Protein AF-0000000076663273 (afdb_homodimer)

Nearest PDB structures (foldseek):
  6p8h-assembly1_A  TM=8.524E-01  e=2.917E-08  Homo sapiens
  3g33-assembly1_D  TM=8.616E-01  e=2.749E-07  Homo sapiens
  3g33-assembly1_B  TM=8.588E-01  e=3.002E-07  Homo sapiens
  7sj3-assembly1_B  TM=8.135E-01  e=3.426E-07  Homo sapiens
  1g3n-assembly1_C  TM=7.151E-01  e=1.157E-05  Human gammaherpesvirus 8

Radius of gyration: 28.54 Å; Cα contacts (8 Å, |Δi|>4): 624; chains: 2; bounding box: 114×58×65 Å

Structure (mmCIF, N/CA/C/O backbone):
data_AF-0000000076663273-model_v1
#
loop_
_entity.id
_entity.type
_entity.pdbx_description
1 polymer Cyclin-D2-1
#
loop_
_atom_site.group_PDB
_atom_site.id
_atom_site.type_symbol
_atom_site.label_atom_id
_atom_site.label_alt_id
_atom_site.label_comp_id
_atom_site.label_asym_id
_atom_site.label_entity_id
_atom_site.label_seq_id
_atom_site.pdbx_PDB_ins_code
_atom_site.Cartn_x
_atom_site.Cartn_y
_atom_site.Cartn_z
_atom_site.occupancy
_atom_site.B_iso_or_equiv
_atom_site.auth_seq_id
_atom_site.auth_comp_id
_atom_site.auth_asym_id
_atom_site.auth_atom_id
_atom_site.pdbx_PDB_model_num
ATOM 1 N N . MET A 1 1 ? 75.562 -5.918 -4.035 1 21.69 1 MET A N 1
ATOM 2 C CA . MET A 1 1 ? 75.375 -5.93 -2.59 1 21.69 1 MET A CA 1
ATOM 3 C C . MET A 1 1 ? 74 -5.371 -2.215 1 21.69 1 MET A C 1
ATOM 5 O O . MET A 1 1 ? 73.75 -4.172 -2.344 1 21.69 1 MET A O 1
ATOM 9 N N . ALA A 1 2 ? 73 -6.031 -2.639 1 23.7 2 ALA A N 1
ATOM 10 C CA . ALA A 1 2 ? 71.562 -5.832 -3.008 1 23.7 2 ALA A CA 1
ATOM 11 C C . ALA A 1 2 ? 70.75 -5.398 -1.804 1 23.7 2 ALA A C 1
ATOM 13 O O . ALA A 1 2 ? 70.812 -6.023 -0.742 1 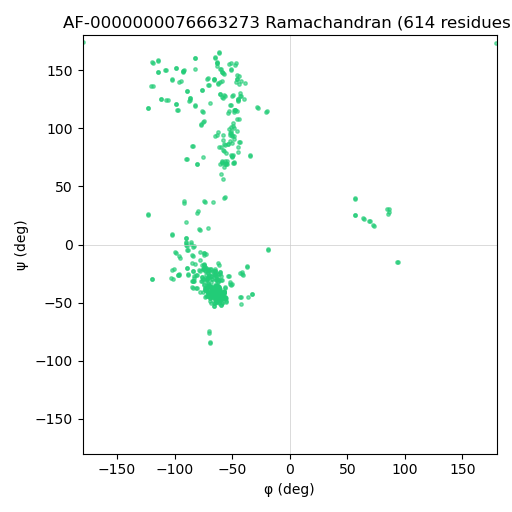23.7 2 ALA A O 1
ATOM 14 N N . LEU A 1 3 ? 70.625 -4.09 -1.716 1 23.55 3 LEU A N 1
ATOM 15 C CA . LEU A 1 3 ? 70.062 -3.295 -0.638 1 23.55 3 LEU A CA 1
ATOM 16 C C . LEU A 1 3 ? 68.688 -3.865 -0.209 1 23.55 3 LEU A C 1
ATOM 18 O O . LEU A 1 3 ? 67.75 -4.004 -1.031 1 23.55 3 LEU A O 1
ATOM 22 N N . SER A 1 4 ? 68.562 -4.711 0.744 1 22.36 4 SER A N 1
ATOM 23 C CA . SER A 1 4 ? 67.562 -5.641 1.323 1 22.36 4 SER A CA 1
ATOM 24 C C . SER A 1 4 ? 66.438 -4.895 2.018 1 22.36 4 SER A C 1
ATOM 26 O O . SER A 1 4 ? 65.625 -5.508 2.668 1 22.36 4 SER A O 1
ATOM 28 N N . PRO A 1 5 ? 66.312 -3.562 1.776 1 24.61 5 PRO A N 1
ATOM 29 C CA . PRO A 1 5 ? 65.75 -2.938 2.979 1 24.61 5 PRO A CA 1
ATOM 30 C C . PRO A 1 5 ? 64.375 -3.426 3.295 1 24.61 5 PRO A C 1
ATOM 32 O O . PRO A 1 5 ? 63.688 -3.943 2.414 1 24.61 5 PRO A O 1
ATOM 35 N N . SER A 1 6 ? 63.812 -3.367 4.621 1 23.16 6 SER A N 1
ATOM 36 C CA . SER A 1 6 ? 62.938 -3.893 5.656 1 23.16 6 SER A CA 1
ATOM 37 C C . SER A 1 6 ? 61.5 -3.432 5.441 1 23.16 6 SER A C 1
ATOM 39 O O . SER A 1 6 ? 61.25 -2.391 4.828 1 23.16 6 SER A O 1
ATOM 41 N N . ASP A 1 7 ? 60.375 -4.203 5.859 1 22.05 7 ASP A N 1
ATOM 42 C CA . ASP A 1 7 ? 59 -4.691 5.684 1 22.05 7 ASP A CA 1
ATOM 43 C C . ASP A 1 7 ? 58 -3.764 6.355 1 22.05 7 ASP A C 1
ATOM 45 O O . ASP A 1 7 ? 56.812 -4.062 6.398 1 22.05 7 ASP A O 1
ATOM 49 N N . PRO A 1 8 ? 58.125 -2.494 6.738 1 24.28 8 PRO A N 1
ATOM 50 C CA . PRO A 1 8 ? 57.312 -2.141 7.906 1 24.28 8 PRO A CA 1
ATOM 51 C C . PRO A 1 8 ? 55.812 -2.129 7.602 1 24.28 8 PRO A C 1
ATOM 53 O O . PRO A 1 8 ? 55.438 -1.801 6.48 1 24.28 8 PRO A O 1
ATOM 56 N N . SER A 1 9 ? 54.875 -2.957 8.328 1 22.59 9 SER A N 1
ATOM 57 C CA . SER A 1 9 ? 53.531 -3.457 8.461 1 22.59 9 SER A CA 1
ATOM 58 C C . SER A 1 9 ? 52.562 -2.334 8.828 1 22.59 9 SER A C 1
ATOM 60 O O . SER A 1 9 ? 51.781 -2.465 9.766 1 22.59 9 SER A O 1
ATOM 62 N N . SER A 1 10 ? 52.594 -1.166 8.43 1 22.22 10 SER A N 1
ATOM 63 C CA . SER A 1 10 ? 51.812 -0.153 9.117 1 22.22 10 SER A CA 1
ATOM 64 C C . SER A 1 10 ? 50.312 -0.429 8.969 1 22.22 10 SER A C 1
ATOM 66 O O . SER A 1 10 ? 49.781 -0.445 7.852 1 22.22 10 SER A O 1
ATOM 68 N N . ALA A 1 11 ? 49.594 -1.174 9.945 1 22.95 11 ALA A N 1
ATOM 69 C CA . ALA A 1 11 ? 48.25 -1.617 10.258 1 22.95 11 ALA A CA 1
ATOM 70 C C . ALA A 1 11 ? 47.281 -0.431 10.367 1 22.95 11 ALA A C 1
ATOM 72 O O . ALA A 1 11 ? 47.406 0.392 11.273 1 22.95 11 ALA A O 1
ATOM 73 N N . SER A 1 12 ? 47 0.233 9.406 1 22.44 12 SER A N 1
ATOM 74 C CA . SER A 1 12 ? 46.094 1.365 9.484 1 22.44 12 SER A CA 1
ATOM 75 C C . SER A 1 12 ? 44.781 0.965 10.141 1 22.44 12 SER A C 1
ATOM 77 O O . SER A 1 12 ? 44.156 -0.023 9.742 1 22.44 12 SER A O 1
ATOM 79 N N . SER A 1 13 ? 44.469 1.214 11.492 1 22.33 13 SER A N 1
ATOM 80 C CA . SER A 1 13 ? 43.375 1.085 12.477 1 22.33 13 SER A CA 1
ATOM 81 C C . SER A 1 13 ? 42.062 1.637 11.938 1 22.33 13 SER A C 1
ATOM 83 O O . SER A 1 13 ? 41.938 2.842 11.711 1 22.33 13 SER A O 1
ATOM 85 N N . ASN A 1 14 ? 41.438 0.99 11 1 20.67 14 ASN A N 1
ATOM 86 C CA . ASN A 1 14 ? 40.125 1.255 10.445 1 20.67 14 ASN A CA 1
ATOM 87 C C . ASN A 1 14 ? 39.094 1.449 11.539 1 20.67 14 ASN A C 1
ATOM 89 O O . ASN A 1 14 ? 38.938 0.603 12.43 1 20.67 14 ASN A O 1
ATOM 93 N N . LEU A 1 15 ? 38.781 2.594 12.078 1 20.16 15 LEU A N 1
ATOM 94 C CA . LEU A 1 15 ? 37.875 3.121 13.086 1 20.16 15 LEU A CA 1
ATOM 95 C C . LEU A 1 15 ? 36.469 2.525 12.922 1 20.16 15 LEU A C 1
ATOM 97 O O . LEU A 1 15 ? 35.781 2.799 11.93 1 20.16 15 LEU A O 1
ATOM 101 N N . LEU A 1 16 ? 36.188 1.234 13.414 1 19.98 16 LEU A N 1
ATOM 102 C CA . LEU A 1 16 ? 35.031 0.359 13.57 1 19.98 16 LEU A CA 1
ATOM 103 C C . LEU A 1 16 ? 33.938 1.051 14.375 1 19.98 16 LEU A C 1
ATOM 105 O O . LEU A 1 16 ? 34.094 1.303 15.57 1 19.98 16 LEU A O 1
ATOM 109 N N . LEU A 1 17 ? 33.219 2.059 13.945 1 18.27 17 LEU A N 1
ATOM 110 C CA . LEU A 1 17 ? 32.188 2.74 14.734 1 18.27 17 LEU A CA 1
ATOM 111 C C . LEU A 1 17 ? 31.156 1.751 15.25 1 18.27 17 LEU A C 1
ATOM 113 O O . LEU A 1 17 ? 30.312 1.268 14.484 1 18.27 17 LEU A O 1
ATOM 117 N N . LEU A 1 18 ? 31.375 0.749 16.25 1 20.77 18 LEU A N 1
ATOM 118 C CA . LEU A 1 18 ? 30.672 -0.301 16.984 1 20.77 18 LEU A CA 1
ATOM 119 C C . LEU A 1 18 ? 29.531 0.278 17.797 1 20.77 18 LEU A C 1
ATOM 121 O O . LEU A 1 18 ? 29.75 1.04 18.75 1 20.77 18 LEU A O 1
ATOM 125 N N . CYS A 1 19 ? 28.438 0.788 17.312 1 20.27 19 CYS A N 1
ATOM 126 C CA . CYS A 1 19 ? 27.438 1.211 18.297 1 20.27 19 CYS A CA 1
ATOM 127 C C . CYS A 1 19 ? 27.016 0.041 19.172 1 20.27 19 CYS A C 1
ATOM 129 O O . CYS A 1 19 ? 26.281 -0.842 18.734 1 20.27 19 CYS A O 1
ATOM 131 N N . ALA A 1 20 ? 27.672 -0.723 20.203 1 22.41 20 ALA A N 1
ATOM 132 C CA . ALA A 1 20 ? 27.688 -1.893 21.078 1 22.41 20 ALA A CA 1
ATOM 133 C C . ALA A 1 20 ? 26.594 -1.812 22.125 1 22.41 20 ALA A C 1
ATOM 135 O O . ALA A 1 20 ? 26.25 -2.818 22.75 1 22.41 20 ALA A O 1
ATOM 136 N N . GLU A 1 21 ? 26.141 -0.703 22.656 1 22.48 21 GLU A N 1
ATOM 137 C CA . GLU A 1 21 ? 25.812 -0.746 24.078 1 22.48 21 GLU A CA 1
ATOM 138 C C . GLU A 1 21 ? 24.594 -1.61 24.328 1 22.48 21 GLU A C 1
ATOM 140 O O . GLU A 1 21 ? 24.594 -2.465 25.219 1 22.48 21 GLU A O 1
ATOM 145 N N . ASP A 1 22 ? 23.234 -1.232 24.219 1 21.05 22 ASP A N 1
ATOM 146 C CA . ASP A 1 22 ? 22.219 -1.374 25.25 1 21.05 22 ASP A CA 1
ATOM 147 C C . ASP A 1 22 ? 21.484 -2.713 25.109 1 21.05 22 ASP A C 1
ATOM 149 O O . ASP A 1 22 ? 20.359 -2.768 24.641 1 21.05 22 ASP A O 1
ATOM 153 N N . ALA A 1 23 ? 22.047 -3.826 24.766 1 22.56 23 ALA A N 1
ATOM 154 C CA . ALA A 1 23 ? 21.453 -5.133 24.484 1 22.56 23 ALA A CA 1
ATOM 155 C C . ALA A 1 23 ? 20.969 -5.797 25.766 1 22.56 23 ALA A C 1
ATOM 157 O O . ALA A 1 23 ? 20.453 -6.926 25.734 1 22.56 23 ALA A O 1
ATOM 158 N N . ASP A 1 24 ? 21.25 -5.277 26.953 1 20.95 24 ASP A N 1
ATOM 159 C CA . ASP A 1 24 ? 21.297 -6.258 28.031 1 20.95 24 ASP A CA 1
ATOM 160 C C . ASP A 1 24 ? 19.906 -6.793 28.359 1 20.95 24 ASP A C 1
ATOM 162 O O . ASP A 1 24 ? 19.703 -8 28.5 1 20.95 24 ASP A O 1
ATOM 166 N N . ASP A 1 25 ? 19 -5.996 29.062 1 22.2 25 ASP A N 1
ATOM 167 C CA . ASP A 1 25 ? 18.172 -6.484 30.172 1 22.2 25 ASP A CA 1
ATOM 168 C C . ASP A 1 25 ? 16.891 -7.141 29.641 1 22.2 25 ASP A C 1
ATOM 170 O O . ASP A 1 25 ? 16.016 -7.52 30.422 1 22.2 25 ASP A O 1
ATOM 174 N N . VAL A 1 26 ? 16.516 -6.957 28.453 1 22.12 26 VAL A N 1
ATOM 175 C CA . VAL A 1 26 ? 15.07 -7.133 28.297 1 22.12 26 VAL A CA 1
ATOM 176 C C . VAL A 1 26 ? 14.742 -8.625 28.234 1 22.12 26 VAL A C 1
ATOM 178 O O . VAL A 1 26 ? 13.617 -9 27.891 1 22.12 26 VAL A O 1
ATOM 181 N N . ALA A 1 27 ? 15.641 -9.492 28.578 1 23.2 27 ALA A N 1
ATOM 182 C CA . ALA A 1 27 ? 15.453 -10.898 28.219 1 23.2 27 ALA A CA 1
ATOM 183 C C . ALA A 1 27 ? 14.383 -11.539 29.109 1 23.2 27 ALA A C 1
ATOM 185 O O . ALA A 1 27 ? 14.023 -12.703 28.906 1 23.2 27 ALA A O 1
ATOM 186 N N . SER A 1 28 ? 14.078 -10.953 30.281 1 22.95 28 SER A N 1
ATOM 187 C CA . SER A 1 28 ? 13.617 -11.992 31.188 1 22.95 28 SER A CA 1
ATOM 188 C C . SER A 1 28 ? 12.164 -12.359 30.922 1 22.95 28 SER A C 1
ATOM 190 O O . SER A 1 28 ? 11.258 -11.883 31.625 1 22.95 28 SER A O 1
ATOM 192 N N . TRP A 1 29 ? 11.648 -12.258 29.797 1 21.03 29 TRP A N 1
ATOM 193 C CA . TRP A 1 29 ? 10.211 -12.477 29.688 1 21.03 29 TRP A CA 1
ATOM 194 C C . TRP A 1 29 ? 9.844 -13.891 30.125 1 21.03 29 TRP A C 1
ATOM 196 O O . TRP A 1 29 ? 10.344 -14.867 29.5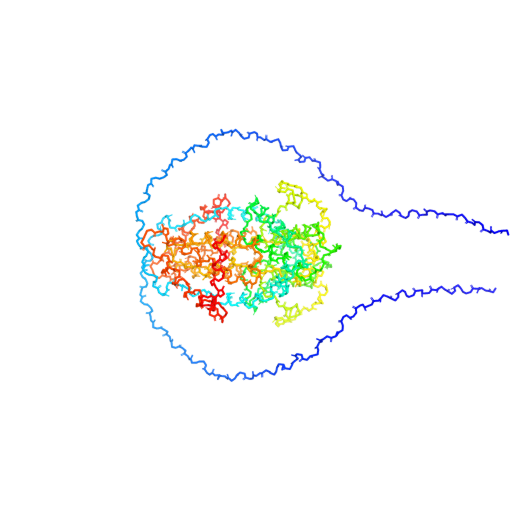62 1 21.03 29 TRP A O 1
ATOM 206 N N . GLU A 1 30 ? 9.672 -14.109 31.453 1 24.56 30 GLU A N 1
ATOM 207 C CA . GLU A 1 30 ? 9.242 -15.406 31.984 1 24.56 30 GLU A CA 1
ATOM 208 C C . GLU A 1 30 ? 7.957 -15.875 31.312 1 24.56 30 GLU A C 1
ATOM 210 O O . GLU A 1 30 ? 7.016 -15.094 31.156 1 24.56 30 GLU A O 1
ATOM 215 N N . PRO A 1 31 ? 7.953 -16.875 30.578 1 24.69 31 PRO A N 1
ATOM 216 C CA . PRO A 1 31 ? 6.82 -17.469 29.859 1 24.69 31 PRO A CA 1
ATOM 217 C C . PRO A 1 31 ? 5.648 -17.797 30.781 1 24.69 31 PRO A C 1
ATOM 219 O O . PRO A 1 31 ? 5.816 -18.516 31.781 1 24.69 31 PRO A O 1
ATOM 222 N N . HIS A 1 32 ? 4.953 -16.766 31.25 1 25.48 32 HIS A N 1
ATOM 223 C CA . HIS A 1 32 ? 3.848 -17.156 32.125 1 25.48 32 HIS A CA 1
ATOM 224 C C . HIS A 1 32 ? 3.025 -18.281 31.5 1 25.48 32 HIS A C 1
ATOM 226 O O . HIS A 1 32 ? 2.795 -18.281 30.281 1 25.48 32 HIS A O 1
ATOM 232 N N . ASP A 1 33 ? 3.016 -19.406 32.094 1 23.7 33 ASP A N 1
ATOM 233 C CA . ASP A 1 33 ? 2.314 -20.656 31.828 1 23.7 33 ASP A CA 1
ATOM 234 C C . ASP A 1 33 ? 0.82 -20.422 31.625 1 23.7 33 ASP A C 1
ATOM 236 O O . ASP A 1 33 ? 0.139 -19.922 32.531 1 23.7 33 ASP A O 1
ATOM 240 N N . PRO A 1 34 ? 0.433 -19.938 30.547 1 24.98 34 PRO A N 1
ATOM 241 C CA . PRO A 1 34 ? -0.998 -19.641 30.453 1 24.98 34 PRO A CA 1
ATOM 242 C C . PRO A 1 34 ? -1.873 -20.812 30.891 1 24.98 34 PRO A C 1
ATOM 244 O O . PRO A 1 34 ? -1.528 -21.969 30.641 1 24.98 34 PRO A O 1
ATOM 247 N N . ASP A 1 35 ? -2.381 -20.75 32.031 1 26.09 35 ASP A N 1
ATOM 248 C CA . ASP A 1 35 ? -3.311 -21.75 32.594 1 26.09 35 ASP A CA 1
ATOM 249 C C . ASP A 1 35 ? -4.324 -22.172 31.516 1 26.09 35 ASP A C 1
ATOM 251 O O . ASP A 1 35 ? -4.773 -21.359 30.719 1 26.09 35 ASP A O 1
ATOM 255 N N . PRO A 1 36 ? -4.484 -23.469 31.266 1 25.77 36 PRO A N 1
ATOM 256 C CA . PRO A 1 36 ? -5.332 -24.141 30.281 1 25.77 36 PRO A CA 1
ATOM 257 C C . PRO A 1 36 ? -6.809 -23.781 30.422 1 25.77 36 PRO A C 1
ATOM 259 O O . PRO A 1 36 ? -7.465 -24.188 31.375 1 25.77 36 PRO A O 1
ATOM 262 N N . HIS A 1 37 ? -7.141 -22.531 30.688 1 25.72 37 HIS A N 1
ATOM 263 C CA . HIS A 1 37 ? -8.57 -22.484 30.984 1 25.72 37 HIS A CA 1
ATOM 264 C C . HIS A 1 37 ? -9.375 -23.172 29.875 1 25.72 37 HIS A C 1
ATOM 266 O O . HIS A 1 37 ? -9.047 -23.062 28.703 1 25.72 37 HIS A O 1
ATOM 272 N N . PRO A 1 38 ? -10.094 -24.172 30.188 1 24.48 38 PRO A N 1
ATOM 273 C CA . PRO A 1 38 ? -10.922 -25 29.297 1 24.48 38 PRO A CA 1
ATOM 274 C C . PRO A 1 38 ? -11.867 -24.172 28.438 1 24.48 38 PRO A C 1
ATOM 276 O O . PRO A 1 38 ? -12.492 -23.234 28.922 1 24.48 38 PRO A O 1
ATOM 279 N N . HIS A 1 39 ? -11.469 -23.906 27.312 1 24.48 39 HIS A N 1
ATOM 280 C CA . HIS A 1 39 ? -12.289 -23.109 26.406 1 24.48 39 HIS A CA 1
ATOM 281 C C . HIS A 1 39 ? -13.703 -23.672 26.312 1 24.48 39 HIS A C 1
ATOM 283 O O . HIS A 1 39 ? -13.883 -24.875 26.109 1 24.48 39 HIS A O 1
ATOM 289 N N . PRO A 1 40 ? -14.578 -23.141 27.062 1 24.78 40 PRO A N 1
ATOM 290 C CA . PRO A 1 40 ? -15.914 -23.719 27 1 24.78 40 PRO A CA 1
ATOM 291 C C . PRO A 1 40 ? -16.391 -23.984 25.578 1 24.78 40 PRO A C 1
ATOM 293 O O . PRO A 1 40 ? -15.984 -23.266 24.641 1 24.78 40 PRO A O 1
ATOM 296 N N . ILE A 1 41 ? -16.734 -25.141 25.312 1 23.45 41 ILE A N 1
ATOM 297 C CA . ILE A 1 41 ? -17.328 -25.672 24.078 1 23.45 41 ILE A CA 1
ATOM 298 C C . ILE A 1 41 ? -18.531 -24.812 23.688 1 23.45 41 ILE A C 1
ATOM 300 O O . ILE A 1 41 ? -19.516 -24.734 24.406 1 23.45 41 ILE A O 1
ATOM 304 N N . VAL A 1 42 ? -18.328 -23.703 23.156 1 24.05 42 VAL A N 1
ATOM 305 C CA . VAL A 1 42 ? -19.438 -22.859 22.703 1 24.05 42 VAL A CA 1
ATOM 306 C C . VAL A 1 42 ? -20.438 -23.719 21.938 1 24.05 42 VAL A C 1
ATOM 308 O O . VAL A 1 42 ? -20.062 -24.5 21.047 1 24.05 42 VAL A O 1
ATOM 311 N N . SER A 1 43 ? -21.453 -23.938 22.469 1 24.09 43 SER A N 1
ATOM 312 C CA . SER A 1 43 ? -22.609 -24.688 21.969 1 24.09 43 SER A CA 1
ATOM 313 C C . SER A 1 43 ? -22.969 -24.266 20.547 1 24.09 43 SER A C 1
ATOM 315 O O . SER A 1 43 ? -22.672 -23.156 20.125 1 24.09 43 SER A O 1
ATOM 317 N N . THR A 1 44 ? -23.328 -25.219 19.703 1 23.3 44 THR A N 1
ATOM 318 C CA . THR A 1 44 ? -23.719 -25.312 18.312 1 23.3 44 THR A CA 1
ATOM 319 C C . THR A 1 44 ? -24.875 -24.359 18 1 23.3 44 THR A C 1
ATOM 321 O O . THR A 1 44 ? -25.938 -24.469 18.625 1 23.3 44 THR A O 1
ATOM 324 N N . PRO A 1 45 ? -24.609 -23.109 17.672 1 27.23 45 PRO A N 1
ATOM 325 C CA . PRO A 1 45 ? -25.781 -22.25 17.469 1 27.23 45 PRO A CA 1
ATOM 326 C C . PRO A 1 45 ? -26.875 -22.953 16.656 1 27.23 45 PRO A C 1
ATOM 328 O O . PRO A 1 45 ? -26.594 -23.859 15.883 1 27.23 45 PRO A O 1
ATOM 331 N N . THR A 1 46 ? -28 -22.969 17.125 1 28.28 46 THR A N 1
ATOM 332 C CA . THR A 1 46 ? -29.266 -23.469 16.578 1 28.28 46 THR A CA 1
ATOM 333 C C . THR A 1 46 ? -29.453 -23 15.148 1 28.28 46 THR A C 1
ATOM 335 O O . THR A 1 46 ? -28.922 -21.953 14.75 1 28.28 46 THR A O 1
ATOM 338 N N . SER A 1 47 ? -30.281 -23.703 14.281 1 27.59 47 SER A N 1
ATOM 339 C CA . SER A 1 47 ? -30.578 -23.766 12.859 1 27.59 47 SER A CA 1
ATOM 340 C C . SER A 1 47 ? -31.031 -22.406 12.336 1 27.59 47 SER A C 1
ATOM 342 O O . SER A 1 47 ? -32.031 -21.844 12.812 1 27.59 47 SER A O 1
ATOM 344 N N . PRO A 1 48 ? -30.172 -21.516 11.938 1 29.62 48 PRO A N 1
ATOM 345 C CA . PRO A 1 48 ? -30.688 -20.188 11.57 1 29.62 48 PRO A CA 1
ATOM 346 C C . PRO A 1 48 ? -31.859 -20.25 10.594 1 29.62 48 PRO A C 1
ATOM 348 O O . PRO A 1 48 ? -32 -21.234 9.852 1 29.62 48 PRO A O 1
ATOM 351 N N . SER A 1 49 ? -32.938 -19.625 10.859 1 32.53 49 SER A N 1
ATOM 352 C CA . SER A 1 49 ? -34.156 -19.516 10.078 1 32.53 49 SER A CA 1
ATOM 353 C C . SER A 1 49 ? -33.844 -19.203 8.617 1 32.53 49 SER A C 1
ATOM 355 O O . SER A 1 49 ? -32.812 -18.625 8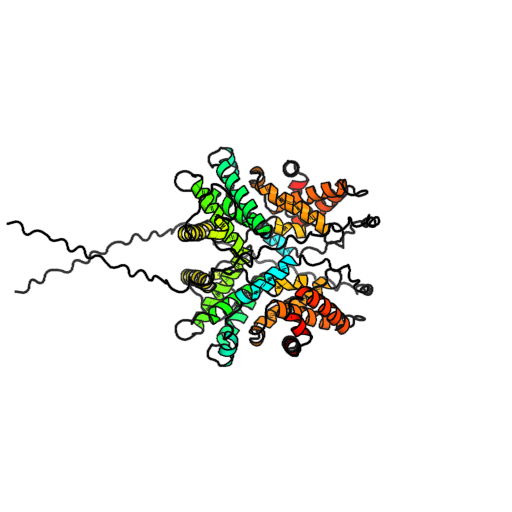.305 1 32.53 49 SER A O 1
ATOM 357 N N . PRO A 1 50 ? -34.594 -19.781 7.645 1 30.47 50 PRO A N 1
ATOM 358 C CA . PRO A 1 50 ? -34.406 -19.734 6.195 1 30.47 50 PRO A CA 1
ATOM 359 C C . PRO A 1 50 ? -34.219 -18.312 5.68 1 30.47 50 PRO A C 1
ATOM 361 O O . PRO A 1 50 ? -35.031 -17.422 5.988 1 30.47 50 PRO A O 1
ATOM 364 N N . SER A 1 51 ? -33.094 -17.844 5.543 1 33.16 51 SER A N 1
ATOM 365 C CA . SER A 1 51 ? -32.781 -16.516 5.043 1 33.16 51 SER A CA 1
ATOM 366 C C . SER A 1 51 ? -33.531 -16.203 3.764 1 33.16 51 SER A C 1
ATOM 368 O O . SER A 1 51 ? -33.688 -17.062 2.891 1 33.16 51 SER A O 1
ATOM 370 N N . PRO A 1 52 ? -34.469 -15.227 3.744 1 32.06 52 PRO A N 1
ATOM 371 C CA . PRO A 1 52 ? -35.312 -14.961 2.578 1 32.06 52 PRO A CA 1
ATOM 372 C C . PRO A 1 52 ? -34.531 -14.969 1.267 1 32.06 52 PRO A C 1
ATOM 374 O O . PRO A 1 52 ? -33.312 -14.766 1.271 1 32.06 52 PRO A O 1
ATOM 377 N N . SER A 1 53 ? -35.188 -15.453 0.174 1 31.59 53 SER A N 1
ATOM 378 C CA . SER A 1 53 ? -34.719 -15.594 -1.203 1 31.59 53 SER A CA 1
ATOM 379 C C . SER A 1 53 ? -34.031 -14.328 -1.696 1 31.59 53 SER A C 1
ATOM 381 O O . SER A 1 53 ? -34.531 -13.219 -1.458 1 31.59 53 SER A O 1
ATOM 383 N N . PRO A 1 54 ? -32.844 -14.367 -1.981 1 33.81 54 PRO A N 1
ATOM 384 C CA . PRO A 1 54 ? -32.188 -13.148 -2.465 1 33.81 54 PRO A CA 1
ATOM 385 C C . PRO A 1 54 ? -32.938 -12.477 -3.605 1 33.81 54 PRO A C 1
ATOM 387 O O . PRO A 1 54 ? -33.375 -13.148 -4.551 1 33.81 54 PRO A O 1
ATOM 390 N N . ALA A 1 55 ? -33.75 -11.367 -3.439 1 36.19 55 ALA A N 1
ATOM 391 C CA . ALA A 1 55 ? -34.438 -10.609 -4.473 1 36.19 55 ALA A CA 1
ATOM 392 C C . ALA A 1 55 ? -33.594 -10.461 -5.727 1 36.19 55 ALA A C 1
ATOM 394 O O . ALA A 1 55 ? -32.344 -10.508 -5.652 1 36.19 55 ALA A O 1
ATOM 395 N N . PRO A 1 56 ? -34.219 -10.586 -6.93 1 33.12 56 PRO A N 1
ATOM 396 C CA . PRO A 1 56 ? -33.562 -10.414 -8.219 1 33.12 56 PRO A CA 1
ATOM 397 C C . PRO A 1 56 ? -32.656 -9.18 -8.266 1 33.12 56 PRO A C 1
ATOM 399 O O . PRO A 1 56 ? -32.906 -8.203 -7.566 1 33.12 56 PRO A O 1
ATOM 402 N N . PHE A 1 57 ? -31.391 -9.305 -8.617 1 35.81 57 PHE A N 1
ATOM 403 C CA . PHE A 1 57 ? -30.359 -8.289 -8.773 1 35.81 57 PHE A CA 1
ATOM 404 C C . PHE A 1 57 ? -30.859 -7.129 -9.625 1 35.81 57 PHE A C 1
ATOM 406 O O . PHE A 1 57 ? -31.062 -7.285 -10.828 1 35.81 57 PHE A O 1
ATOM 413 N N . ASP A 1 58 ? -31.734 -6.285 -9.258 1 36.03 58 ASP A N 1
ATOM 414 C CA . ASP A 1 58 ? -32.062 -5.137 -10.086 1 36.03 58 ASP A CA 1
ATOM 415 C C . ASP A 1 58 ? -30.828 -4.293 -10.398 1 36.03 58 ASP A C 1
ATOM 417 O O . ASP A 1 58 ? -29.891 -4.254 -9.602 1 36.03 58 ASP A O 1
ATOM 421 N N . GLY A 1 59 ? -30.531 -3.975 -11.695 1 36.69 59 GLY A N 1
ATOM 422 C CA . GLY A 1 59 ? -29.484 -3.242 -12.398 1 36.69 59 GLY A CA 1
ATOM 423 C C . GLY A 1 59 ? -28.938 -2.08 -11.602 1 36.69 59 GLY A C 1
ATOM 424 O O . GLY A 1 59 ? -27.875 -1.544 -11.93 1 36.69 59 GLY A O 1
ATOM 425 N N . ASP A 1 60 ? -29.719 -1.303 -10.938 1 38.03 60 ASP A N 1
ATOM 426 C CA . ASP A 1 60 ? -29.375 -0.009 -10.352 1 38.03 60 ASP A CA 1
ATOM 427 C C . ASP A 1 60 ? -28.484 -0.18 -9.125 1 38.03 60 ASP A C 1
ATOM 429 O O . ASP A 1 60 ? -28.047 0.805 -8.523 1 38.03 60 ASP A O 1
ATOM 433 N N . GLU A 1 61 ? -28.547 -1.256 -8.648 1 41.03 61 GLU A N 1
ATOM 434 C CA . GLU A 1 61 ? -28 -1.461 -7.309 1 41.03 61 GLU A CA 1
ATOM 435 C C . GLU A 1 61 ? -26.484 -1.409 -7.312 1 41.03 61 GLU A C 1
ATOM 437 O O . GLU A 1 61 ? -25.844 -1.602 -6.273 1 41.03 61 GLU A O 1
ATOM 442 N N . TRP A 1 62 ? -25.891 -1.695 -8.422 1 39.81 62 TRP A N 1
ATOM 443 C CA . TRP A 1 62 ? -24.438 -1.82 -8.508 1 39.81 62 TRP A CA 1
ATOM 444 C C . TRP A 1 62 ? -23.781 -0.449 -8.617 1 39.81 62 TRP A C 1
ATOM 446 O O . TRP A 1 62 ? -24.125 0.349 -9.492 1 39.81 62 TRP A O 1
ATOM 456 N N . ARG A 1 63 ? -23.828 0.284 -7.594 1 42.97 63 ARG A N 1
ATOM 457 C CA . ARG A 1 63 ? -23.094 1.532 -7.727 1 42.97 63 ARG A CA 1
ATOM 458 C C . ARG A 1 63 ? -21.922 1.375 -8.703 1 42.97 63 ARG A C 1
ATOM 460 O O . ARG A 1 63 ? -21.203 0.384 -8.656 1 42.97 63 ARG A O 1
ATOM 467 N N . ALA A 1 64 ? -21.969 2.104 -9.727 1 41.53 64 ALA A N 1
ATOM 468 C CA . ALA A 1 64 ? -20.922 2.223 -10.742 1 41.53 64 ALA A CA 1
ATOM 469 C C . ALA A 1 64 ? -19.547 2.334 -10.086 1 41.53 64 ALA A C 1
ATOM 471 O O . ALA A 1 64 ? -19.344 3.154 -9.188 1 41.53 64 ALA A O 1
ATOM 472 N N . PRO A 1 65 ? -18.781 1.253 -9.766 1 45.81 65 PRO A N 1
ATOM 473 C CA . PRO A 1 65 ? -17.375 1.317 -9.352 1 45.81 65 PRO A CA 1
ATOM 474 C C . PRO A 1 65 ? -16.688 2.621 -9.773 1 45.81 65 PRO A C 1
ATOM 476 O O . PRO A 1 65 ? -17.062 3.213 -10.789 1 45.81 65 PRO A O 1
ATOM 479 N N . ASP A 1 66 ? -16.312 3.436 -8.852 1 52.81 66 ASP A N 1
ATOM 480 C CA . ASP A 1 66 ? -15.445 4.5 -9.352 1 52.81 66 ASP A CA 1
ATOM 481 C C . ASP A 1 66 ? -14.547 4 -10.477 1 52.81 66 ASP A C 1
ATOM 483 O O . ASP A 1 66 ? -13.531 3.346 -10.234 1 52.81 66 ASP A O 1
ATOM 487 N N . ASP A 1 67 ? -15.055 3.842 -11.648 1 60.31 67 ASP A N 1
ATOM 488 C CA . ASP A 1 67 ? -14.594 3.404 -12.969 1 60.31 67 ASP A CA 1
ATOM 489 C C . ASP A 1 67 ? -13.18 3.893 -13.25 1 60.31 67 ASP A C 1
ATOM 491 O O . ASP A 1 67 ? -12.383 3.178 -13.859 1 60.31 67 ASP A O 1
ATOM 495 N N . ARG A 1 68 ? -12.828 4.871 -12.477 1 69.56 68 ARG A N 1
ATOM 496 C CA . ARG A 1 68 ? -11.531 5.426 -12.859 1 69.56 68 ARG A CA 1
ATOM 497 C C . ARG A 1 68 ? -10.391 4.633 -12.242 1 69.56 68 ARG A C 1
ATOM 499 O O . ARG A 1 68 ? -9.383 4.367 -12.898 1 69.56 68 ARG A O 1
ATOM 506 N N . HIS A 1 69 ? -10.688 4.098 -11.062 1 75.81 69 HIS A N 1
ATOM 507 C CA . HIS A 1 69 ? -9.625 3.381 -10.375 1 75.81 69 HIS A CA 1
ATOM 508 C C . HIS A 1 69 ? -9.352 2.031 -11.031 1 75.81 69 HIS A C 1
ATOM 510 O O . HIS A 1 69 ? -8.195 1.65 -11.219 1 75.81 69 HIS A O 1
ATOM 516 N N . VAL A 1 70 ? -10.414 1.391 -11.445 1 81.31 70 VAL A N 1
ATOM 517 C CA . VAL A 1 70 ? -10.258 0.085 -12.078 1 81.31 70 VAL A CA 1
ATOM 518 C C . VAL A 1 70 ? -9.578 0.245 -13.438 1 81.31 70 VAL A C 1
ATOM 520 O O . VAL A 1 70 ? -8.703 -0.548 -13.797 1 81.31 70 VAL A O 1
ATOM 523 N N . SER A 1 71 ? -9.945 1.321 -14.062 1 81.69 71 SER A N 1
ATOM 524 C CA . SER A 1 71 ? -9.352 1.577 -15.367 1 81.69 71 SER A CA 1
ATOM 525 C C . SER A 1 71 ? -7.855 1.854 -15.258 1 81.69 71 SER A C 1
ATOM 527 O O . SER A 1 71 ? -7.074 1.396 -16.094 1 81.69 71 SER A O 1
ATOM 529 N N . VAL A 1 72 ? -7.477 2.523 -14.289 1 83.5 72 VAL A N 1
ATOM 530 C CA . VAL A 1 72 ? -6.074 2.854 -14.07 1 83.5 72 VAL A CA 1
ATOM 531 C C . VAL A 1 72 ? -5.293 1.585 -13.734 1 83.5 72 VAL A C 1
ATOM 533 O O . VAL A 1 72 ? -4.176 1.389 -14.227 1 83.5 72 VAL A O 1
ATOM 536 N N . MET A 1 73 ? -5.93 0.77 -13 1 87.88 73 MET A N 1
ATOM 537 C CA . MET A 1 73 ? -5.277 -0.482 -12.625 1 87.88 73 MET A CA 1
ATOM 538 C C . MET A 1 73 ? -5.102 -1.389 -13.844 1 87.88 73 MET A C 1
ATOM 540 O O . MET A 1 73 ? -4.043 -1.997 -14.016 1 87.88 73 MET A O 1
ATOM 544 N N . LEU A 1 74 ? -6.164 -1.39 -14.625 1 86.62 74 LEU A N 1
ATOM 545 C CA . LEU A 1 74 ? -6.109 -2.219 -15.828 1 86.62 74 LEU A CA 1
ATOM 546 C C . LEU A 1 74 ? -5.008 -1.744 -16.766 1 86.62 74 LEU A C 1
ATOM 548 O O . LEU A 1 74 ? -4.273 -2.559 -17.328 1 86.62 74 LEU A O 1
ATOM 552 N N . ALA A 1 75 ? -4.863 -0.511 -16.828 1 85.81 75 ALA A N 1
ATOM 553 C CA . ALA A 1 75 ? -3.852 0.076 -17.703 1 85.81 75 ALA A CA 1
ATOM 554 C C . ALA A 1 75 ? -2.447 -0.177 -17.172 1 85.81 75 ALA A C 1
ATOM 556 O O . ALA A 1 75 ? -1.478 -0.205 -17.922 1 85.81 75 ALA A O 1
ATOM 557 N N . ALA A 1 76 ? -2.373 -0.44 -15.922 1 89.81 76 ALA A N 1
ATOM 558 C CA . ALA A 1 76 ? -1.076 -0.604 -15.273 1 89.81 76 ALA A CA 1
ATOM 559 C C . ALA A 1 76 ? -0.608 -2.055 -15.336 1 89.81 76 ALA A C 1
ATOM 561 O O . ALA A 1 76 ? 0.584 -2.336 -15.195 1 89.81 76 ALA A O 1
ATOM 562 N N . GLU A 1 77 ? -1.463 -3.02 -15.547 1 89.62 77 GLU A N 1
ATOM 563 C CA . GLU A 1 77 ? -1.183 -4.445 -15.398 1 89.62 77 GLU A CA 1
ATOM 564 C C . GLU A 1 77 ? -0.01 -4.871 -16.281 1 89.62 77 GLU A C 1
ATOM 566 O O . GLU A 1 77 ? 0.894 -5.57 -15.82 1 89.62 77 GLU A O 1
ATOM 571 N N . PRO A 1 78 ? 0.018 -4.352 -17.531 1 87.56 78 PRO A N 1
ATOM 572 C CA . PRO A 1 78 ? 1.109 -4.809 -18.406 1 87.56 78 PRO A CA 1
ATOM 573 C C . PRO A 1 78 ? 2.482 -4.375 -17.891 1 87.56 78 PRO A C 1
ATOM 575 O O . PRO A 1 78 ? 3.488 -5.02 -18.203 1 87.56 78 PRO A O 1
ATOM 578 N N . HIS A 1 79 ? 2.504 -3.346 -17.094 1 90 79 HIS A N 1
ATOM 579 C CA . HIS A 1 79 ? 3.77 -2.818 -16.594 1 90 79 HIS A CA 1
ATOM 580 C C . HIS A 1 79 ? 4.188 -3.514 -15.297 1 90 79 HIS A C 1
ATOM 582 O O . HIS A 1 79 ? 5.281 -3.273 -14.789 1 90 79 HIS A O 1
ATOM 588 N N . HIS A 1 80 ? 3.348 -4.34 -14.828 1 92.81 80 HIS A N 1
ATOM 589 C CA . HIS A 1 80 ? 3.617 -5.055 -13.586 1 92.81 80 HIS A CA 1
ATOM 590 C C . HIS A 1 80 ? 3.551 -6.562 -13.789 1 92.81 80 HIS A C 1
ATOM 592 O O . HIS A 1 80 ? 3.207 -7.309 -12.867 1 92.81 80 HIS A O 1
ATOM 598 N N . SER A 1 81 ? 3.803 -6.945 -15.008 1 91.88 81 SER A N 1
ATOM 599 C CA . SER A 1 81 ? 3.799 -8.367 -15.352 1 91.88 81 SER A CA 1
ATOM 600 C C . SER A 1 81 ? 5.211 -8.883 -15.586 1 91.88 81 SER A C 1
ATOM 602 O O . SER A 1 81 ? 6.109 -8.109 -15.945 1 91.88 81 SER A O 1
ATOM 604 N N . PRO A 1 82 ? 5.41 -10.242 -15.281 1 94.19 82 PRO A N 1
ATOM 605 C CA . PRO A 1 82 ? 6.688 -10.828 -15.688 1 94.19 82 PRO A CA 1
ATOM 606 C C . PRO A 1 82 ? 6.902 -10.781 -17.203 1 94.19 82 PRO A C 1
ATOM 608 O O . PRO A 1 82 ? 5.961 -10.523 -17.953 1 94.19 82 PRO A O 1
ATOM 611 N N . ARG A 1 83 ? 8.133 -10.992 -17.547 1 93.38 83 ARG A N 1
ATOM 612 C CA . ARG A 1 83 ? 8.438 -11.031 -18.969 1 93.38 83 ARG A CA 1
ATOM 613 C C . ARG A 1 83 ? 7.598 -12.094 -19.688 1 93.38 83 ARG A C 1
ATOM 615 O O . ARG A 1 83 ? 7.32 -13.148 -19.109 1 93.38 83 ARG A O 1
ATOM 622 N N . PRO A 1 84 ? 7.238 -11.852 -20.922 1 90.94 84 PRO A N 1
ATOM 623 C CA . PRO A 1 84 ? 6.348 -12.758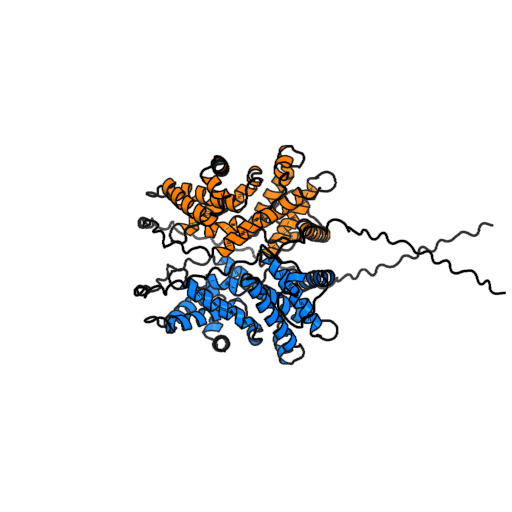 -21.641 1 90.94 84 PRO A CA 1
ATOM 624 C C . PRO A 1 84 ? 6.945 -14.156 -21.828 1 90.94 84 PRO A C 1
ATOM 626 O O . PRO A 1 84 ? 6.207 -15.125 -22 1 90.94 84 PRO A O 1
ATOM 629 N N . ASP A 1 85 ? 8.219 -14.273 -21.828 1 92.38 85 ASP A N 1
ATOM 630 C CA . ASP A 1 85 ? 8.859 -15.562 -22.062 1 92.38 85 ASP A CA 1
ATOM 631 C C . ASP A 1 85 ? 9.078 -16.312 -20.75 1 92.38 85 ASP A C 1
ATOM 633 O O . ASP A 1 85 ? 9.609 -17.422 -20.734 1 92.38 85 ASP A O 1
ATOM 637 N N . TYR A 1 86 ? 8.648 -15.727 -19.719 1 94.06 86 TYR A N 1
ATOM 638 C CA . TYR A 1 86 ? 8.875 -16.312 -18.391 1 94.06 86 TYR A CA 1
ATOM 639 C C . TYR A 1 86 ? 8.211 -17.672 -18.281 1 94.06 86 TYR A C 1
ATOM 641 O O . TYR A 1 86 ? 8.852 -18.656 -17.891 1 94.06 86 TYR A O 1
ATOM 649 N N . LEU A 1 87 ? 6.953 -17.734 -18.641 1 92.06 87 LEU A N 1
ATOM 650 C CA . LEU A 1 87 ? 6.207 -18.984 -18.547 1 92.06 87 LEU A CA 1
ATOM 651 C C . LEU A 1 87 ? 6.828 -20.047 -19.453 1 92.06 87 LEU A C 1
ATOM 653 O O . LEU A 1 87 ? 6.996 -21.203 -19.016 1 92.06 87 LEU A O 1
ATOM 657 N N . SER A 1 88 ? 7.133 -19.656 -20.641 1 92.75 88 SER A N 1
ATOM 658 C CA . SER A 1 88 ? 7.746 -20.594 -21.562 1 92.75 88 SER A CA 1
ATOM 659 C C . SER A 1 88 ? 9.094 -21.094 -21.031 1 92.75 88 SER A C 1
ATOM 661 O O . SER A 1 88 ? 9.43 -22.266 -21.172 1 92.75 88 SER A O 1
ATOM 663 N N . ARG A 1 89 ? 9.828 -20.281 -20.406 1 92.06 89 ARG A N 1
ATOM 664 C CA . ARG A 1 89 ? 11.133 -20.641 -19.859 1 92.06 89 ARG A CA 1
ATOM 665 C C . ARG A 1 89 ? 10.977 -21.578 -18.656 1 92.06 89 ARG A C 1
ATOM 667 O O . ARG A 1 89 ? 11.828 -22.438 -18.438 1 92.06 89 ARG A O 1
ATOM 674 N N . LEU A 1 90 ? 9.969 -21.375 -17.938 1 90.75 90 LEU A N 1
ATOM 675 C CA . LEU A 1 90 ? 9.695 -22.281 -16.828 1 90.75 90 LEU A CA 1
ATOM 676 C C . LEU A 1 90 ? 9.258 -23.656 -17.344 1 90.75 90 LEU A C 1
ATOM 678 O O . LEU A 1 90 ? 9.672 -24.688 -16.812 1 90.75 90 LEU A O 1
ATOM 682 N N . ARG A 1 91 ? 8.555 -23.609 -18.391 1 89.31 91 ARG A N 1
ATOM 683 C CA . ARG A 1 91 ? 8.039 -24.844 -18.969 1 89.31 91 ARG A CA 1
ATOM 684 C C . ARG A 1 91 ? 9.148 -25.641 -19.656 1 89.31 91 ARG A C 1
ATOM 686 O O . ARG A 1 91 ? 9.164 -26.875 -19.609 1 89.31 91 ARG A O 1
ATOM 693 N N . ASP A 1 92 ? 10.016 -24.953 -20.266 1 90.38 92 ASP A N 1
ATOM 694 C CA . ASP A 1 92 ? 11.086 -25.625 -21 1 90.38 92 ASP A CA 1
ATOM 695 C C . ASP A 1 92 ? 12.258 -25.953 -20.078 1 90.38 92 ASP A C 1
ATOM 697 O O . ASP A 1 92 ? 13.305 -26.406 -20.531 1 90.38 92 ASP A O 1
ATOM 701 N N . ARG A 1 93 ? 12.203 -25.641 -18.812 1 86.06 93 ARG A N 1
ATOM 702 C CA . ARG A 1 93 ? 13.164 -25.984 -17.766 1 86.06 93 ARG A CA 1
ATOM 703 C C . ARG A 1 93 ? 14.438 -25.156 -17.906 1 86.06 93 ARG A C 1
ATOM 705 O O . ARG A 1 93 ? 15.492 -25.547 -17.406 1 86.06 93 ARG A O 1
ATOM 712 N N . SER A 1 94 ? 14.289 -24.094 -18.703 1 86.25 94 SER A N 1
ATOM 713 C CA . SER A 1 94 ? 15.383 -23.125 -18.719 1 86.25 94 SER A CA 1
ATOM 714 C C . SER A 1 94 ? 15.508 -22.406 -17.375 1 86.25 94 SER A C 1
ATOM 716 O O . SER A 1 94 ? 16.594 -21.953 -17 1 86.25 94 SER A O 1
ATOM 718 N N . LEU A 1 95 ? 14.422 -22.281 -16.719 1 87.62 95 LEU A N 1
ATOM 719 C CA . LEU A 1 95 ? 14.344 -21.781 -15.352 1 87.62 95 LEU A CA 1
ATOM 720 C C . LEU A 1 95 ? 13.852 -22.875 -14.406 1 87.62 95 LEU A C 1
ATOM 722 O O . LEU A 1 95 ? 13.141 -23.797 -14.828 1 87.62 95 LEU A O 1
ATOM 726 N N . ASP A 1 96 ? 14.273 -22.844 -13.266 1 87.88 96 ASP A N 1
ATOM 727 C CA . ASP A 1 96 ? 13.945 -23.875 -12.289 1 87.88 96 ASP A CA 1
ATOM 728 C C . ASP A 1 96 ? 12.531 -23.688 -11.742 1 87.88 96 ASP A C 1
ATOM 730 O O . ASP A 1 96 ? 12.32 -22.906 -10.812 1 87.88 96 ASP A O 1
ATOM 734 N N . ALA A 1 97 ? 11.633 -24.469 -12.211 1 89.12 97 ALA A N 1
ATOM 735 C CA . ALA A 1 97 ? 10.242 -24.375 -11.797 1 89.12 97 ALA A CA 1
ATOM 736 C C . ALA A 1 97 ? 10.062 -24.891 -10.367 1 89.12 97 ALA A C 1
ATOM 738 O O . ALA A 1 97 ? 9.172 -24.438 -9.641 1 89.12 97 ALA A O 1
ATOM 739 N N . THR A 1 98 ? 10.906 -25.828 -9.977 1 90.81 98 THR A N 1
ATOM 740 C CA . THR A 1 98 ? 10.82 -26.406 -8.633 1 90.81 98 THR A CA 1
ATOM 741 C C . THR A 1 98 ? 11.203 -25.375 -7.578 1 90.81 98 THR A C 1
ATOM 743 O O . THR A 1 98 ? 10.523 -25.234 -6.559 1 90.81 98 THR A O 1
ATOM 746 N N . SER A 1 99 ? 12.273 -24.688 -7.879 1 90.81 99 SER A N 1
ATOM 747 C CA . SER A 1 99 ? 12.703 -23.641 -6.949 1 90.81 99 SER A CA 1
ATOM 748 C C . SER A 1 99 ? 11.625 -22.578 -6.781 1 90.81 99 SER A C 1
ATOM 750 O O . SER A 1 99 ? 11.398 -22.078 -5.676 1 90.81 99 SER A O 1
ATOM 752 N N . ARG A 1 100 ? 10.969 -22.172 -7.863 1 92.81 100 ARG A N 1
ATOM 753 C CA . ARG A 1 100 ? 9.867 -21.219 -7.762 1 92.81 100 ARG A CA 1
ATOM 754 C C . ARG A 1 100 ? 8.734 -21.766 -6.906 1 92.81 100 ARG A C 1
ATOM 756 O O . ARG A 1 100 ? 8.18 -21.062 -6.066 1 92.81 100 ARG A O 1
ATOM 763 N N . HIS A 1 101 ? 8.414 -23 -7.223 1 92.94 101 HIS A N 1
ATOM 764 C CA . HIS A 1 101 ? 7.332 -23.641 -6.488 1 92.94 101 HIS A CA 1
ATOM 765 C C . HIS A 1 101 ? 7.598 -23.625 -4.988 1 92.94 101 HIS A C 1
ATOM 767 O O . HIS A 1 101 ? 6.723 -23.266 -4.199 1 92.94 101 HIS A O 1
ATOM 773 N N . ASP A 1 102 ? 8.789 -23.984 -4.68 1 93.12 102 ASP A N 1
ATOM 774 C CA . ASP A 1 102 ? 9.164 -24 -3.27 1 93.12 102 ASP A CA 1
ATOM 775 C C . ASP A 1 102 ? 9.117 -22.594 -2.672 1 93.12 102 ASP A C 1
ATOM 777 O O . ASP A 1 102 ? 8.672 -22.406 -1.537 1 93.12 102 ASP A O 1
ATOM 781 N N . ALA A 1 103 ? 9.594 -21.672 -3.428 1 94.75 103 ALA A N 1
ATOM 782 C CA . ALA A 1 103 ? 9.602 -20.281 -2.98 1 94.75 103 ALA A CA 1
ATOM 783 C C . ALA A 1 103 ? 8.18 -19.781 -2.748 1 94.75 103 ALA A C 1
ATOM 785 O O . ALA A 1 103 ? 7.887 -19.172 -1.71 1 94.75 103 ALA A O 1
ATOM 786 N N . VAL A 1 104 ? 7.297 -20.047 -3.691 1 96.19 104 VAL A N 1
ATOM 787 C CA . VAL A 1 104 ? 5.91 -19.594 -3.602 1 96.19 104 VAL A CA 1
ATOM 788 C C . VAL A 1 104 ? 5.23 -20.25 -2.398 1 96.19 104 VAL A C 1
ATOM 790 O O . VAL A 1 104 ? 4.527 -19.578 -1.639 1 96.19 104 VAL A O 1
ATOM 793 N N . ASN A 1 105 ? 5.426 -21.5 -2.207 1 94.5 105 ASN A N 1
ATOM 794 C CA . ASN A 1 105 ? 4.855 -22.188 -1.056 1 94.5 105 ASN A CA 1
ATOM 795 C C . ASN A 1 105 ? 5.328 -21.578 0.259 1 94.5 105 ASN A C 1
ATOM 797 O O . ASN A 1 105 ? 4.539 -21.406 1.188 1 94.5 105 ASN A O 1
ATOM 801 N N . TRP A 1 106 ? 6.566 -21.312 0.26 1 96.19 106 TRP A N 1
ATOM 802 C CA . TRP A 1 106 ? 7.117 -20.703 1.461 1 96.19 106 TRP A CA 1
ATOM 803 C C . TRP A 1 106 ? 6.477 -19.344 1.713 1 96.19 106 TRP A C 1
ATOM 805 O O . TRP A 1 106 ? 6.105 -19.016 2.846 1 96.19 106 TRP A O 1
ATOM 815 N N . ILE A 1 107 ? 6.391 -18.516 0.7 1 97.25 107 ILE A N 1
ATOM 816 C CA . ILE A 1 107 ? 5.801 -17.172 0.804 1 97.25 107 ILE A CA 1
ATOM 817 C C . ILE A 1 107 ? 4.387 -17.281 1.369 1 97.25 107 ILE A C 1
ATOM 819 O O . ILE A 1 107 ? 4.031 -16.562 2.307 1 97.25 107 ILE A O 1
ATOM 823 N N . LEU A 1 108 ? 3.625 -18.172 0.784 1 95.94 108 LEU A N 1
ATOM 824 C CA . LEU A 1 108 ? 2.236 -18.328 1.204 1 95.94 108 LEU A CA 1
ATOM 825 C C . LEU A 1 108 ? 2.158 -18.797 2.656 1 95.94 108 LEU A C 1
ATOM 827 O O . LEU A 1 108 ? 1.339 -18.297 3.428 1 95.94 108 LEU A O 1
ATOM 831 N N . LYS A 1 109 ? 3.012 -19.656 3.039 1 94.94 109 LYS A N 1
ATOM 832 C CA . LYS A 1 109 ? 3.002 -20.203 4.395 1 94.94 109 LYS A CA 1
ATOM 833 C C . LYS A 1 109 ? 3.396 -19.141 5.418 1 94.94 109 LYS A C 1
ATOM 835 O O . LYS A 1 109 ? 2.729 -18.969 6.438 1 94.94 109 LYS A O 1
ATOM 840 N N . VAL A 1 110 ? 4.465 -18.438 5.191 1 96.06 110 VAL A N 1
ATOM 841 C CA . VAL A 1 110 ? 4.957 -17.422 6.113 1 96.06 110 VAL A CA 1
ATOM 842 C C . VAL A 1 110 ? 3.91 -16.328 6.277 1 96.06 110 VAL A C 1
ATOM 844 O O . VAL A 1 110 ? 3.654 -15.867 7.391 1 96.06 110 VAL A O 1
ATOM 847 N N . CYS A 1 111 ? 3.32 -15.891 5.156 1 95.69 111 CYS A N 1
ATOM 848 C CA . CYS A 1 111 ? 2.309 -14.844 5.223 1 95.69 111 CYS A CA 1
ATOM 849 C C . CYS A 1 111 ? 1.088 -15.312 6.004 1 95.69 111 CYS A C 1
ATOM 851 O O . CYS A 1 111 ? 0.453 -14.516 6.703 1 95.69 111 CYS A O 1
ATOM 853 N N . GLU A 1 112 ? 0.781 -16.547 5.863 1 93.56 112 GLU A N 1
ATOM 854 C CA . GLU A 1 112 ? -0.323 -17.109 6.633 1 93.56 112 GLU A CA 1
ATOM 855 C C . GLU A 1 112 ? 0.009 -17.156 8.125 1 93.56 112 GLU A C 1
ATOM 857 O O . GLU A 1 112 ? -0.83 -16.812 8.961 1 93.56 112 GLU A O 1
ATOM 862 N N . LEU A 1 113 ? 1.179 -17.516 8.484 1 93.69 113 LEU A N 1
ATOM 863 C CA . LEU A 1 113 ? 1.609 -17.625 9.875 1 93.69 113 LEU A CA 1
ATOM 864 C C . LEU A 1 113 ? 1.54 -16.266 10.57 1 93.69 113 LEU A C 1
ATOM 866 O O . LEU A 1 113 ? 1.143 -16.188 11.734 1 93.69 113 LEU A O 1
ATOM 870 N N . TYR A 1 114 ? 1.87 -15.25 9.867 1 93.38 114 TYR A N 1
ATOM 871 C CA . TYR A 1 114 ? 1.858 -13.906 10.445 1 93.38 114 TYR A CA 1
ATOM 872 C C . TYR A 1 114 ? 0.5 -13.242 10.25 1 93.38 114 TYR A C 1
ATOM 874 O O . TYR A 1 114 ? 0.309 -12.086 10.625 1 93.38 114 TYR A O 1
ATOM 882 N N . ARG A 1 115 ? -0.405 -13.969 9.594 1 90.62 115 ARG A N 1
ATOM 883 C CA . ARG A 1 115 ? -1.751 -13.469 9.336 1 90.62 115 ARG A CA 1
ATOM 884 C C . ARG A 1 115 ? -1.708 -12.141 8.586 1 90.62 115 ARG A C 1
ATOM 886 O O . ARG A 1 115 ? -2.428 -11.203 8.938 1 90.62 115 ARG A O 1
ATOM 893 N N . PHE A 1 116 ? -0.754 -12.094 7.645 1 92.88 116 PHE A N 1
ATOM 894 C CA . PHE A 1 116 ? -0.723 -10.93 6.773 1 92.88 116 PHE A CA 1
ATOM 895 C C . PHE A 1 116 ? -1.997 -10.836 5.938 1 92.88 116 PHE A C 1
ATOM 897 O O . PHE A 1 116 ? -2.684 -11.844 5.738 1 92.88 116 PHE A O 1
ATOM 904 N N . ARG A 1 117 ? -2.289 -9.617 5.5 1 90.12 117 ARG A N 1
ATOM 905 C CA . ARG A 1 117 ? -3.385 -9.469 4.547 1 90.12 117 ARG A CA 1
ATOM 906 C C . ARG A 1 117 ? -3.133 -10.281 3.283 1 90.12 117 ARG A C 1
ATOM 908 O O . ARG A 1 117 ? -1.985 -10.438 2.857 1 90.12 117 ARG A O 1
ATOM 915 N N . PRO A 1 118 ? -4.211 -10.758 2.689 1 91.19 118 PRO A N 1
ATOM 916 C CA . PRO A 1 118 ? -4.062 -11.625 1.518 1 91.19 118 PRO A CA 1
ATOM 917 C C . PRO A 1 118 ? -3.348 -10.93 0.359 1 91.19 118 PRO A C 1
ATOM 919 O O . PRO A 1 118 ? -2.74 -11.594 -0.484 1 91.19 118 PRO A O 1
ATOM 922 N N . VAL A 1 119 ? -3.391 -9.672 0.334 1 93.31 119 VAL A N 1
ATOM 923 C CA . VAL A 1 119 ? -2.738 -8.922 -0.737 1 93.31 119 VAL A CA 1
ATOM 924 C C . VAL A 1 119 ? -1.223 -9.055 -0.609 1 93.31 119 VAL A C 1
ATOM 926 O O . VAL A 1 119 ? -0.505 -9.039 -1.612 1 93.31 119 VAL A O 1
ATOM 929 N N . THR A 1 120 ? -0.714 -9.266 0.573 1 95.88 120 THR A N 1
ATOM 930 C CA . THR A 1 120 ? 0.721 -9.266 0.836 1 95.88 120 THR A CA 1
ATOM 931 C C . THR A 1 120 ? 1.398 -10.438 0.126 1 95.88 120 THR A C 1
ATOM 933 O O . THR A 1 120 ? 2.346 -10.242 -0.638 1 95.88 120 THR A O 1
ATOM 936 N N . PRO A 1 121 ? 0.911 -11.672 0.319 1 97.38 121 PRO A N 1
ATOM 937 C CA . PRO A 1 121 ? 1.552 -12.766 -0.419 1 97.38 121 PRO A CA 1
ATOM 938 C C . PRO A 1 121 ? 1.418 -12.609 -1.933 1 97.38 121 PRO A C 1
ATOM 940 O O . PRO A 1 121 ? 2.32 -13 -2.678 1 97.38 121 PRO A O 1
ATOM 943 N N . CYS A 1 122 ? 0.343 -12.031 -2.373 1 96.5 122 CYS A N 1
ATOM 944 C CA . CYS A 1 122 ? 0.171 -11.828 -3.807 1 96.5 122 CYS A CA 1
ATOM 945 C C . CYS A 1 122 ? 1.214 -10.852 -4.344 1 96.5 122 CYS A C 1
ATOM 947 O O . CYS A 1 122 ? 1.789 -11.078 -5.41 1 96.5 122 CYS A O 1
ATOM 949 N N . LEU A 1 123 ? 1.378 -9.852 -3.584 1 96.81 123 LEU A N 1
ATOM 950 C CA . LEU A 1 123 ? 2.385 -8.867 -3.957 1 96.81 123 LEU A CA 1
ATOM 951 C C . LEU A 1 123 ? 3.781 -9.477 -3.941 1 96.81 123 LEU A C 1
ATOM 953 O O . LEU A 1 123 ? 4.574 -9.25 -4.855 1 96.81 123 LEU A O 1
ATOM 957 N N . ALA A 1 124 ? 4.098 -10.227 -2.945 1 98.12 124 ALA A N 1
ATOM 958 C CA . ALA A 1 124 ? 5.402 -10.867 -2.812 1 98.12 124 ALA A CA 1
ATOM 959 C C . ALA A 1 124 ? 5.676 -11.797 -3.988 1 98.12 124 ALA A C 1
ATOM 961 O O . ALA A 1 124 ? 6.781 -11.805 -4.539 1 98.12 124 ALA A O 1
ATOM 962 N N . VAL A 1 125 ? 4.707 -12.57 -4.352 1 97.44 125 VAL A N 1
ATOM 963 C CA . VAL A 1 125 ? 4.863 -13.492 -5.473 1 97.44 125 VAL A CA 1
ATOM 964 C C . VAL A 1 125 ? 5.066 -12.703 -6.766 1 97.44 125 VAL A C 1
ATOM 966 O O . VAL A 1 125 ? 5.867 -13.094 -7.617 1 97.44 125 VAL A O 1
ATOM 969 N N . SER A 1 126 ? 4.305 -11.656 -6.879 1 96.44 126 SER A N 1
ATOM 970 C CA . SER A 1 126 ? 4.484 -10.797 -8.047 1 96.44 126 SER A CA 1
ATOM 971 C C . SER A 1 126 ? 5.918 -10.289 -8.141 1 96.44 126 SER A C 1
ATOM 973 O O . SER A 1 126 ? 6.512 -10.289 -9.219 1 96.44 126 SER A O 1
ATOM 975 N N . TYR A 1 127 ? 6.473 -9.836 -7.023 1 97.38 127 TYR A N 1
ATOM 976 C CA . TYR A 1 127 ? 7.859 -9.383 -6.988 1 97.38 127 TYR A CA 1
ATOM 977 C C . TYR A 1 127 ? 8.812 -10.5 -7.398 1 97.38 127 TYR A C 1
ATOM 979 O O . TYR A 1 127 ? 9.711 -10.289 -8.219 1 97.38 127 TYR A O 1
ATOM 987 N N . LEU A 1 128 ? 8.625 -11.664 -6.879 1 97 128 LEU A N 1
ATOM 988 C CA . LEU A 1 128 ? 9.469 -12.82 -7.152 1 97 128 LEU A CA 1
ATOM 989 C C . LEU A 1 128 ? 9.484 -13.148 -8.641 1 97 128 LEU A C 1
ATOM 991 O O . LEU A 1 128 ? 10.555 -13.242 -9.25 1 97 128 LEU A O 1
ATOM 995 N N . ASP A 1 129 ? 8.273 -13.242 -9.219 1 95.88 129 ASP A N 1
ATOM 996 C CA . ASP A 1 129 ? 8.148 -13.648 -10.609 1 95.88 129 ASP A CA 1
ATOM 997 C C . ASP A 1 129 ? 8.727 -12.594 -11.547 1 95.88 129 ASP A C 1
ATOM 999 O O . ASP A 1 129 ? 9.391 -12.922 -12.531 1 95.88 129 ASP A O 1
ATOM 1003 N N . ARG A 1 130 ? 8.469 -11.391 -11.281 1 96 130 ARG A N 1
ATOM 1004 C CA . ARG A 1 130 ? 9.008 -10.32 -12.117 1 96 130 ARG A CA 1
ATOM 1005 C C . ARG A 1 130 ? 10.531 -10.273 -12.039 1 96 130 ARG A C 1
ATOM 1007 O O . ARG A 1 130 ? 11.203 -10.047 -13.039 1 96 130 ARG A O 1
ATOM 1014 N N . PHE A 1 131 ? 11.047 -10.461 -10.828 1 96.38 131 PHE A N 1
ATOM 1015 C CA . PHE A 1 131 ? 12.492 -10.477 -10.648 1 96.38 131 PHE A CA 1
ATOM 1016 C C . PHE A 1 131 ? 13.117 -11.648 -11.398 1 96.38 131 PHE A C 1
ATOM 1018 O O . PHE A 1 131 ? 14.062 -11.461 -12.18 1 96.38 131 PHE A O 1
ATOM 1025 N N . LEU A 1 132 ? 12.594 -12.867 -11.227 1 93.56 132 LEU A N 1
ATOM 1026 C CA . LEU A 1 132 ? 13.133 -14.062 -11.859 1 93.56 132 LEU A CA 1
ATOM 1027 C C . LEU A 1 132 ? 13.023 -13.977 -13.375 1 93.56 132 LEU A C 1
ATOM 1029 O O . LEU A 1 132 ? 13.852 -14.539 -14.094 1 93.56 132 LEU A O 1
ATOM 1033 N N . SER A 1 133 ? 12.031 -13.273 -13.766 1 93.81 133 SER A N 1
ATOM 1034 C CA . SER A 1 133 ? 11.82 -13.164 -15.211 1 93.81 133 SER A CA 1
ATOM 1035 C C . SER A 1 133 ? 12.836 -12.227 -15.844 1 93.81 133 SER A C 1
ATOM 1037 O O . SER A 1 133 ? 13.156 -12.359 -17.031 1 93.81 133 SER A O 1
ATOM 1039 N N . SER A 1 134 ? 13.32 -11.258 -15.141 1 91.62 134 SER A N 1
ATOM 1040 C CA . SER A 1 134 ? 14.141 -10.195 -15.711 1 91.62 134 SER A CA 1
ATOM 1041 C C . SER A 1 134 ? 15.617 -10.406 -15.398 1 91.62 134 SER A C 1
ATOM 1043 O O . SER A 1 134 ? 16.484 -9.883 -16.094 1 91.62 134 SER A O 1
ATOM 1045 N N . ARG A 1 135 ? 15.859 -11.039 -14.312 1 85.81 135 ARG A N 1
ATOM 1046 C CA . ARG A 1 135 ? 17.25 -11.164 -13.891 1 85.81 135 ARG A CA 1
ATOM 1047 C C . ARG A 1 135 ? 17.656 -12.633 -13.789 1 85.81 135 ARG A C 1
ATOM 1049 O O . ARG A 1 135 ? 16.875 -13.477 -13.359 1 85.81 135 ARG A O 1
ATOM 1056 N N . ALA A 1 136 ? 18.875 -12.82 -14.336 1 77.5 136 ALA A N 1
ATOM 1057 C CA . ALA A 1 136 ? 19.453 -14.148 -14.172 1 77.5 136 ALA A CA 1
ATOM 1058 C C . ALA A 1 136 ? 20.125 -14.289 -12.812 1 77.5 136 ALA A C 1
ATOM 1060 O O . ALA A 1 136 ? 20.828 -13.375 -12.367 1 77.5 136 ALA A O 1
ATOM 1061 N N . LEU A 1 137 ? 19.703 -15.172 -12.023 1 75.75 137 LEU A N 1
ATOM 1062 C CA . LEU A 1 137 ? 20.297 -15.398 -10.719 1 75.75 137 LEU A CA 1
ATOM 1063 C C . LEU A 1 137 ? 21.688 -16.016 -10.852 1 75.75 137 LEU A C 1
ATOM 1065 O O . LEU A 1 137 ? 21.969 -16.719 -11.828 1 75.75 137 LEU A O 1
ATOM 1069 N N . PRO A 1 138 ? 22.625 -15.438 -9.961 1 61.81 138 PRO A N 1
ATOM 1070 C CA . PRO A 1 138 ? 23.969 -16.016 -10.016 1 61.81 138 PRO A CA 1
ATOM 1071 C C . PRO A 1 138 ? 23.969 -17.531 -9.898 1 61.81 138 PRO A C 1
ATOM 1073 O O . PRO A 1 138 ? 23.156 -18.094 -9.156 1 61.81 138 PRO A O 1
ATOM 1076 N N . GLY A 1 139 ? 25.078 -18.203 -10.594 1 56.56 139 GLY A N 1
ATOM 1077 C CA . GLY A 1 139 ? 25.422 -19.625 -10.547 1 56.56 139 GLY A CA 1
ATOM 1078 C C . GLY A 1 139 ? 24.344 -20.516 -11.156 1 56.56 139 GLY A C 1
ATOM 1079 O O . GLY A 1 139 ? 24.344 -21.719 -10.945 1 56.56 139 GLY A O 1
ATOM 1080 N N . GLY A 1 140 ? 23.5 -20.016 -12 1 53.09 140 GLY A N 1
ATOM 1081 C CA . GLY A 1 140 ? 22.594 -20.812 -12.805 1 53.09 140 GLY A CA 1
ATOM 1082 C C . GLY A 1 140 ? 21.297 -21.141 -12.086 1 53.09 140 GLY A C 1
ATOM 1083 O O . GLY A 1 140 ? 20.688 -22.188 -12.336 1 53.09 140 GLY A O 1
ATOM 1084 N N . GLY A 1 141 ? 20.891 -20.203 -11.109 1 57.19 141 GLY A N 1
ATOM 1085 C CA . GLY A 1 141 ? 19.547 -20.406 -10.562 1 57.19 141 GLY A CA 1
ATOM 1086 C C . GLY A 1 141 ? 19.516 -21.406 -9.414 1 57.19 141 GLY A C 1
ATOM 1087 O O . GLY A 1 141 ? 18.625 -22.234 -9.336 1 57.19 141 GLY A O 1
ATOM 1088 N N . GLU A 1 142 ? 20.703 -21.422 -8.656 1 64.44 142 GLU A N 1
ATOM 1089 C CA . GLU A 1 142 ? 20.75 -22.328 -7.523 1 64.44 142 GLU A CA 1
ATOM 1090 C C . GLU A 1 142 ? 19.672 -22 -6.504 1 64.44 142 GLU A C 1
ATOM 1092 O O . GLU A 1 142 ? 19.219 -20.859 -6.41 1 64.44 142 GLU A O 1
ATOM 1097 N N . GLY A 1 143 ? 19.016 -22.984 -5.914 1 83.12 143 GLY A N 1
ATOM 1098 C CA . GLY A 1 143 ? 17.922 -23 -4.949 1 83.12 143 GLY A CA 1
ATOM 1099 C C . GLY A 1 143 ? 18.078 -21.922 -3.879 1 83.12 143 GLY A C 1
ATOM 1100 O O . GLY A 1 143 ? 17.094 -21.266 -3.516 1 83.12 143 GLY A O 1
ATOM 1101 N N . TRP A 1 144 ? 19.344 -21.516 -3.611 1 87 144 TRP A N 1
ATOM 1102 C CA . TRP A 1 144 ? 19.531 -20.578 -2.512 1 87 144 TRP A CA 1
ATOM 1103 C C . TRP A 1 144 ? 19.219 -19.156 -2.953 1 87 144 TRP A C 1
ATOM 1105 O O . TRP A 1 144 ? 18.719 -18.359 -2.17 1 87 144 TRP A O 1
ATOM 1115 N N . ALA A 1 145 ? 19.594 -18.844 -4.188 1 90.25 145 ALA A N 1
ATOM 1116 C CA . ALA A 1 145 ? 19.344 -17.5 -4.691 1 90.25 145 ALA A CA 1
ATOM 1117 C C . ALA A 1 145 ? 17.844 -17.219 -4.762 1 90.25 145 ALA A C 1
ATOM 1119 O O . ALA A 1 145 ? 17.391 -16.125 -4.402 1 90.25 145 ALA A O 1
ATOM 1120 N N . THR A 1 146 ? 17.125 -18.203 -5.211 1 93 146 THR A N 1
ATOM 1121 C CA . THR A 1 146 ? 15.664 -18.062 -5.258 1 93 146 THR A CA 1
ATOM 1122 C C . THR A 1 146 ? 15.094 -17.906 -3.854 1 93 146 THR A C 1
ATOM 1124 O O . THR A 1 146 ? 14.156 -17.141 -3.643 1 93 146 THR A O 1
ATOM 1127 N N . GLU A 1 147 ? 15.688 -18.578 -2.943 1 94.12 147 GLU A N 1
ATOM 1128 C CA . GLU A 1 147 ? 15.266 -18.453 -1.551 1 94.12 147 GLU A CA 1
ATOM 1129 C C . GLU A 1 147 ? 15.516 -17.047 -1.02 1 94.12 147 GLU A C 1
ATOM 1131 O O . GLU A 1 147 ? 14.664 -16.469 -0.337 1 94.12 147 GLU A O 1
ATOM 1136 N N . LEU A 1 148 ? 16.672 -16.516 -1.341 1 94.94 148 LEU A N 1
ATOM 1137 C CA . LEU A 1 148 ? 17.016 -15.156 -0.914 1 94.94 148 LEU A CA 1
ATOM 1138 C C . LEU A 1 148 ? 16.047 -14.141 -1.516 1 94.94 148 LEU A C 1
ATOM 1140 O O . LEU A 1 148 ? 15.57 -13.242 -0.817 1 94.94 148 LEU A O 1
ATOM 1144 N N . VAL A 1 149 ? 15.75 -14.312 -2.779 1 96.12 149 VAL A N 1
ATOM 1145 C CA . VAL A 1 149 ? 14.82 -13.406 -3.447 1 96.12 149 VAL A CA 1
ATOM 1146 C C . VAL A 1 149 ? 13.438 -13.531 -2.812 1 96.12 149 VAL A C 1
ATOM 1148 O O . VAL A 1 149 ? 12.727 -12.531 -2.664 1 96.12 149 VAL A O 1
ATOM 1151 N N . SER A 1 150 ? 13.047 -14.734 -2.465 1 96.94 150 SER A N 1
ATOM 1152 C CA . SER A 1 150 ? 11.742 -14.93 -1.844 1 96.94 150 SER A CA 1
ATOM 1153 C C . SER A 1 150 ? 11.648 -14.219 -0.499 1 96.94 150 SER A C 1
ATOM 1155 O O . SER A 1 150 ? 10.633 -13.602 -0.182 1 96.94 150 SER A O 1
ATOM 1157 N N . VAL A 1 151 ? 12.711 -14.234 0.294 1 97 151 VAL A N 1
ATOM 1158 C CA . VAL A 1 151 ? 12.75 -13.539 1.577 1 97 151 VAL A CA 1
ATOM 1159 C C . VAL A 1 151 ? 12.633 -12.031 1.355 1 97 151 VAL A C 1
ATOM 1161 O O . VAL A 1 151 ? 11.82 -11.367 2.006 1 97 151 VAL A O 1
ATOM 1164 N N . ALA A 1 152 ? 13.398 -11.539 0.429 1 97.12 152 ALA A N 1
ATOM 1165 C CA . ALA A 1 152 ? 13.359 -10.109 0.119 1 97.12 152 ALA A CA 1
ATOM 1166 C C . ALA A 1 152 ? 11.977 -9.695 -0.383 1 97.12 152 ALA A C 1
ATOM 1168 O O . ALA A 1 152 ? 11.492 -8.609 -0.053 1 97.12 152 ALA A O 1
ATOM 1169 N N . SER A 1 153 ? 11.383 -10.57 -1.141 1 98 153 SER A N 1
ATOM 1170 C CA . SER A 1 153 ? 10.062 -10.273 -1.702 1 98 153 SER A CA 1
ATOM 1171 C C . SER A 1 153 ? 9.016 -10.141 -0.607 1 98 153 SER A C 1
ATOM 1173 O O . SER A 1 153 ? 8.211 -9.203 -0.621 1 98 153 SER A O 1
ATOM 1175 N N . VAL A 1 154 ? 9.039 -11.07 0.334 1 97.88 154 VAL A N 1
ATOM 1176 C CA . VAL A 1 154 ? 8.086 -11 1.434 1 97.88 154 VAL A CA 1
ATOM 1177 C C . VAL A 1 154 ? 8.375 -9.781 2.297 1 97.88 154 VAL A C 1
ATOM 1179 O O . VAL A 1 154 ? 7.453 -9.07 2.717 1 97.88 154 VAL A O 1
ATOM 1182 N N . TRP A 1 155 ? 9.586 -9.578 2.48 1 96.25 155 TRP A N 1
ATOM 1183 C CA . TRP A 1 155 ? 10 -8.461 3.328 1 96.25 155 TRP A CA 1
ATOM 1184 C C . TRP A 1 155 ? 9.539 -7.133 2.736 1 96.25 155 TRP A C 1
ATOM 1186 O O . TRP A 1 155 ? 8.938 -6.312 3.432 1 96.25 155 TRP A O 1
ATOM 1196 N N . VAL A 1 156 ? 9.766 -6.922 1.497 1 95.75 156 VAL A N 1
ATOM 1197 C CA . VAL A 1 156 ? 9.383 -5.688 0.821 1 95.75 156 VAL A CA 1
ATOM 1198 C C . VAL A 1 156 ? 7.859 -5.594 0.75 1 95.75 156 VAL A C 1
ATOM 1200 O O . VAL A 1 156 ? 7.281 -4.535 1.017 1 95.75 156 VAL A O 1
ATOM 1203 N N . ALA A 1 157 ? 7.234 -6.672 0.442 1 97.31 157 ALA A N 1
ATOM 1204 C CA . ALA A 1 157 ? 5.777 -6.684 0.358 1 97.31 157 ALA A CA 1
ATOM 1205 C C . ALA A 1 157 ? 5.148 -6.34 1.706 1 97.31 157 ALA A C 1
ATOM 1207 O O . ALA A 1 157 ? 4.156 -5.613 1.767 1 97.31 157 ALA A O 1
ATOM 1208 N N . ALA A 1 158 ? 5.688 -6.887 2.727 1 95.62 158 ALA A N 1
ATOM 1209 C CA . ALA A 1 158 ? 5.188 -6.594 4.066 1 95.62 158 ALA A CA 1
ATOM 1210 C C . ALA A 1 158 ? 5.355 -5.113 4.402 1 95.62 158 ALA A C 1
ATOM 1212 O O . ALA A 1 158 ? 4.453 -4.492 4.973 1 95.62 158 ALA A O 1
ATOM 1213 N N . LYS A 1 159 ? 6.465 -4.543 4.055 1 91.81 159 LYS A N 1
ATOM 1214 C CA . LYS A 1 159 ? 6.703 -3.123 4.297 1 91.81 159 LYS A CA 1
ATOM 1215 C C . LYS A 1 159 ? 5.723 -2.258 3.512 1 91.81 159 LYS A C 1
ATOM 1217 O O . LYS A 1 159 ? 5.324 -1.186 3.975 1 91.81 159 LYS A O 1
ATOM 1222 N N . MET A 1 160 ? 5.324 -2.783 2.393 1 92.69 160 MET A N 1
ATOM 1223 C CA . MET A 1 160 ? 4.406 -2.059 1.521 1 92.69 160 MET A CA 1
ATOM 1224 C C . MET A 1 160 ? 2.98 -2.125 2.061 1 92.69 160 MET A C 1
ATOM 1226 O O . MET A 1 160 ? 2.205 -1.182 1.893 1 92.69 160 MET A O 1
ATOM 1230 N N . GLU A 1 161 ? 2.633 -3.221 2.734 1 92.31 161 GLU A N 1
ATOM 1231 C CA . GLU A 1 161 ? 1.211 -3.484 2.934 1 92.31 161 GLU A CA 1
ATOM 1232 C C . GLU A 1 161 ? 0.862 -3.537 4.418 1 92.31 161 GLU A C 1
ATOM 1234 O O . GLU A 1 161 ? -0.274 -3.256 4.805 1 92.31 161 GLU A O 1
ATOM 1239 N N . GLU A 1 162 ? 1.833 -3.939 5.184 1 90.25 162 GLU A N 1
ATOM 1240 C CA . GLU A 1 162 ? 1.514 -4.227 6.578 1 90.25 162 GLU A CA 1
ATOM 1241 C C . GLU A 1 162 ? 1.962 -3.092 7.496 1 90.25 162 GLU A C 1
ATOM 1243 O O . GLU A 1 162 ? 3.029 -2.508 7.293 1 90.25 162 GLU A O 1
ATOM 1248 N N . THR A 1 163 ? 1.169 -2.791 8.5 1 87.06 163 THR A N 1
ATOM 1249 C CA . THR A 1 163 ? 1.511 -1.748 9.461 1 87.06 163 THR A CA 1
ATOM 1250 C C . THR A 1 163 ? 2.566 -2.244 10.445 1 87.06 163 THR A C 1
ATOM 1252 O O . THR A 1 163 ? 3.316 -1.447 11.016 1 87.06 163 THR A O 1
ATOM 1255 N N . GLN A 1 164 ? 2.521 -3.527 10.625 1 87 164 GLN A N 1
ATOM 1256 C CA . GLN A 1 164 ? 3.504 -4.16 11.5 1 87 164 GLN A CA 1
ATOM 1257 C C . GLN A 1 164 ? 4.273 -5.254 10.766 1 87 164 GLN A C 1
ATOM 1259 O O . GLN A 1 164 ? 3.684 -6.238 10.32 1 87 164 GLN A O 1
ATOM 1264 N N . VAL A 1 165 ? 5.488 -5.039 10.664 1 90.44 165 VAL A N 1
ATOM 1265 C CA . VAL A 1 165 ? 6.367 -5.988 9.984 1 90.44 165 VAL A CA 1
ATOM 1266 C C . VAL A 1 165 ? 7.301 -6.641 11 1 90.44 165 VAL A C 1
ATOM 1268 O O . VAL A 1 165 ? 7.977 -5.953 11.773 1 90.44 165 VAL A O 1
ATOM 1271 N N . PRO A 1 166 ? 7.281 -7.906 11.016 1 90.81 166 PRO A N 1
ATOM 1272 C CA . PRO A 1 166 ? 8.18 -8.594 11.953 1 90.81 166 PRO A CA 1
ATOM 1273 C C . PRO A 1 166 ? 9.656 -8.367 11.625 1 90.81 166 PRO A C 1
ATOM 1275 O O . PRO A 1 166 ? 9.984 -7.918 10.531 1 90.81 166 PRO A O 1
ATOM 1278 N N . GLY A 1 167 ? 10.453 -8.656 12.695 1 92.44 167 GLY A N 1
ATOM 1279 C CA . GLY A 1 167 ? 11.883 -8.609 12.438 1 92.44 167 GLY A CA 1
ATOM 1280 C C . GLY A 1 167 ? 12.32 -9.602 11.375 1 92.44 167 GLY A C 1
ATOM 1281 O O . GLY A 1 167 ? 11.703 -10.648 11.195 1 92.44 167 GLY A O 1
ATOM 1282 N N . LEU A 1 168 ? 13.352 -9.234 10.719 1 93.56 168 LEU A N 1
ATOM 1283 C CA . LEU A 1 168 ? 13.828 -10.023 9.586 1 93.56 168 LEU A CA 1
ATOM 1284 C C . LEU A 1 168 ? 14.172 -11.445 10.016 1 93.56 168 LEU A C 1
ATOM 1286 O O . LEU A 1 168 ? 13.828 -12.406 9.328 1 93.56 168 LEU A O 1
ATOM 1290 N N . LEU A 1 169 ? 14.891 -11.578 11.117 1 92.62 169 LEU A N 1
ATOM 1291 C CA . LEU A 1 169 ? 15.258 -12.906 11.602 1 92.62 169 LEU A CA 1
ATOM 1292 C C . LEU A 1 169 ? 14.016 -13.727 11.93 1 92.62 169 LEU A C 1
ATOM 1294 O O . LEU A 1 169 ? 13.93 -14.898 11.562 1 92.62 169 LEU A O 1
ATOM 1298 N N . GLU A 1 170 ? 13.07 -13.086 12.57 1 93.62 170 GLU A N 1
ATOM 1299 C CA . GLU A 1 170 ? 11.82 -13.766 12.906 1 93.62 170 GLU A CA 1
ATOM 1300 C C . GLU A 1 170 ? 11.07 -14.188 11.648 1 93.62 170 GLU A C 1
ATOM 1302 O O . GLU A 1 170 ? 10.508 -15.289 11.594 1 93.62 170 GLU A O 1
ATOM 1307 N N . LEU A 1 171 ? 11.102 -13.391 10.688 1 94.56 171 LEU A N 1
ATOM 1308 C CA . LEU A 1 171 ? 10.414 -13.68 9.438 1 94.56 171 LEU A CA 1
ATOM 1309 C C . LEU A 1 171 ? 11.031 -14.898 8.742 1 94.56 171 LEU A C 1
ATOM 1311 O O . LEU A 1 171 ? 10.305 -15.773 8.266 1 94.56 171 LEU A O 1
ATOM 1315 N N . GLN A 1 172 ? 12.32 -14.992 8.703 1 94.44 172 GLN A N 1
ATOM 1316 C CA . GLN A 1 172 ? 13.016 -16.078 8.016 1 94.44 172 GLN A CA 1
ATOM 1317 C C . GLN A 1 172 ? 12.852 -17.391 8.758 1 94.44 172 GLN A C 1
ATOM 1319 O O . GLN A 1 172 ? 12.867 -18.469 8.141 1 94.44 172 GLN A O 1
ATOM 1324 N N . THR A 1 173 ? 12.688 -17.328 10.062 1 92.5 173 THR A N 1
ATOM 1325 C CA . THR A 1 173 ? 12.648 -18.547 10.867 1 92.5 173 THR A CA 1
ATOM 1326 C C . THR A 1 173 ? 11.219 -18.906 11.242 1 92.5 173 THR A C 1
ATOM 1328 O O . THR A 1 173 ? 10.992 -19.734 12.125 1 92.5 173 THR A O 1
ATOM 1331 N N . ALA A 1 174 ? 10.297 -18.203 10.672 1 89.81 174 ALA A N 1
ATOM 1332 C CA . ALA A 1 174 ? 8.891 -18.422 11.008 1 89.81 174 ALA A CA 1
ATOM 1333 C C . ALA A 1 174 ? 8.445 -19.844 10.68 1 89.81 174 ALA A C 1
ATOM 1335 O O . ALA A 1 174 ? 7.695 -20.453 11.438 1 89.81 174 ALA A O 1
ATOM 1336 N N . GLU A 1 175 ? 8.758 -20.25 9.555 1 86.25 175 GLU A N 1
ATOM 1337 C CA . GLU A 1 175 ? 8.422 -21.609 9.148 1 86.25 175 GLU A CA 1
ATOM 1338 C C . GLU A 1 175 ? 9.539 -22.578 9.523 1 86.25 175 GLU A C 1
ATOM 1340 O O . GLU A 1 175 ? 10.719 -22.297 9.297 1 86.25 175 GLU A O 1
ATOM 1345 N N . GLU A 1 176 ? 9.023 -23.625 10.117 1 78.56 176 GLU A N 1
ATOM 1346 C CA . GLU A 1 176 ? 9.977 -24.656 10.492 1 78.56 176 GLU A CA 1
ATOM 1347 C C . GLU A 1 176 ? 10.422 -25.469 9.281 1 78.56 176 GLU A C 1
ATOM 1349 O O . GLU A 1 176 ? 9.602 -25.828 8.438 1 78.56 176 GLU A O 1
ATOM 1354 N N . GLY A 1 177 ? 11.633 -25.406 8.922 1 73.69 177 GLY A N 1
ATOM 1355 C CA . GLY A 1 177 ? 12.125 -26.188 7.805 1 73.69 177 GLY A CA 1
ATOM 1356 C C . GLY A 1 177 ? 13.594 -25.953 7.52 1 73.69 177 GLY A C 1
ATOM 1357 O O . GLY A 1 177 ? 14.25 -25.172 8.203 1 73.69 177 GLY A O 1
ATOM 1358 N N . PRO A 1 178 ? 14 -26.797 6.586 1 71.31 178 PRO A N 1
ATOM 1359 C CA . PRO A 1 178 ? 15.422 -26.766 6.227 1 71.31 178 PRO A CA 1
ATOM 1360 C C . PRO A 1 178 ? 15.789 -25.531 5.402 1 71.31 178 PRO A C 1
ATOM 1362 O O . PRO A 1 178 ? 16.812 -25.531 4.715 1 71.31 178 PRO A O 1
ATOM 1365 N N . ARG A 1 179 ? 15.297 -24.469 5.598 1 81.75 179 ARG A N 1
ATOM 1366 C CA . ARG A 1 179 ? 15.594 -23.312 4.762 1 81.75 179 ARG A CA 1
ATOM 1367 C C . ARG A 1 179 ? 16.75 -22.516 5.332 1 81.75 179 ARG A C 1
ATOM 1369 O O . ARG A 1 179 ? 16.984 -22.516 6.543 1 81.75 179 ARG A O 1
ATOM 1376 N N . ARG A 1 180 ? 17.406 -21.938 4.414 1 87.19 180 ARG A N 1
ATOM 1377 C CA . ARG A 1 180 ? 18.562 -21.109 4.77 1 87.19 180 ARG A CA 1
ATOM 1378 C C . ARG A 1 180 ? 18.109 -19.812 5.434 1 87.19 180 ARG A C 1
ATOM 1380 O O . ARG A 1 180 ? 17.047 -19.281 5.121 1 87.19 180 ARG A O 1
ATOM 1387 N N . VAL A 1 181 ? 18.906 -19.438 6.41 1 93 181 VAL A N 1
ATOM 1388 C CA . VAL A 1 181 ? 18.719 -18.125 7.023 1 93 181 VAL A CA 1
ATOM 1389 C C . VAL A 1 181 ? 19.812 -17.172 6.562 1 93 181 VAL A C 1
ATOM 1391 O O . VAL A 1 181 ? 21 -17.484 6.68 1 93 181 VAL A O 1
ATOM 1394 N N . PHE A 1 182 ? 19.422 -16.109 6.031 1 95 182 PHE A N 1
ATOM 1395 C CA . PHE A 1 182 ? 20.375 -15.172 5.457 1 95 182 PHE A CA 1
ATOM 1396 C C . PHE A 1 182 ? 20.672 -14.031 6.426 1 95 182 PHE A C 1
ATOM 1398 O O . PHE A 1 182 ? 19.797 -13.641 7.211 1 95 182 PHE A O 1
ATOM 1405 N N . ASP A 1 183 ? 21.828 -13.469 6.324 1 95 183 ASP A N 1
ATOM 1406 C CA . ASP A 1 183 ? 22.219 -12.289 7.09 1 95 183 ASP A CA 1
ATOM 1407 C C . ASP A 1 183 ? 21.391 -11.078 6.695 1 95 183 ASP A C 1
ATOM 1409 O O . ASP A 1 183 ? 21.094 -10.875 5.516 1 95 183 ASP A O 1
ATOM 1413 N N . PRO A 1 184 ? 21.078 -10.297 7.695 1 93.62 184 PRO A N 1
ATOM 1414 C CA . PRO A 1 184 ? 20.25 -9.125 7.418 1 93.62 184 PRO A CA 1
ATOM 1415 C C . PRO A 1 184 ? 20.844 -8.211 6.352 1 93.62 184 PRO A C 1
ATOM 1417 O O . PRO A 1 184 ? 20.125 -7.641 5.539 1 93.62 184 PRO A O 1
ATOM 1420 N N . ARG A 1 185 ? 22.141 -8.102 6.395 1 92.94 185 ARG A N 1
ATOM 1421 C CA . ARG A 1 185 ? 22.797 -7.242 5.414 1 92.94 185 ARG A CA 1
ATOM 1422 C C . ARG A 1 185 ? 22.594 -7.777 4 1 92.94 185 ARG A C 1
ATOM 1424 O O . ARG A 1 185 ? 22.391 -7.008 3.061 1 92.94 185 ARG A O 1
ATOM 1431 N N . THR A 1 186 ? 22.703 -9.016 3.893 1 94.06 186 THR A N 1
ATOM 1432 C CA . THR A 1 186 ? 22.5 -9.664 2.598 1 94.06 186 THR A CA 1
ATOM 1433 C C . THR A 1 186 ? 21.078 -9.469 2.1 1 94.06 186 THR A C 1
ATOM 1435 O O . THR A 1 186 ? 20.859 -9.164 0.924 1 94.06 186 THR A O 1
ATOM 1438 N N . VAL A 1 187 ? 20.125 -9.547 2.977 1 95.12 187 VAL A N 1
ATOM 1439 C CA . VAL A 1 187 ? 18.734 -9.391 2.607 1 95.12 187 VAL A CA 1
ATOM 1440 C C . VAL A 1 187 ? 18.453 -7.945 2.211 1 95.12 187 VAL A C 1
ATOM 1442 O O . VAL A 1 187 ? 17.719 -7.684 1.255 1 95.12 187 VAL A O 1
ATOM 1445 N N . ARG A 1 188 ? 19.031 -7.059 2.922 1 91.19 188 ARG A N 1
ATOM 1446 C CA . ARG A 1 188 ? 18.828 -5.645 2.623 1 91.19 188 ARG A CA 1
ATOM 1447 C C . ARG A 1 188 ? 19.391 -5.293 1.25 1 91.19 188 ARG A C 1
ATOM 1449 O O . ARG A 1 188 ? 18.797 -4.496 0.518 1 91.19 188 ARG A O 1
ATOM 1456 N N . ARG A 1 189 ? 20.5 -5.883 0.964 1 91.5 189 ARG A N 1
ATOM 1457 C CA . ARG A 1 189 ? 21.047 -5.684 -0.369 1 91.5 189 ARG A CA 1
ATOM 1458 C C . ARG A 1 189 ? 20.125 -6.246 -1.441 1 91.5 189 ARG A C 1
ATOM 1460 O O . ARG A 1 189 ? 19.922 -5.621 -2.484 1 91.5 189 ARG A O 1
ATOM 1467 N N . MET A 1 190 ? 19.625 -7.379 -1.131 1 94.12 190 MET A N 1
ATOM 1468 C CA . MET A 1 190 ? 18.719 -8.008 -2.086 1 94.12 190 MET A CA 1
ATOM 1469 C C . MET A 1 190 ? 17.453 -7.172 -2.254 1 94.12 190 MET A C 1
ATOM 1471 O O . MET A 1 190 ? 16.875 -7.121 -3.344 1 94.12 190 MET A O 1
ATOM 1475 N N . GLU A 1 191 ? 16.938 -6.5 -1.166 1 92.56 191 GLU A N 1
ATOM 1476 C CA . GLU A 1 191 ? 15.789 -5.605 -1.245 1 92.56 191 GLU A CA 1
ATOM 1477 C C . GLU A 1 191 ? 16.016 -4.5 -2.27 1 92.56 191 GLU A C 1
ATOM 1479 O O . GLU A 1 191 ? 15.148 -4.223 -3.098 1 92.56 191 GLU A O 1
ATOM 1484 N N . LEU A 1 192 ? 17.203 -3.961 -2.17 1 88.31 192 LEU A N 1
ATOM 1485 C CA . LEU A 1 192 ? 17.531 -2.863 -3.068 1 88.31 192 LEU A CA 1
ATOM 1486 C C . LEU A 1 192 ? 17.641 -3.352 -4.512 1 88.31 192 LEU A C 1
ATOM 1488 O O . LEU A 1 192 ? 17.172 -2.686 -5.434 1 88.31 192 LEU A O 1
ATOM 1492 N N . LEU A 1 193 ? 18.25 -4.488 -4.652 1 91.75 193 LEU A N 1
ATOM 1493 C CA . LEU A 1 193 ? 18.375 -5.074 -5.984 1 91.75 193 LEU A CA 1
ATOM 1494 C C . LEU A 1 193 ? 17 -5.402 -6.562 1 91.75 193 LEU A C 1
ATOM 1496 O O . LEU A 1 193 ? 16.75 -5.16 -7.746 1 91.75 193 LEU A O 1
ATOM 1500 N N . LEU A 1 194 ? 16.188 -5.934 -5.715 1 94.94 194 LEU A N 1
ATOM 1501 C CA . LEU A 1 194 ? 14.828 -6.281 -6.113 1 94.94 194 LEU A CA 1
ATOM 1502 C C . LEU A 1 194 ? 14.062 -5.043 -6.582 1 94.94 194 LEU A C 1
ATOM 1504 O O . LEU A 1 194 ? 13.492 -5.039 -7.672 1 94.94 194 LEU A O 1
ATOM 1508 N N . MET A 1 195 ? 14.047 -3.996 -5.766 1 91.94 195 MET A N 1
ATOM 1509 C CA . MET A 1 195 ? 13.32 -2.771 -6.086 1 91.94 195 MET A CA 1
ATOM 1510 C C . MET A 1 195 ? 13.867 -2.133 -7.359 1 91.94 195 MET A C 1
ATOM 1512 O O . MET A 1 195 ? 13.102 -1.656 -8.195 1 91.94 195 MET A O 1
ATOM 1516 N N . SER A 1 196 ? 15.133 -2.227 -7.5 1 87.5 196 SER A N 1
ATOM 1517 C CA . SER A 1 196 ? 15.758 -1.674 -8.695 1 87.5 196 SER A CA 1
ATOM 1518 C C . SER A 1 196 ? 15.383 -2.473 -9.938 1 87.5 196 SER A C 1
ATOM 1520 O O . SER A 1 196 ? 15.078 -1.895 -10.984 1 87.5 196 SER A O 1
ATOM 1522 N N . ALA A 1 197 ? 15.469 -3.775 -9.773 1 92.12 197 ALA A N 1
ATOM 1523 C CA . ALA A 1 197 ? 15.117 -4.652 -10.891 1 92.12 197 ALA A CA 1
ATOM 1524 C C . ALA A 1 197 ? 13.68 -4.43 -11.336 1 92.12 197 ALA A C 1
ATOM 1526 O O . ALA A 1 197 ? 13.352 -4.598 -12.508 1 92.12 197 ALA A O 1
ATOM 1527 N N . LEU A 1 198 ? 12.82 -4.047 -10.422 1 93.94 198 LEU A N 1
ATOM 1528 C CA . LEU A 1 198 ? 11.414 -3.816 -10.711 1 93.94 198 LEU A CA 1
ATOM 1529 C C . LEU A 1 198 ? 11.172 -2.363 -11.109 1 93.94 198 LEU A C 1
ATOM 1531 O O . LEU A 1 198 ? 10.023 -1.942 -11.266 1 93.94 198 LEU A O 1
ATOM 1535 N N . ALA A 1 199 ? 12.195 -1.596 -11.25 1 89 199 ALA A N 1
ATOM 1536 C CA . ALA A 1 199 ? 12.125 -0.183 -11.609 1 89 199 ALA A CA 1
ATOM 1537 C C . ALA A 1 199 ? 11.258 0.596 -10.625 1 89 199 ALA A C 1
ATOM 1539 O O . ALA A 1 199 ? 10.516 1.497 -11.023 1 89 199 ALA A O 1
ATOM 1540 N N . TRP A 1 200 ? 11.148 0.073 -9.375 1 87.25 200 TRP A N 1
ATOM 1541 C CA . TRP A 1 200 ? 10.469 0.712 -8.25 1 87.25 200 TRP A CA 1
ATOM 1542 C C . TRP A 1 200 ? 8.961 0.756 -8.477 1 87.25 200 TRP A C 1
ATOM 1544 O O . TRP A 1 200 ? 8.273 1.623 -7.934 1 87.25 200 TRP A O 1
ATOM 1554 N N . ARG A 1 201 ? 8.555 -0.095 -9.352 1 90.31 201 ARG A N 1
ATOM 1555 C CA . ARG A 1 201 ? 7.117 -0.317 -9.477 1 90.31 201 ARG A CA 1
ATOM 1556 C C . ARG A 1 201 ? 6.621 -1.332 -8.453 1 90.31 201 ARG A C 1
ATOM 1558 O O . ARG A 1 201 ? 6.434 -2.508 -8.781 1 90.31 201 ARG A O 1
ATOM 1565 N N . MET A 1 202 ? 6.352 -0.809 -7.309 1 91.81 202 MET A N 1
ATOM 1566 C CA . MET A 1 202 ? 6.117 -1.711 -6.184 1 91.81 202 MET A CA 1
ATOM 1567 C C . MET A 1 202 ? 4.629 -1.96 -5.984 1 91.81 202 MET A C 1
ATOM 1569 O O . MET A 1 202 ? 4.234 -2.975 -5.41 1 91.81 202 MET A O 1
ATOM 1573 N N . ARG A 1 203 ? 3.83 -1.049 -6.41 1 92.88 203 ARG A N 1
ATOM 1574 C CA . ARG A 1 203 ? 2.393 -1.2 -6.211 1 92.88 203 ARG A CA 1
ATOM 1575 C C . ARG A 1 203 ? 1.752 -1.929 -7.391 1 92.88 203 ARG A C 1
ATOM 1577 O O . ARG A 1 203 ? 1.026 -1.323 -8.18 1 92.88 203 ARG A O 1
ATOM 1584 N N . SER A 1 204 ? 2.021 -3.193 -7.41 1 93.56 204 SER A N 1
ATOM 1585 C CA . SER A 1 204 ? 1.487 -4.02 -8.484 1 93.56 204 SER A CA 1
ATOM 1586 C C . SER A 1 204 ? 0.009 -4.324 -8.273 1 93.56 204 SER A C 1
ATOM 1588 O O . SER A 1 204 ? -0.4 -4.684 -7.164 1 93.56 204 SER A O 1
ATOM 1590 N N . PRO A 1 205 ? -0.738 -4.137 -9.359 1 92.94 205 PRO A N 1
ATOM 1591 C CA . PRO A 1 205 ? -2.117 -4.609 -9.219 1 92.94 205 PRO A CA 1
ATOM 1592 C C . PRO A 1 205 ? -2.201 -6.105 -8.938 1 92.94 205 PRO A C 1
ATOM 1594 O O . PRO A 1 205 ? -1.492 -6.898 -9.562 1 92.94 205 PRO A O 1
ATOM 1597 N N . THR A 1 206 ? -2.92 -6.422 -7.957 1 93.69 206 THR A N 1
ATOM 1598 C CA . THR A 1 206 ? -3.145 -7.816 -7.594 1 93.69 206 THR A CA 1
ATOM 1599 C C . THR A 1 206 ? -4.609 -8.195 -7.789 1 93.69 206 THR A C 1
ATOM 1601 O O . THR A 1 206 ? -5.477 -7.324 -7.875 1 93.69 206 THR A O 1
ATOM 1604 N N . PRO A 1 207 ? -4.863 -9.461 -7.934 1 92 207 PRO A N 1
ATOM 1605 C CA . PRO A 1 207 ? -6.262 -9.883 -8.055 1 92 207 PRO A CA 1
ATOM 1606 C C . PRO A 1 207 ? -7.137 -9.352 -6.914 1 92 207 PRO A C 1
ATOM 1608 O O . PRO A 1 207 ? -8.32 -9.07 -7.121 1 92 207 PRO A O 1
ATOM 1611 N N . PHE A 1 208 ? -6.535 -9.133 -5.82 1 91.94 208 PHE A N 1
ATOM 1612 C CA . PHE A 1 208 ? -7.281 -8.68 -4.652 1 91.94 208 PHE A CA 1
ATOM 1613 C C . PHE A 1 208 ? -7.762 -7.246 -4.84 1 91.94 208 PHE A C 1
ATOM 1615 O O . PHE A 1 208 ? -8.727 -6.82 -4.203 1 91.94 208 PHE A O 1
ATOM 1622 N N . ASP A 1 209 ? -7.145 -6.559 -5.656 1 89.25 209 ASP A N 1
ATOM 1623 C CA . ASP A 1 209 ? -7.57 -5.191 -5.938 1 89.25 209 ASP A CA 1
ATOM 1624 C C . ASP A 1 209 ? -8.844 -5.176 -6.777 1 89.25 209 ASP A C 1
ATOM 1626 O O . ASP A 1 209 ? -9.617 -4.215 -6.727 1 89.25 209 ASP A O 1
ATOM 1630 N N . TYR A 1 210 ? -9.094 -6.223 -7.473 1 88.5 210 TYR A N 1
ATOM 1631 C CA . TYR A 1 210 ? -10.211 -6.277 -8.406 1 88.5 210 TYR A CA 1
ATOM 1632 C C . TYR A 1 210 ? -11.43 -6.941 -7.766 1 88.5 210 TYR A C 1
ATOM 1634 O O . TYR A 1 210 ? -12.562 -6.68 -8.164 1 88.5 210 TYR A O 1
ATOM 1642 N N . LEU A 1 211 ? -11.242 -7.77 -6.828 1 88.12 211 LEU A N 1
ATOM 1643 C CA . LEU A 1 211 ? -12.289 -8.625 -6.273 1 88.12 211 LEU A CA 1
ATOM 1644 C C . LEU A 1 211 ? -13.477 -7.793 -5.797 1 88.12 211 LEU A C 1
ATOM 1646 O O . LEU A 1 211 ? -14.625 -8.094 -6.133 1 88.12 211 LEU A O 1
ATOM 1650 N N . PRO A 1 212 ? -13.234 -6.684 -5.059 1 80.88 212 PRO A N 1
ATOM 1651 C CA . PRO A 1 212 ? -14.383 -5.918 -4.57 1 80.88 212 PRO A CA 1
ATOM 1652 C C . PRO A 1 212 ? -15.195 -5.285 -5.695 1 80.88 212 PRO A C 1
ATOM 1654 O O . PRO A 1 212 ? -16.375 -4.977 -5.516 1 80.88 212 PRO A O 1
ATOM 1657 N N . HIS A 1 213 ? -14.539 -5.117 -6.789 1 81.12 213 HIS A N 1
ATOM 1658 C CA . HIS A 1 213 ? -15.219 -4.488 -7.914 1 81.12 213 HIS A CA 1
ATOM 1659 C C . HIS A 1 213 ? -16.031 -5.504 -8.711 1 81.12 213 HIS A C 1
ATOM 1661 O O . HIS A 1 213 ? -16.938 -5.137 -9.453 1 81.12 213 HIS A O 1
ATOM 1667 N N . PHE A 1 214 ? -15.641 -6.719 -8.57 1 80.12 214 PHE A N 1
ATOM 1668 C CA . PHE A 1 214 ? -16.297 -7.762 -9.352 1 80.12 214 PHE A CA 1
ATOM 1669 C C . PHE A 1 214 ? -17.391 -8.43 -8.547 1 80.12 214 PHE A C 1
ATOM 1671 O O . PHE A 1 214 ? -18.203 -9.188 -9.094 1 80.12 214 PHE A O 1
ATOM 1678 N N . ALA A 1 215 ? -17.453 -8.133 -7.246 1 76.06 215 ALA A N 1
ATOM 1679 C CA . ALA A 1 215 ? -18.5 -8.703 -6.391 1 76.06 215 ALA A CA 1
ATOM 1680 C C . ALA A 1 215 ? -19.672 -7.746 -6.238 1 76.06 215 ALA A C 1
ATOM 1682 O O . ALA A 1 215 ? -19.484 -6.527 -6.207 1 76.06 215 ALA A O 1
ATOM 1683 N N . PRO A 1 216 ? -20.797 -8.336 -6.262 1 64.75 216 PRO A N 1
ATOM 1684 C CA . PRO A 1 216 ? -21.969 -7.469 -6.082 1 64.75 216 PRO A CA 1
ATOM 1685 C C . PRO A 1 216 ? -21.969 -6.773 -4.723 1 64.75 216 PRO A C 1
ATOM 1687 O O . PRO A 1 216 ? -21.453 -7.316 -3.742 1 64.75 216 PRO A O 1
ATOM 1690 N N . ARG A 1 217 ? -22.312 -5.559 -4.609 1 59.66 217 ARG A N 1
ATOM 1691 C CA . ARG A 1 217 ? -22.344 -4.77 -3.383 1 59.66 217 ARG A CA 1
ATOM 1692 C C . ARG A 1 217 ? -23.562 -5.148 -2.535 1 59.66 217 ARG A C 1
ATOM 1694 O O . ARG A 1 217 ? -23.594 -4.859 -1.337 1 59.66 217 ARG A O 1
ATOM 1701 N N . ARG A 1 218 ? -24.469 -5.73 -2.992 1 55.94 218 ARG A N 1
ATOM 1702 C CA . ARG A 1 218 ? -25.688 -5.961 -2.234 1 55.94 218 ARG A CA 1
ATOM 1703 C C . ARG A 1 218 ? -25.578 -7.227 -1.388 1 55.94 218 ARG A C 1
ATOM 1705 O O . ARG A 1 218 ? -25.141 -8.266 -1.874 1 55.94 218 ARG A O 1
ATOM 1712 N N . PRO A 1 219 ? -25.844 -7.074 -0.034 1 55.38 219 PRO A N 1
ATOM 1713 C CA . PRO A 1 219 ? -25.984 -8.297 0.768 1 55.38 219 PRO A CA 1
ATOM 1714 C C . PRO A 1 219 ? -27 -9.273 0.175 1 55.38 219 PRO A C 1
ATOM 1716 O O . PRO A 1 219 ? -27.812 -8.891 -0.667 1 55.38 219 PRO A O 1
ATOM 1719 N N . PRO A 1 220 ? -26.812 -10.789 0.557 1 51.59 220 PRO A N 1
ATOM 1720 C CA . PRO A 1 220 ? -26.016 -11.453 1.589 1 51.59 220 PRO A CA 1
ATOM 1721 C C . PRO A 1 220 ? -24.703 -12.023 1.045 1 51.59 220 PRO A C 1
ATOM 1723 O O . PRO A 1 220 ? -23.875 -12.531 1.812 1 51.59 220 PRO A O 1
ATOM 1726 N N . LEU A 1 221 ? -24.453 -12 -0.201 1 55.5 221 LEU A N 1
ATOM 1727 C CA . LEU A 1 221 ? -23.5 -12.836 -0.922 1 55.5 221 LEU A CA 1
ATOM 1728 C C . LEU A 1 221 ? -22.094 -12.25 -0.843 1 55.5 221 LEU A C 1
ATOM 1730 O O . LEU A 1 221 ? -21.109 -12.992 -0.823 1 55.5 221 LEU A O 1
ATOM 1734 N N . PRO A 1 222 ? -21.844 -11.086 -0.385 1 64.94 222 PRO A N 1
ATOM 1735 C CA . PRO A 1 222 ? -20.562 -10.477 -0.717 1 64.94 222 PRO A CA 1
ATOM 1736 C C . PRO A 1 222 ? -19.422 -10.977 0.175 1 64.94 222 PRO A C 1
ATOM 1738 O O . PRO A 1 222 ? -18.359 -11.352 -0.325 1 64.94 222 PRO A O 1
ATOM 1741 N N . PRO A 1 223 ? -19.781 -11.445 1.468 1 73.25 223 PRO A N 1
ATOM 1742 C CA . PRO A 1 223 ? -18.594 -11.805 2.252 1 73.25 223 PRO A CA 1
ATOM 1743 C C . PRO A 1 223 ? -18.125 -13.227 1.979 1 73.25 223 PRO A C 1
ATOM 1745 O O . PRO A 1 223 ? -16.922 -13.477 1.896 1 73.25 223 PRO A O 1
ATOM 1748 N N . LEU A 1 224 ? -19.141 -14.219 1.756 1 78.81 224 LEU A N 1
ATOM 1749 C CA . LEU A 1 224 ? -18.766 -15.602 1.499 1 78.81 224 LEU A CA 1
ATOM 1750 C C . LEU A 1 224 ? -18.141 -15.742 0.115 1 78.81 224 LEU A C 1
ATOM 1752 O O . LEU A 1 224 ? -17.172 -16.484 -0.059 1 78.81 224 LEU A O 1
ATOM 1756 N N . LEU A 1 225 ? -18.75 -15.062 -0.8 1 83.81 225 LEU A N 1
ATOM 1757 C CA . LEU A 1 225 ? -18.234 -15.086 -2.164 1 83.81 225 LEU A CA 1
ATOM 1758 C C . LEU A 1 225 ? -16.797 -14.562 -2.213 1 83.81 225 LEU A C 1
ATOM 1760 O O . LEU A 1 225 ? -15.922 -15.18 -2.826 1 83.81 225 LEU A O 1
ATOM 1764 N N . LEU A 1 226 ? -16.562 -13.5 -1.489 1 86.81 226 LEU A N 1
ATOM 1765 C CA . LEU A 1 226 ? -15.234 -12.883 -1.491 1 86.81 226 LEU A CA 1
ATOM 1766 C C . LEU A 1 226 ? -14.227 -13.758 -0.758 1 86.81 226 LEU A C 1
ATOM 1768 O O . LEU A 1 226 ? -13.062 -13.859 -1.169 1 86.81 226 LEU A O 1
ATOM 1772 N N . ALA A 1 227 ? -14.625 -14.391 0.261 1 86.12 227 ALA A N 1
ATOM 1773 C CA . ALA A 1 227 ? -13.742 -15.289 1.003 1 86.12 227 ALA A CA 1
ATOM 1774 C C . ALA A 1 227 ? -13.305 -16.469 0.14 1 86.12 227 ALA A C 1
ATOM 1776 O O . ALA A 1 227 ? -12.117 -16.797 0.088 1 86.12 227 ALA A O 1
ATOM 1777 N N . ARG A 1 228 ? -14.305 -17.031 -0.498 1 87.81 228 ARG A N 1
ATOM 1778 C CA . ARG A 1 228 ? -13.984 -18.156 -1.354 1 87.81 228 ARG A CA 1
ATOM 1779 C C . ARG A 1 228 ? -13.117 -17.734 -2.531 1 87.81 228 ARG A C 1
ATOM 1781 O O . ARG A 1 228 ? -12.148 -18.422 -2.875 1 87.81 228 ARG A O 1
ATOM 1788 N N . ALA A 1 229 ? -13.492 -16.656 -3.152 1 90.06 229 ALA A N 1
ATOM 1789 C CA . ALA A 1 229 ? -12.695 -16.141 -4.262 1 90.06 229 ALA A CA 1
ATOM 1790 C C . ALA A 1 229 ? -11.258 -15.859 -3.822 1 90.06 229 ALA A C 1
ATOM 1792 O O . ALA A 1 229 ? -10.312 -16.141 -4.562 1 90.06 229 ALA A O 1
ATOM 1793 N N . SER A 1 230 ? -11.109 -15.32 -2.67 1 91.75 230 SER A N 1
ATOM 1794 C CA . SER A 1 230 ? -9.789 -15.023 -2.125 1 91.75 230 SER A CA 1
ATOM 1795 C C . SER A 1 230 ? -8.953 -16.281 -1.979 1 91.75 230 SER A C 1
ATOM 1797 O O . SER A 1 230 ? -7.77 -16.297 -2.322 1 91.75 230 SER A O 1
ATOM 1799 N N . SER A 1 231 ? -9.57 -17.328 -1.489 1 91.06 231 SER A N 1
ATOM 1800 C CA . SER A 1 231 ? -8.875 -18.594 -1.345 1 91.06 231 SER A CA 1
ATOM 1801 C C . SER A 1 231 ? -8.438 -19.141 -2.697 1 91.06 231 SER A C 1
ATOM 1803 O O . SER A 1 231 ? -7.328 -19.672 -2.828 1 91.06 231 SER A O 1
ATOM 1805 N N . LEU A 1 232 ? -9.25 -18.969 -3.627 1 90.12 232 LEU A N 1
ATOM 1806 C CA . LEU A 1 232 ? -8.93 -19.438 -4.973 1 90.12 232 LEU A CA 1
ATOM 1807 C C . LEU A 1 232 ? -7.758 -18.672 -5.555 1 90.12 232 LEU A C 1
ATOM 1809 O O . LEU A 1 232 ? -6.879 -19.25 -6.195 1 90.12 232 LEU A O 1
ATOM 1813 N N . VAL A 1 233 ? -7.758 -17.391 -5.336 1 92.94 233 VAL A N 1
ATOM 1814 C CA . VAL A 1 233 ? -6.68 -16.547 -5.84 1 92.94 233 VAL A CA 1
ATOM 1815 C C . VAL A 1 233 ? -5.352 -16.969 -5.223 1 92.94 233 VAL A C 1
ATOM 1817 O O . VAL A 1 233 ? -4.352 -17.109 -5.93 1 92.94 233 VAL A O 1
ATOM 1820 N N . LEU A 1 234 ? -5.281 -17.188 -3.959 1 92.19 234 LEU A N 1
ATOM 1821 C CA . LEU A 1 234 ? -4.055 -17.578 -3.271 1 92.19 234 LEU A CA 1
ATOM 1822 C C . LEU A 1 234 ? -3.553 -18.922 -3.777 1 92.19 234 LEU A C 1
ATOM 1824 O O . LEU A 1 234 ? -2.352 -19.109 -3.992 1 92.19 234 LEU A O 1
ATOM 1828 N N . ASN A 1 235 ? -4.461 -19.766 -4.043 1 88.88 235 ASN A N 1
ATOM 1829 C CA . ASN A 1 235 ? -4.082 -21.078 -4.547 1 88.88 235 ASN A CA 1
ATOM 1830 C C . ASN A 1 235 ? -3.582 -21 -5.988 1 88.88 235 ASN A C 1
ATOM 1832 O O . ASN A 1 235 ? -2.74 -21.797 -6.398 1 88.88 235 ASN A O 1
ATOM 1836 N N . ALA A 1 236 ? -4.117 -20.062 -6.707 1 89.38 236 ALA A N 1
ATOM 1837 C CA . ALA A 1 236 ? -3.729 -19.891 -8.102 1 89.38 236 ALA A CA 1
ATOM 1838 C C . ALA A 1 236 ? -2.236 -19.609 -8.227 1 89.38 236 ALA A C 1
ATOM 1840 O O . ALA A 1 236 ? -1.606 -19.953 -9.227 1 89.38 236 ALA A O 1
ATOM 1841 N N . HIS A 1 237 ? -1.641 -19.031 -7.215 1 90.94 237 HIS A N 1
ATOM 1842 C CA . HIS A 1 237 ? -0.229 -18.672 -7.258 1 90.94 237 HIS A CA 1
ATOM 1843 C C . HIS A 1 237 ? 0.662 -19.906 -7.277 1 90.94 237 HIS A C 1
ATOM 1845 O O . HIS A 1 237 ? 1.819 -19.828 -7.695 1 90.94 237 HIS A O 1
ATOM 1851 N N . ARG A 1 238 ? 0.169 -21 -6.852 1 89.06 238 ARG A N 1
ATOM 1852 C CA . ARG A 1 238 ? 0.943 -22.234 -6.785 1 89.06 238 ARG A CA 1
ATOM 1853 C C . ARG A 1 238 ? 1.055 -22.875 -8.164 1 89.06 238 ARG A C 1
ATOM 1855 O O . ARG A 1 238 ? 1.935 -23.719 -8.391 1 89.06 238 ARG A O 1
ATOM 1862 N N . VAL A 1 239 ? 0.12 -22.531 -9.016 1 86.44 239 VAL A N 1
ATOM 1863 C CA . VAL A 1 239 ? 0.043 -23.156 -10.328 1 86.44 239 VAL A CA 1
ATOM 1864 C C . VAL A 1 239 ? 0.687 -22.25 -11.375 1 86.44 239 VAL A C 1
ATOM 1866 O O . VAL A 1 239 ? 0.254 -21.109 -11.562 1 86.44 239 VAL A O 1
ATOM 1869 N N . VAL A 1 240 ? 1.702 -22.734 -12.055 1 86.25 240 VAL A N 1
ATOM 1870 C CA . VAL A 1 240 ? 2.525 -21.969 -12.977 1 86.25 240 VAL A CA 1
ATOM 1871 C C . VAL A 1 240 ? 1.677 -21.5 -14.164 1 86.25 240 VAL A C 1
ATOM 1873 O O . VAL A 1 240 ? 1.908 -20.422 -14.719 1 86.25 240 VAL A O 1
ATOM 1876 N N . ASP A 1 241 ? 0.64 -22.188 -14.5 1 83.5 241 ASP A N 1
ATOM 1877 C CA . ASP A 1 241 ? -0.164 -21.891 -15.68 1 83.5 241 ASP A CA 1
ATOM 1878 C C . ASP A 1 241 ? -0.875 -20.547 -15.531 1 83.5 241 ASP A C 1
ATOM 1880 O O . ASP A 1 241 ? -1.195 -19.891 -16.531 1 83.5 241 ASP A O 1
ATOM 1884 N N . PHE A 1 242 ? -1.048 -20.141 -14.367 1 87.69 242 PHE A N 1
ATOM 1885 C CA . PHE A 1 242 ? -1.752 -18.891 -14.125 1 87.69 242 PHE A CA 1
ATOM 1886 C C . PHE A 1 242 ? -0.87 -17.703 -14.469 1 87.69 242 PHE A C 1
ATOM 1888 O O . PHE A 1 242 ? -1.36 -16.578 -14.602 1 87.69 242 PHE A O 1
ATOM 1895 N N . LEU A 1 243 ? 0.424 -17.906 -14.586 1 87.81 243 LEU A N 1
ATOM 1896 C CA . LEU A 1 243 ? 1.356 -16.844 -14.938 1 87.81 243 LEU A CA 1
ATOM 1897 C C . LEU A 1 243 ? 1.049 -16.297 -16.328 1 87.81 243 LEU A C 1
ATOM 1899 O O . LEU A 1 243 ? 1.493 -15.195 -16.672 1 87.81 243 LEU A O 1
ATOM 1903 N N . GLY A 1 244 ? 0.3 -17 -17.078 1 84.44 244 GLY A N 1
ATOM 1904 C CA . GLY A 1 244 ? -0.07 -16.562 -18.422 1 84.44 244 GLY A CA 1
ATOM 1905 C C . GLY A 1 244 ? -1.264 -15.625 -18.422 1 84.44 244 GLY A C 1
ATOM 1906 O O . GLY A 1 244 ? -1.626 -15.078 -19.469 1 84.44 244 GLY A O 1
ATOM 1907 N N . TYR A 1 245 ? -1.815 -15.367 -17.281 1 85.31 245 TYR A N 1
ATOM 1908 C CA . TYR A 1 245 ? -3.014 -14.539 -17.188 1 85.31 245 TYR A CA 1
ATOM 1909 C C . TYR A 1 245 ? -2.75 -13.289 -16.344 1 85.31 245 TYR A C 1
ATOM 1911 O O . TYR A 1 245 ? -1.845 -13.273 -15.516 1 85.31 245 TYR A O 1
ATOM 1919 N N . ARG A 1 246 ? -3.566 -12.32 -16.609 1 88.12 246 ARG A N 1
ATOM 1920 C CA . ARG A 1 246 ? -3.457 -11.07 -15.875 1 88.12 246 ARG A CA 1
ATOM 1921 C C . ARG A 1 246 ? -4.172 -11.164 -14.531 1 88.12 246 ARG A C 1
ATOM 1923 O O . ARG A 1 246 ? -5.031 -12.031 -14.336 1 88.12 246 ARG A O 1
ATOM 1930 N N . ALA A 1 247 ? -3.799 -10.258 -13.664 1 91.25 247 ALA A N 1
ATOM 1931 C CA . ALA A 1 247 ? -4.398 -10.227 -12.328 1 91.25 247 ALA A CA 1
ATOM 1932 C C . ALA A 1 247 ? -5.91 -10.039 -12.414 1 91.25 247 ALA A C 1
ATOM 1934 O O . ALA A 1 247 ? -6.664 -10.672 -11.664 1 91.25 247 ALA A O 1
ATOM 1935 N N . SER A 1 248 ? -6.363 -9.156 -13.289 1 86.94 248 SER A N 1
ATOM 1936 C CA . SER A 1 248 ? -7.793 -8.891 -13.453 1 86.94 248 SER A CA 1
ATOM 1937 C C . SER A 1 248 ? -8.531 -10.141 -13.93 1 86.94 248 SER A C 1
ATOM 1939 O O . SER A 1 248 ? -9.625 -10.438 -13.445 1 86.94 248 SER A O 1
ATOM 1941 N N . GLU A 1 249 ? -7.867 -10.891 -14.812 1 84.62 249 GLU A N 1
ATOM 1942 C CA . GLU A 1 249 ? -8.461 -12.117 -15.328 1 84.62 249 GLU A CA 1
ATOM 1943 C C . GLU A 1 249 ? -8.547 -13.188 -14.25 1 84.62 249 GLU A C 1
ATOM 1945 O O . GLU A 1 249 ? -9.547 -13.906 -14.164 1 84.62 249 GLU A O 1
ATOM 1950 N N . ILE A 1 250 ? -7.539 -13.266 -13.523 1 88.06 250 ILE A N 1
ATOM 1951 C CA . ILE A 1 250 ? -7.527 -14.227 -12.43 1 88.06 250 ILE A CA 1
ATOM 1952 C C . ILE A 1 250 ? -8.625 -13.883 -11.422 1 88.06 250 ILE A C 1
ATOM 1954 O O . ILE A 1 250 ? -9.359 -14.766 -10.977 1 88.06 250 ILE A O 1
ATOM 1958 N N . ALA A 1 251 ? -8.75 -12.625 -11.109 1 89.44 251 ALA A N 1
ATOM 1959 C CA . ALA A 1 251 ? -9.781 -12.188 -10.172 1 89.44 251 ALA A CA 1
ATOM 1960 C C . ALA A 1 251 ? -11.18 -12.5 -10.703 1 89.44 251 ALA A C 1
ATOM 1962 O O . ALA A 1 251 ? -12.023 -13.016 -9.977 1 89.44 251 ALA A O 1
ATOM 1963 N N . ALA A 1 252 ? -11.391 -12.164 -11.914 1 84.12 252 ALA A N 1
ATOM 1964 C CA . ALA A 1 252 ? -12.688 -12.406 -12.539 1 84.12 252 ALA A CA 1
ATOM 1965 C C . ALA A 1 252 ? -13.031 -13.891 -12.516 1 84.12 252 ALA A C 1
ATOM 1967 O O . ALA A 1 252 ? -14.148 -14.273 -12.156 1 84.12 252 ALA A O 1
ATOM 1968 N N . SER A 1 253 ? -12.055 -14.688 -12.891 1 84.31 253 SER A N 1
ATOM 1969 C CA . SER A 1 253 ? -12.273 -16.125 -12.922 1 84.31 253 SER A CA 1
ATOM 1970 C C . SER A 1 253 ? -12.539 -16.672 -11.523 1 84.31 253 SER A C 1
ATOM 1972 O O . SER A 1 253 ? -13.375 -17.562 -11.352 1 84.31 253 SER A O 1
ATOM 1974 N N . ALA A 1 254 ? -11.805 -16.203 -10.594 1 87.06 254 ALA A N 1
ATOM 1975 C CA . ALA A 1 254 ? -11.977 -16.656 -9.219 1 87.06 254 ALA A CA 1
ATOM 1976 C C . ALA A 1 254 ? -13.375 -16.328 -8.695 1 87.06 254 ALA A C 1
ATOM 1978 O O . ALA A 1 254 ? -14.008 -17.172 -8.047 1 87.06 254 ALA A O 1
ATOM 1979 N N . VAL A 1 255 ? -13.859 -15.141 -8.977 1 85.12 255 VAL A N 1
ATOM 1980 C CA . VAL A 1 255 ? -15.172 -14.719 -8.508 1 85.12 255 VAL A CA 1
ATOM 1981 C C . VAL A 1 255 ? -16.25 -15.562 -9.18 1 85.12 255 VAL A C 1
ATOM 1983 O O . VAL A 1 255 ? -17.219 -15.984 -8.531 1 85.12 255 VAL A O 1
ATOM 1986 N N . LEU A 1 256 ? -16.078 -15.828 -10.398 1 81 256 LEU A N 1
ATOM 1987 C CA . LEU A 1 256 ? -17.062 -16.625 -11.133 1 81 256 LEU A CA 1
ATOM 1988 C C . LEU A 1 256 ? -17.078 -18.062 -10.625 1 81 256 LEU A C 1
ATOM 1990 O O . LEU A 1 256 ? -18.156 -18.656 -10.461 1 81 256 LEU A O 1
ATOM 1994 N N . CYS A 1 257 ? -15.938 -18.578 -10.422 1 83.19 257 CYS A N 1
ATOM 1995 C CA . CYS A 1 257 ? -15.852 -19.922 -9.891 1 83.19 257 CYS A CA 1
ATOM 1996 C C . CYS A 1 257 ? -16.469 -20.016 -8.5 1 83.19 257 CYS A C 1
ATOM 1998 O O . CYS A 1 257 ? -17.219 -20.953 -8.203 1 83.19 257 CYS A O 1
ATOM 2000 N N . ALA A 1 258 ? -16.156 -19.062 -7.707 1 84.75 258 ALA A N 1
ATOM 2001 C CA . ALA A 1 258 ? -16.703 -19.031 -6.355 1 84.75 258 ALA A CA 1
ATOM 2002 C C . ALA A 1 258 ? -18.234 -18.906 -6.395 1 84.75 258 ALA A C 1
ATOM 2004 O O . ALA A 1 258 ? -18.938 -19.547 -5.609 1 84.75 258 ALA A O 1
ATOM 2005 N N . ALA A 1 259 ? -18.719 -18.078 -7.262 1 79.44 259 ALA A N 1
ATOM 2006 C CA . ALA A 1 259 ? -20.156 -17.875 -7.398 1 79.44 259 ALA A CA 1
ATOM 2007 C C . ALA A 1 259 ? -20.859 -19.188 -7.801 1 79.44 259 ALA A C 1
ATOM 2009 O O . ALA A 1 259 ? -21.938 -19.5 -7.289 1 79.44 259 ALA A O 1
ATOM 2010 N N . ARG A 1 260 ? -20.297 -19.875 -8.688 1 79.31 260 ARG A N 1
ATOM 2011 C CA . ARG A 1 260 ? -20.844 -21.141 -9.117 1 79.31 260 ARG A CA 1
ATOM 2012 C C . ARG A 1 260 ? -20.891 -22.141 -7.969 1 79.31 260 ARG A C 1
ATOM 2014 O O . ARG A 1 260 ? -21.891 -22.844 -7.785 1 79.31 260 ARG A O 1
ATOM 2021 N N . GLU A 1 261 ? -19.859 -22.156 -7.203 1 81.69 261 GLU A N 1
ATOM 2022 C CA . GLU A 1 261 ? -19.766 -23.094 -6.082 1 81.69 261 GLU A CA 1
ATOM 2023 C C . GLU A 1 261 ? -20.797 -22.766 -5.012 1 81.69 261 GLU A C 1
ATOM 2025 O O . GLU A 1 261 ? -21.438 -23.656 -4.453 1 81.69 261 GLU A O 1
ATOM 2030 N N . ILE A 1 262 ? -20.906 -21.531 -4.742 1 79.62 262 ILE A N 1
ATOM 2031 C CA . ILE A 1 262 ? -21.828 -21.094 -3.697 1 79.62 262 ILE A CA 1
ATOM 2032 C C . ILE A 1 262 ? -23.266 -21.25 -4.176 1 79.62 262 ILE A C 1
ATOM 2034 O O . ILE A 1 262 ? -24.141 -21.656 -3.406 1 79.62 262 ILE A O 1
ATOM 2038 N N . GLY A 1 263 ? -23.484 -20.859 -5.359 1 76 263 GLY A N 1
ATOM 2039 C CA . GLY A 1 263 ? -24.812 -21.031 -5.918 1 76 263 GLY A CA 1
ATOM 2040 C C . GLY A 1 263 ? -25.281 -22.484 -5.898 1 76 263 GLY A C 1
ATOM 2041 O O . GLY A 1 263 ? -26.438 -22.766 -5.582 1 76 263 GLY A O 1
ATOM 2042 N N . ASP A 1 264 ? -24.422 -23.297 -6.184 1 75.94 264 ASP A N 1
ATOM 2043 C CA . ASP A 1 264 ? -24.75 -24.719 -6.219 1 75.94 264 ASP A CA 1
ATOM 2044 C C . ASP A 1 264 ? -25 -25.266 -4.812 1 75.94 264 ASP A C 1
ATOM 2046 O O . ASP A 1 264 ? -25.734 -26.234 -4.641 1 75.94 264 ASP A O 1
ATOM 2050 N N . SER A 1 265 ? -24.359 -24.562 -3.863 1 75.56 265 SER A N 1
ATOM 2051 C CA . SER A 1 265 ? -24.484 -25.047 -2.492 1 75.56 265 SER A CA 1
ATOM 2052 C C . SER A 1 265 ? -25.719 -24.453 -1.804 1 75.56 265 SER A C 1
ATOM 2054 O O . SER A 1 265 ? -26.125 -24.922 -0.743 1 75.56 265 SER A O 1
ATOM 2056 N N . SER A 1 266 ? -26.078 -23.312 -2.301 1 68.62 266 SER A N 1
ATOM 2057 C CA . SER A 1 266 ? -27.234 -22.672 -1.69 1 68.62 266 SER A CA 1
ATOM 2058 C C . SER A 1 266 ? -28.547 -23.156 -2.314 1 68.62 266 SER A C 1
ATOM 2060 O O . SER A 1 266 ? -28.688 -23.172 -3.539 1 68.62 266 SER A O 1
ATOM 2062 N N . PRO A 1 267 ? -29.438 -23.672 -1.439 1 67.12 267 PRO A N 1
ATOM 2063 C CA . PRO A 1 267 ? -30.719 -24.141 -1.975 1 67.12 267 PRO A CA 1
ATOM 2064 C C . PRO A 1 267 ? -31.484 -23.031 -2.691 1 67.12 267 PRO A C 1
ATOM 2066 O O . PRO A 1 267 ? -31.578 -21.906 -2.191 1 67.12 267 PRO A O 1
ATOM 2069 N N . GLY A 1 268 ? -31.906 -23.188 -3.883 1 62.5 268 GLY A N 1
ATOM 2070 C CA . GLY A 1 268 ? -32.75 -22.266 -4.633 1 62.5 268 GLY A CA 1
ATOM 2071 C C . GLY A 1 268 ? -31.938 -21.312 -5.508 1 62.5 268 GLY A C 1
ATOM 2072 O O . GLY A 1 268 ? -32.5 -20.547 -6.289 1 62.5 268 GLY A O 1
ATOM 2073 N N . CYS A 1 269 ? -30.672 -21.297 -5.191 1 62.53 269 CYS A N 1
ATOM 2074 C CA . CYS A 1 269 ? -29.859 -20.422 -6.023 1 62.53 269 CYS A CA 1
ATOM 2075 C C . CYS A 1 269 ? -29.156 -21.203 -7.121 1 62.53 269 CYS A C 1
ATOM 2077 O O . CYS A 1 269 ? -28.641 -22.297 -6.875 1 62.53 269 CYS A O 1
ATOM 2079 N N . ASP A 1 270 ? -29.5 -20.906 -8.336 1 67.75 270 ASP A N 1
ATOM 2080 C CA . ASP A 1 270 ? -28.797 -21.5 -9.469 1 67.75 270 ASP A CA 1
ATOM 2081 C C . ASP A 1 270 ? -27.422 -20.875 -9.648 1 67.75 270 ASP A C 1
ATOM 2083 O O . ASP A 1 270 ? -27.312 -19.703 -10.031 1 67.75 270 ASP A O 1
ATOM 2087 N N . GLY A 1 271 ? -26.469 -21.641 -9.289 1 67.75 271 GLY A N 1
ATOM 2088 C CA . GLY A 1 271 ? -25.094 -21.172 -9.422 1 67.75 271 GLY A CA 1
ATOM 2089 C C . GLY A 1 271 ? -24.766 -20.656 -10.805 1 67.75 271 GLY A C 1
ATOM 2090 O O . GLY A 1 271 ? -24.062 -19.656 -10.945 1 67.75 271 GLY A O 1
ATOM 2091 N N . ASP A 1 272 ? -25.422 -21.281 -11.758 1 71.75 272 ASP A N 1
ATOM 2092 C CA . ASP A 1 272 ? -25.172 -20.844 -13.133 1 71.75 272 ASP A CA 1
ATOM 2093 C C . ASP A 1 272 ? -25.781 -19.484 -13.398 1 71.75 272 ASP A C 1
ATOM 2095 O O . ASP A 1 272 ? -25.203 -18.656 -14.102 1 71.75 272 ASP A O 1
ATOM 2099 N N . GLU A 1 273 ? -26.812 -19.25 -12.836 1 72.12 273 GLU A N 1
ATOM 2100 C CA . GLU A 1 273 ? -27.469 -17.969 -13.023 1 72.12 273 GLU A CA 1
ATOM 2101 C C . GLU A 1 273 ? -26.688 -16.844 -12.328 1 72.12 273 GLU A C 1
ATOM 2103 O O . GLU A 1 273 ? -26.531 -15.758 -12.875 1 72.12 273 GLU A O 1
ATOM 2108 N N . LEU A 1 274 ? -26.297 -17.266 -11.211 1 71.62 274 LEU A N 1
ATOM 2109 C CA . LEU A 1 274 ? -25.5 -16.297 -10.469 1 71.62 274 LEU A CA 1
ATOM 2110 C C . LEU A 1 274 ? -24.203 -15.977 -11.211 1 71.62 274 LEU A C 1
ATOM 2112 O O . LEU A 1 274 ? -23.828 -14.805 -11.344 1 71.62 274 LEU A O 1
ATOM 2116 N N . ALA A 1 275 ? -23.641 -17.016 -11.688 1 72.81 275 ALA A N 1
ATOM 2117 C CA . ALA A 1 275 ? -22.375 -16.859 -12.406 1 72.81 275 ALA A CA 1
ATOM 2118 C C . ALA A 1 275 ? -22.578 -16.062 -13.695 1 72.81 275 ALA A C 1
ATOM 2120 O O . ALA A 1 275 ? -21.734 -15.227 -14.055 1 72.81 275 ALA A O 1
ATOM 2121 N N . THR A 1 276 ? -23.625 -16.266 -14.297 1 72.69 276 THR A N 1
ATOM 2122 C CA . THR A 1 276 ? -23.922 -15.562 -15.539 1 72.69 276 THR A CA 1
ATOM 2123 C C . THR A 1 276 ? -24.172 -14.086 -15.273 1 72.69 276 THR A C 1
ATOM 2125 O O . THR A 1 276 ? -23.688 -13.219 -16.016 1 72.69 276 THR A O 1
ATOM 2128 N N . SER A 1 277 ? -24.859 -13.852 -14.305 1 70.88 277 SER A N 1
ATOM 2129 C CA . SER A 1 277 ? -25.141 -12.469 -13.945 1 70.88 277 SER A CA 1
ATOM 2130 C C . SER A 1 277 ? -23.859 -11.734 -13.539 1 70.88 277 SER A C 1
ATOM 2132 O O . SER A 1 277 ? -23.672 -10.578 -13.906 1 70.88 277 SER A O 1
ATOM 2134 N N . LEU A 1 278 ? -23.156 -12.477 -12.844 1 73.75 278 LEU A N 1
ATOM 2135 C CA . LEU A 1 278 ? -21.891 -11.883 -12.414 1 73.75 278 LEU A CA 1
ATOM 2136 C C . LEU A 1 278 ? -20.953 -11.672 -13.602 1 73.75 278 LEU A C 1
ATOM 2138 O O . LEU A 1 278 ? -20.234 -10.664 -13.664 1 73.75 278 LEU A O 1
ATOM 2142 N N . ALA A 1 279 ? -20.969 -12.625 -14.43 1 73.06 279 ALA A N 1
ATOM 2143 C CA . ALA A 1 279 ? -20.141 -12.508 -15.625 1 73.06 279 ALA A CA 1
ATOM 2144 C C . ALA A 1 279 ? -20.5 -11.258 -16.422 1 73.06 279 ALA A C 1
ATOM 2146 O O . ALA A 1 279 ? -19.625 -10.57 -16.953 1 73.06 279 ALA A O 1
ATOM 2147 N N . LYS A 1 280 ? -21.719 -10.977 -16.531 1 70.81 280 LYS A N 1
ATOM 2148 C CA . LYS A 1 280 ? -22.172 -9.766 -17.203 1 70.81 280 LYS A CA 1
ATOM 2149 C C . LYS A 1 280 ? -21.656 -8.516 -16.5 1 70.81 280 LYS A C 1
ATOM 2151 O O . LYS A 1 280 ? -21.219 -7.566 -17.156 1 70.81 280 LYS A O 1
ATOM 2156 N N . TRP A 1 281 ? -21.688 -8.609 -15.266 1 70.06 281 TRP A N 1
ATOM 2157 C CA . TRP A 1 281 ? -21.203 -7.504 -14.453 1 70.06 281 TRP A CA 1
ATOM 2158 C C . TRP A 1 281 ? -19.703 -7.305 -14.641 1 70.06 281 TRP A C 1
ATOM 2160 O O . TRP A 1 281 ? -19.25 -6.184 -14.875 1 70.06 281 TRP A O 1
ATOM 2170 N N . VAL A 1 282 ? -19.016 -8.305 -14.523 1 72.75 282 VAL A N 1
ATOM 2171 C CA . VAL A 1 282 ? -17.562 -8.25 -14.648 1 72.75 282 VAL A CA 1
ATOM 2172 C C . VAL A 1 282 ? -17.188 -7.742 -16.047 1 72.75 282 VAL A C 1
ATOM 2174 O O . VAL A 1 282 ? -16.266 -6.938 -16.188 1 72.75 282 VAL A O 1
ATOM 2177 N N . SER A 1 283 ? -17.906 -8.203 -16.969 1 71.12 283 SER A N 1
ATOM 2178 C CA . SER A 1 283 ? -17.641 -7.762 -18.344 1 71.12 283 SER A CA 1
ATOM 2179 C C . SER A 1 283 ? -17.891 -6.266 -18.5 1 71.12 283 SER A C 1
ATOM 2181 O O . SER A 1 283 ? -17.141 -5.578 -19.203 1 71.12 283 SER A O 1
ATOM 2183 N N . LYS A 1 284 ? -18.891 -5.816 -17.875 1 68.56 284 LYS A N 1
ATOM 2184 C CA . LYS A 1 284 ? -19.188 -4.391 -17.922 1 68.56 284 LYS A CA 1
ATOM 2185 C C . LYS A 1 284 ? -18.094 -3.574 -17.25 1 68.56 284 LYS A C 1
ATOM 2187 O O . LYS A 1 284 ? -17.75 -2.484 -17.719 1 68.56 284 LYS A O 1
ATOM 2192 N N . THR A 1 285 ? -17.703 -4.195 -16.219 1 68.56 285 THR A N 1
ATOM 2193 C CA . THR A 1 285 ? -16.672 -3.496 -15.469 1 68.56 285 THR A CA 1
ATOM 2194 C C . THR A 1 285 ? -15.336 -3.549 -16.203 1 68.56 285 THR A C 1
ATOM 2196 O O . THR A 1 285 ? -14.562 -2.59 -16.156 1 68.56 285 THR A O 1
ATOM 2199 N N . LEU A 1 286 ? -15.125 -4.742 -16.641 1 63.94 286 LEU A N 1
ATOM 2200 C CA . LEU A 1 286 ? -13.867 -4.938 -17.344 1 63.94 286 LEU A CA 1
ATOM 2201 C C . LEU A 1 286 ? -13.953 -4.391 -18.766 1 63.94 286 LEU A C 1
ATOM 2203 O O . LEU A 1 286 ? -12.945 -4.328 -19.469 1 63.94 286 LEU A O 1
ATOM 2207 N N . ILE A 1 287 ? -15.195 -4.047 -19.344 1 52.12 287 ILE A N 1
ATOM 2208 C CA . ILE A 1 287 ? -15.367 -3.699 -20.75 1 52.12 287 ILE A CA 1
ATOM 2209 C C . ILE A 1 287 ? -14.016 -3.305 -21.344 1 52.12 287 ILE A C 1
ATOM 2211 O O . ILE A 1 287 ? -13.938 -2.863 -22.5 1 52.12 287 ILE A O 1
ATOM 2215 N N . CYS A 1 288 ? -13.008 -3.254 -20.609 1 41.34 288 CYS A N 1
ATOM 2216 C CA . CYS A 1 288 ? -11.938 -3.348 -21.594 1 41.34 288 CYS A CA 1
ATOM 2217 C C . CYS A 1 288 ? -11.977 -4.688 -22.328 1 41.34 288 CYS A C 1
ATOM 2219 O O . CYS A 1 288 ? -12.469 -5.676 -21.781 1 41.34 288 CYS A O 1
ATOM 2221 N N . SER A 1 289 ? -11.469 -4.801 -23.609 1 40.47 289 SER A N 1
ATOM 2222 C CA . SER A 1 289 ? -11.484 -5.75 -24.719 1 40.47 289 SER A CA 1
ATOM 2223 C C . SER A 1 289 ? -11.297 -7.18 -24.219 1 40.47 289 SER A C 1
ATOM 2225 O O . SER A 1 289 ? -11.945 -8.102 -24.719 1 40.47 289 SER A O 1
ATOM 2227 N N . THR A 1 290 ? -10.305 -7.48 -23.422 1 41.09 290 THR A N 1
ATOM 2228 C CA . THR A 1 290 ? -9.727 -8.82 -23.344 1 41.09 290 THR A CA 1
ATOM 2229 C C . THR A 1 290 ? -10.555 -9.695 -22.406 1 41.09 290 THR A C 1
ATOM 2231 O O . THR A 1 290 ? -10.5 -10.93 -22.5 1 41.09 290 THR A O 1
ATOM 2234 N N . VAL A 1 291 ? -11.266 -9.172 -21.406 1 43.12 291 VAL A N 1
ATOM 2235 C CA . VAL A 1 291 ? -11.906 -10.07 -20.438 1 43.12 291 VAL A CA 1
ATOM 2236 C C . VAL A 1 291 ? -13.172 -10.656 -21.062 1 43.12 291 VAL A C 1
ATOM 2238 O O . VAL A 1 291 ? -13.641 -11.719 -20.625 1 43.12 291 VAL A O 1
ATOM 2241 N N . HIS A 1 292 ? -13.867 -9.852 -21.734 1 42.44 292 HIS A N 1
ATOM 2242 C CA . HIS A 1 292 ? -14.977 -10.453 -22.469 1 42.44 292 HIS A CA 1
ATOM 2243 C C . HIS A 1 292 ? -14.555 -11.766 -23.125 1 42.44 292 HIS A C 1
ATOM 2245 O O . HIS A 1 292 ? -15.328 -12.719 -23.172 1 42.44 292 HIS A O 1
ATOM 2251 N N . LYS A 1 293 ? -13.391 -11.688 -23.734 1 43.78 293 LYS A N 1
ATOM 2252 C CA . LYS A 1 293 ? -12.906 -12.914 -24.359 1 43.78 293 LYS A CA 1
ATOM 2253 C C . LYS A 1 293 ? -12.711 -14.023 -23.312 1 43.78 293 LYS A C 1
ATOM 2255 O O . LYS A 1 293 ? -12.672 -15.203 -23.672 1 43.78 293 LYS A O 1
ATOM 2260 N N . LEU A 1 294 ? -12.406 -13.633 -22.156 1 42.97 294 LEU A N 1
ATOM 2261 C CA . LEU A 1 294 ? -12.18 -14.648 -21.125 1 42.97 294 LEU A CA 1
ATOM 2262 C C . LEU A 1 294 ? -13.445 -15.469 -20.891 1 42.97 294 LEU A C 1
ATOM 2264 O O . LEU A 1 294 ? -13.367 -16.656 -20.594 1 42.97 294 LEU A O 1
ATOM 2268 N N . PHE A 1 295 ? -14.531 -14.789 -20.938 1 41.56 295 PHE A N 1
ATOM 2269 C CA . PHE A 1 295 ? -15.758 -15.516 -20.609 1 41.56 295 PHE A CA 1
ATOM 2270 C C . PHE A 1 295 ? -16.281 -16.281 -21.828 1 41.56 295 PHE A C 1
ATOM 2272 O O . PHE A 1 295 ? -16.969 -17.281 -21.672 1 41.56 295 PHE A O 1
ATOM 2279 N N . HIS A 1 296 ? -16.016 -15.703 -22.922 1 42.12 296 HIS A N 1
ATOM 2280 C CA . HIS A 1 296 ? -16.594 -16.391 -24.078 1 42.12 296 HIS A CA 1
ATOM 2281 C C . HIS A 1 296 ? -15.539 -17.234 -24.797 1 42.12 296 HIS A C 1
ATOM 2283 O O . HIS A 1 296 ? -15.875 -18.062 -25.641 1 42.12 296 HIS A O 1
ATOM 2289 N N . GLU A 1 297 ? -14.266 -16.891 -24.578 1 40.91 297 GLU A N 1
ATOM 2290 C CA . GLU A 1 297 ? -13.297 -17.656 -25.344 1 40.91 297 GLU A CA 1
ATOM 2291 C C . GLU A 1 297 ? -12.805 -18.875 -24.562 1 40.91 297 GLU A C 1
ATOM 2293 O O . GLU A 1 297 ? -12.812 -18.859 -23.328 1 40.91 297 GLU A O 1
ATOM 2298 N N . PRO A 1 298 ? -12.5 -19.844 -25.25 1 41.16 298 PRO A N 1
ATOM 2299 C CA . PRO A 1 298 ? -11.914 -21.094 -24.734 1 41.16 298 PRO A CA 1
ATOM 2300 C C . PRO A 1 298 ? -10.82 -20.844 -23.688 1 41.16 298 PRO A C 1
ATOM 2302 O O . PRO A 1 298 ? -10.586 -21.688 -22.828 1 41.16 298 PRO A O 1
ATOM 2305 N N . SER A 1 299 ? -10.32 -19.812 -23.781 1 43.28 299 SER A N 1
ATOM 2306 C CA . SER A 1 299 ? -9.258 -19.516 -22.828 1 43.28 299 SER A CA 1
ATOM 2307 C C . SER A 1 299 ? -9.812 -19.359 -21.422 1 43.28 299 SER A C 1
ATOM 2309 O O . SER A 1 299 ? -9.203 -19.797 -20.438 1 43.28 299 SER A O 1
ATOM 2311 N N . ALA A 1 300 ? -10.938 -18.828 -21.25 1 49.12 300 ALA A N 1
ATOM 2312 C CA . ALA A 1 300 ? -11.648 -18.766 -19.984 1 49.12 300 ALA A CA 1
ATOM 2313 C C . ALA A 1 300 ? -11.977 -20.156 -19.469 1 49.12 300 ALA A C 1
ATOM 2315 O O . ALA A 1 300 ? -11.922 -20.422 -18.266 1 49.12 300 ALA A O 1
ATOM 2316 N N . ALA A 1 301 ? -12.453 -20.891 -20.391 1 48.03 301 ALA A N 1
ATOM 2317 C CA . ALA A 1 301 ? -12.664 -22.297 -20.031 1 48.03 301 ALA A CA 1
ATOM 2318 C C . ALA A 1 301 ? -11.391 -22.891 -19.438 1 48.03 301 ALA A C 1
ATOM 2320 O O . ALA A 1 301 ? -11.453 -23.656 -18.469 1 48.03 301 ALA A O 1
ATOM 2321 N N . SER A 1 302 ? -10.398 -22.359 -20 1 52.19 302 SER A N 1
ATOM 2322 C CA . SER A 1 302 ? -9.125 -22.875 -19.516 1 52.19 302 SER A CA 1
ATOM 2323 C C . SER A 1 302 ? -8.828 -22.375 -18.109 1 52.19 302 SER A C 1
ATOM 2325 O O . SER A 1 302 ? -8.383 -23.125 -17.25 1 52.19 302 SER A O 1
ATOM 2327 N N . LEU A 1 303 ? -9.188 -21.188 -17.922 1 52.19 303 LEU A N 1
ATOM 2328 C CA . LEU A 1 303 ? -8.906 -20.625 -16.594 1 52.19 303 LEU A CA 1
ATOM 2329 C C . LEU A 1 303 ? -9.82 -21.25 -15.547 1 52.19 303 LEU A C 1
ATOM 2331 O O . LEU A 1 303 ? -9.375 -21.547 -14.438 1 52.19 303 LEU A O 1
ATOM 2335 N N . ARG A 1 304 ? -11.07 -21.422 -15.914 1 53.22 304 ARG A N 1
ATOM 2336 C CA . ARG A 1 304 ? -12.008 -22.047 -14.992 1 53.22 304 ARG A CA 1
ATOM 2337 C C . ARG A 1 304 ? -11.578 -23.469 -14.672 1 53.22 304 ARG A C 1
ATOM 2339 O O . ARG A 1 304 ? -11.742 -23.938 -13.539 1 53.22 304 ARG A O 1
ATOM 2346 N N . ASP A 1 305 ? -11.102 -24 -15.773 1 53.38 305 ASP A N 1
ATOM 2347 C CA . ASP A 1 305 ? -10.641 -25.375 -15.578 1 53.38 305 ASP A CA 1
ATOM 2348 C C . ASP A 1 305 ? -9.438 -25.406 -14.633 1 53.38 305 ASP A C 1
ATOM 2350 O O . ASP A 1 305 ? -9.234 -26.391 -13.914 1 53.38 305 ASP A O 1
ATOM 2354 N N . LEU A 1 306 ? -8.789 -24.328 -14.641 1 49.69 306 LEU A N 1
ATOM 2355 C CA . LEU A 1 306 ? -7.605 -24.281 -13.789 1 49.69 306 LEU A CA 1
ATOM 2356 C C . LEU A 1 306 ? -8 -24.156 -12.32 1 49.69 306 LEU A C 1
ATOM 2358 O O . LEU A 1 306 ? -7.312 -24.672 -11.438 1 49.69 306 LEU A O 1
ATOM 2362 N N . PHE A 1 307 ? -9.102 -23.453 -12.039 1 52.94 307 PHE A N 1
ATOM 2363 C CA . PHE A 1 307 ? -9.508 -23.344 -10.641 1 52.94 307 PHE A CA 1
ATOM 2364 C C . PHE A 1 307 ? -10.148 -24.641 -10.156 1 52.94 307 PHE A C 1
ATOM 2366 O O . PHE A 1 307 ? -10.297 -24.844 -8.945 1 52.94 307 PHE A O 1
ATOM 2373 N N . ARG A 1 308 ? -10.625 -25.469 -10.977 1 47.5 308 ARG A N 1
ATOM 2374 C CA . ARG A 1 308 ? -11.227 -26.734 -10.586 1 47.5 308 ARG A CA 1
ATOM 2375 C C . ARG A 1 308 ? -10.156 -27.75 -10.156 1 47.5 308 ARG A C 1
ATOM 2377 O O . ARG A 1 308 ? -10.469 -28.766 -9.539 1 47.5 308 ARG A O 1
ATOM 2384 N N . ILE A 1 309 ? -8.891 -27.375 -10.352 1 40.19 309 ILE A N 1
ATOM 2385 C CA . ILE A 1 309 ? -7.898 -28.359 -9.93 1 40.19 309 ILE A CA 1
ATOM 2386 C C . ILE A 1 309 ? -7.52 -28.125 -8.477 1 40.19 309 ILE A C 1
ATOM 2388 O O . ILE A 1 309 ? -7.309 -26.984 -8.062 1 40.19 309 ILE A O 1
ATOM 2392 N N . MET B 1 1 ? 72.438 21.062 -7.48 1 21.78 1 MET B N 1
ATOM 2393 C CA . MET B 1 1 ? 71.562 21.328 -8.594 1 21.78 1 MET B CA 1
ATOM 2394 C C . MET B 1 1 ? 70.312 20.406 -8.539 1 21.78 1 MET B C 1
ATOM 2396 O O . MET B 1 1 ? 70.5 19.188 -8.508 1 21.78 1 MET B O 1
ATOM 2400 N N . ALA B 1 2 ? 69.25 20.938 -7.945 1 23.69 2 ALA B N 1
ATOM 2401 C CA . ALA B 1 2 ? 68.125 20.641 -7.078 1 23.69 2 ALA B CA 1
ATOM 2402 C C . ALA B 1 2 ? 67.062 19.891 -7.844 1 23.69 2 ALA B C 1
ATOM 2404 O O . ALA B 1 2 ? 66.438 20.406 -8.805 1 23.69 2 ALA B O 1
ATOM 2405 N N . LEU B 1 3 ? 67.312 18.578 -8.109 1 25.22 3 LEU B N 1
ATOM 2406 C CA . LEU B 1 3 ? 66.562 17.578 -8.883 1 25.22 3 LEU B CA 1
ATOM 2407 C C . LEU B 1 3 ? 65.125 17.594 -8.578 1 25.22 3 LEU B C 1
ATOM 2409 O O . LEU B 1 3 ? 64.688 17.547 -7.41 1 25.22 3 LEU B O 1
ATOM 2413 N N . SER B 1 4 ? 64.312 18.281 -9.422 1 25.2 4 SER B N 1
ATOM 2414 C CA . SER B 1 4 ? 62.938 18.797 -9.477 1 25.2 4 SER B CA 1
ATOM 2415 C C . SER B 1 4 ? 61.906 17.656 -9.398 1 25.2 4 SER B C 1
ATOM 2417 O O . SER B 1 4 ? 62 16.688 -10.141 1 25.2 4 SER B O 1
ATOM 2419 N N . PRO B 1 5 ? 61.344 17.359 -8.195 1 26.44 5 PRO B N 1
ATOM 2420 C CA . PRO B 1 5 ? 60.562 16.234 -7.695 1 26.44 5 PRO B CA 1
ATOM 2421 C C . PRO B 1 5 ? 59.25 16.031 -8.492 1 26.44 5 PRO B C 1
ATOM 2423 O O . PRO B 1 5 ? 58.375 16.906 -8.484 1 26.44 5 PRO B O 1
ATOM 2426 N N . SER B 1 6 ? 59.406 15.773 -9.82 1 25.94 6 SER B N 1
ATOM 2427 C CA . SER B 1 6 ? 58.281 15.812 -10.742 1 25.94 6 SER B CA 1
ATOM 2428 C C . SER B 1 6 ? 57.156 14.844 -10.32 1 25.94 6 SER B C 1
ATOM 2430 O O . SER B 1 6 ? 57.406 13.641 -10.242 1 25.94 6 S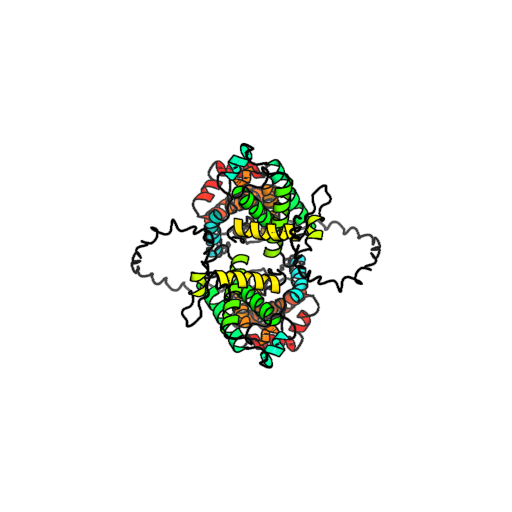ER B O 1
ATOM 2432 N N . ASP B 1 7 ? 56.281 15.25 -9.336 1 25.16 7 ASP B N 1
ATOM 2433 C CA . ASP B 1 7 ? 55.25 14.539 -8.594 1 25.16 7 ASP B CA 1
ATOM 2434 C C . ASP B 1 7 ? 54.219 13.945 -9.547 1 25.16 7 ASP B C 1
ATOM 2436 O O . ASP B 1 7 ? 53.656 14.656 -10.383 1 25.16 7 ASP B O 1
ATOM 2440 N N . PRO B 1 8 ? 54.281 12.68 -10.008 1 26.12 8 PRO B N 1
ATOM 2441 C CA . PRO B 1 8 ? 53.5 11.961 -11.031 1 26.12 8 PRO B CA 1
ATOM 2442 C C . PRO B 1 8 ? 52 11.945 -10.734 1 26.12 8 PRO B C 1
ATOM 2444 O O . PRO B 1 8 ? 51.594 11.633 -9.609 1 26.12 8 PRO B O 1
ATOM 2447 N N . SER B 1 9 ? 51.188 12.984 -11.227 1 24.22 9 SER B N 1
ATOM 2448 C CA . SER B 1 9 ? 49.75 13.242 -11.109 1 24.22 9 SER B CA 1
ATOM 2449 C C . SER B 1 9 ? 48.938 12.086 -11.656 1 24.22 9 SER B C 1
ATOM 2451 O O . SER B 1 9 ? 48.812 11.906 -12.875 1 24.22 9 SER B O 1
ATOM 2453 N N . SER B 1 10 ? 49.062 10.852 -11.234 1 22.36 10 SER B N 1
ATOM 2454 C CA . SER B 1 10 ? 48.375 9.711 -11.82 1 22.36 10 SER B CA 1
ATOM 2455 C C . SER B 1 10 ? 46.875 9.906 -11.789 1 22.36 10 SER B C 1
ATOM 2457 O O . SER B 1 10 ? 46.281 9.984 -10.719 1 22.36 10 SER B O 1
ATOM 2459 N N . ALA B 1 11 ? 46.219 10.672 -12.734 1 23.67 11 ALA B N 1
ATOM 2460 C CA . ALA B 1 11 ? 44.812 10.961 -13.031 1 23.67 11 ALA B CA 1
ATOM 2461 C C . ALA B 1 11 ? 44.031 9.672 -13.25 1 23.67 11 ALA B C 1
ATOM 2463 O O . ALA B 1 11 ? 44.281 8.93 -14.203 1 23.67 11 ALA B O 1
ATOM 2464 N N . SER B 1 12 ? 43.656 8.969 -12.219 1 22.39 12 SER B N 1
ATOM 2465 C CA . SER B 1 12 ? 42.844 7.77 -12.258 1 22.39 12 SER B CA 1
ATOM 2466 C C . SER B 1 12 ? 41.562 8.008 -13.055 1 22.39 12 SER B C 1
ATOM 2468 O O . SER B 1 12 ? 40.781 8.922 -12.75 1 22.39 12 SER B O 1
ATOM 2470 N N . SER B 1 13 ? 41.406 7.828 -14.438 1 22.33 13 SER B N 1
ATOM 2471 C CA . SER B 1 13 ? 40.375 7.898 -15.453 1 22.33 13 SER B CA 1
ATOM 2472 C C . SER B 1 13 ? 39.125 7.113 -15.023 1 22.33 13 SER B C 1
ATOM 2474 O O . SER B 1 13 ? 39.188 5.887 -14.898 1 22.33 13 SER B O 1
ATOM 2476 N N . ASN B 1 14 ? 38.281 7.676 -14.094 1 20.47 14 ASN B N 1
ATOM 2477 C CA . ASN B 1 14 ? 36.969 7.199 -13.633 1 20.47 14 ASN B CA 1
ATOM 2478 C C . ASN B 1 14 ? 36.062 6.883 -14.797 1 20.47 14 ASN B C 1
ATOM 2480 O O . ASN B 1 14 ? 35.781 7.75 -15.633 1 20.47 14 ASN B O 1
ATOM 2484 N N . LEU B 1 15 ? 36 5.707 -15.445 1 20.28 15 LEU B N 1
ATOM 2485 C CA . LEU B 1 15 ? 35.219 5.09 -16.516 1 20.28 15 LEU B CA 1
ATOM 2486 C C . LEU B 1 15 ? 33.719 5.371 -16.344 1 20.28 15 LEU B C 1
ATOM 2488 O O . LEU B 1 15 ? 33.125 4.918 -15.375 1 20.28 15 LEU B O 1
ATOM 2492 N N . LEU B 1 16 ? 33.125 6.59 -16.828 1 20.09 16 LEU B N 1
ATOM 2493 C CA . LEU B 1 16 ? 31.828 7.207 -16.953 1 20.09 16 LEU B CA 1
ATOM 2494 C C . LEU B 1 16 ? 30.875 6.309 -17.75 1 20.09 16 LEU B C 1
ATOM 2496 O O . LEU B 1 16 ? 31.062 6.125 -18.953 1 20.09 16 LEU B O 1
ATOM 2500 N N . LEU B 1 17 ? 30.375 5.141 -17.328 1 18.41 17 LEU B N 1
ATOM 2501 C CA . LEU B 1 17 ? 29.484 4.25 -18.062 1 18.41 17 LEU B CA 1
ATOM 2502 C C . LEU B 1 17 ? 28.219 4.988 -18.516 1 18.41 17 LEU B C 1
ATOM 2504 O O . LEU B 1 17 ? 27.344 5.273 -17.688 1 18.41 17 LEU B O 1
ATOM 2508 N N . LEU B 1 18 ? 28.141 6.02 -19.516 1 20.72 18 LEU B N 1
ATOM 2509 C CA . LEU B 1 18 ? 27.188 6.887 -20.203 1 20.72 18 LEU B CA 1
ATOM 2510 C C . LEU B 1 18 ? 26.141 6.062 -20.938 1 20.72 18 LEU B C 1
ATOM 2512 O O . LEU B 1 18 ? 26.453 5.359 -21.906 1 20.72 18 LEU B O 1
ATOM 2516 N N . CYS B 1 19 ? 25.172 5.367 -20.344 1 20.78 19 CYS B N 1
ATOM 2517 C CA . CYS B 1 19 ? 24.188 4.691 -21.188 1 20.78 19 CYS B CA 1
ATOM 2518 C C . CYS B 1 19 ? 23.453 5.684 -22.078 1 20.78 19 CYS B C 1
ATOM 2520 O O . CYS B 1 19 ? 22.641 6.473 -21.594 1 20.78 19 CYS B O 1
ATOM 2522 N N . ALA B 1 20 ? 23.812 6.445 -23.219 1 22.17 20 ALA B N 1
ATOM 2523 C CA . ALA B 1 20 ? 23.547 7.508 -24.188 1 22.17 20 ALA B CA 1
ATOM 2524 C C . ALA B 1 20 ? 22.312 7.188 -25.031 1 22.17 20 ALA B C 1
ATOM 2526 O O . ALA B 1 20 ? 21.703 8.086 -25.609 1 22.17 20 ALA B O 1
ATOM 2527 N N . GLU B 1 21 ? 21.969 5.965 -25.484 1 22.55 21 GLU B N 1
ATOM 2528 C CA . GLU B 1 21 ? 21.438 5.855 -26.844 1 22.55 21 GLU B CA 1
ATOM 2529 C C . GLU B 1 21 ? 20.047 6.48 -26.938 1 22.55 21 GLU B C 1
ATOM 2531 O O . GLU B 1 21 ? 19.781 7.266 -27.859 1 22.55 21 GLU B O 1
ATOM 2536 N N . ASP B 1 22 ? 18.797 5.863 -26.625 1 20.92 22 ASP B N 1
ATOM 2537 C CA . ASP B 1 22 ? 17.625 5.742 -27.484 1 20.92 22 ASP B CA 1
ATOM 2538 C C . ASP B 1 22 ? 16.672 6.914 -27.281 1 20.92 22 ASP B C 1
ATOM 2540 O O . ASP B 1 22 ? 15.594 6.754 -26.703 1 20.92 22 ASP B O 1
ATOM 2544 N N . ALA B 1 23 ? 17.031 8.141 -27.031 1 22.45 23 ALA B N 1
ATOM 2545 C CA . ALA B 1 23 ? 16.234 9.297 -26.656 1 22.45 23 ALA B CA 1
ATOM 2546 C C . ALA B 1 23 ? 15.453 9.836 -27.859 1 22.45 23 ALA B C 1
ATOM 2548 O O . ALA B 1 23 ? 14.734 10.836 -27.75 1 22.45 23 ALA B O 1
ATOM 2549 N N . ASP B 1 24 ? 15.703 9.367 -29.094 1 20.97 24 ASP B N 1
ATOM 2550 C CA . ASP B 1 24 ? 15.422 10.328 -30.156 1 20.97 24 ASP B CA 1
ATOM 2551 C C . ASP B 1 24 ? 13.914 10.555 -30.297 1 20.97 24 ASP B C 1
ATOM 2553 O O . ASP B 1 24 ? 13.469 11.703 -30.406 1 20.97 24 ASP B O 1
ATOM 2557 N N . ASP B 1 25 ? 13.133 9.586 -30.922 1 22.42 25 ASP B N 1
ATOM 2558 C CA . ASP B 1 25 ? 12.086 9.867 -31.906 1 22.42 25 ASP B CA 1
ATOM 2559 C C . ASP B 1 25 ? 10.781 10.258 -31.219 1 22.42 25 ASP B C 1
ATOM 2561 O O . ASP B 1 25 ? 9.758 10.422 -31.875 1 22.42 25 ASP B O 1
ATOM 2565 N N . VAL B 1 26 ? 10.594 10.023 -30.016 1 21.88 26 VAL B N 1
ATOM 2566 C CA . VAL B 1 26 ? 9.188 9.93 -29.641 1 21.88 26 VAL B CA 1
ATOM 2567 C C . VAL B 1 26 ? 8.586 11.328 -29.516 1 21.88 26 VAL B C 1
ATOM 2569 O O . VAL B 1 26 ? 7.465 11.484 -29.047 1 21.88 26 VAL B O 1
ATOM 2572 N N . ALA B 1 27 ? 9.266 12.344 -29.984 1 23.58 27 ALA B N 1
ATOM 2573 C CA . ALA B 1 27 ? 8.859 13.688 -29.578 1 23.58 27 ALA B CA 1
ATOM 2574 C C . ALA B 1 27 ? 7.59 14.117 -30.312 1 23.58 27 ALA B C 1
ATOM 2576 O O . ALA B 1 27 ? 7.023 15.172 -30.016 1 23.58 27 ALA B O 1
ATOM 2577 N N . SER B 1 28 ? 7.273 13.492 -31.453 1 23.19 28 SER B N 1
ATOM 2578 C CA . SER B 1 28 ? 6.516 14.422 -32.281 1 23.19 28 SER B CA 1
ATOM 2579 C C . SER B 1 28 ? 5.051 14.484 -31.859 1 23.19 28 SER B C 1
ATOM 2581 O O . SER B 1 28 ? 4.195 13.844 -32.469 1 23.19 28 SER B O 1
ATOM 2583 N N . TRP B 1 29 ? 4.695 14.234 -30.703 1 20.92 29 TRP B N 1
ATOM 2584 C CA . TRP B 1 29 ? 3.26 14.156 -30.453 1 20.92 29 TRP B CA 1
ATOM 2585 C C . TRP B 1 29 ? 2.576 15.477 -30.797 1 20.92 29 TRP B C 1
ATOM 2587 O O . TRP B 1 29 ? 2.92 16.516 -30.234 1 20.92 29 TRP B O 1
ATOM 2597 N N . GLU B 1 30 ? 2.234 15.688 -32.094 1 24.91 30 GLU B N 1
ATOM 2598 C CA . GLU B 1 30 ? 1.501 16.875 -32.5 1 24.91 30 GLU B CA 1
ATOM 2599 C C . GLU B 1 30 ? 0.228 17.062 -31.688 1 24.91 30 GLU B C 1
ATOM 2601 O O . GLU B 1 30 ? -0.523 16.109 -31.469 1 24.91 30 GLU B O 1
ATOM 2606 N N . PRO B 1 31 ? 0.104 18.031 -30.938 1 24.97 31 PRO B N 1
ATOM 2607 C CA . PRO B 1 31 ? -1.045 18.375 -30.094 1 24.97 31 PRO B CA 1
ATOM 2608 C C . PRO B 1 31 ? -2.344 18.5 -30.891 1 24.97 31 PRO B C 1
ATOM 2610 O O . PRO B 1 31 ? -2.416 19.25 -31.859 1 24.97 31 PRO B O 1
ATOM 2613 N N . HIS B 1 32 ? -2.871 17.375 -31.344 1 25.69 32 HIS B N 1
ATOM 2614 C CA . HIS B 1 32 ? -4.109 17.562 -32.094 1 25.69 32 HIS B CA 1
ATOM 2615 C C . HIS B 1 32 ? -5.066 18.484 -31.328 1 25.69 32 HIS B C 1
ATOM 2617 O O . HIS B 1 32 ? -5.184 18.391 -30.109 1 25.69 32 HIS B O 1
ATOM 2623 N N . ASP B 1 33 ? -5.367 19.609 -31.859 1 24.05 33 ASP B N 1
ATOM 2624 C CA . ASP B 1 33 ? -6.27 20.688 -31.453 1 24.05 33 ASP B CA 1
ATOM 2625 C C . ASP B 1 33 ? -7.652 20.125 -31.109 1 24.05 33 ASP B C 1
ATOM 2627 O O . ASP B 1 33 ? -8.312 19.531 -31.953 1 24.05 33 ASP B O 1
ATOM 2631 N N . PRO B 1 34 ? -7.816 19.547 -30.031 1 25.61 34 PRO B N 1
ATOM 2632 C CA . PRO B 1 34 ? -9.133 18.953 -29.797 1 25.61 34 PRO B CA 1
ATOM 2633 C C . PRO B 1 34 ? -10.273 19.922 -30.109 1 25.61 34 PRO B C 1
ATOM 2635 O O . PRO B 1 34 ? -10.156 21.125 -29.844 1 25.61 34 PRO B O 1
ATOM 2638 N N . ASP B 1 35 ? -10.867 19.797 -31.203 1 26.42 35 ASP B N 1
ATOM 2639 C CA . ASP B 1 35 ? -12.039 20.562 -31.594 1 26.42 35 ASP B CA 1
ATOM 2640 C C . ASP B 1 35 ? -13.008 20.75 -30.422 1 26.42 35 ASP B C 1
ATOM 2642 O O . ASP B 1 35 ? -13.195 19.828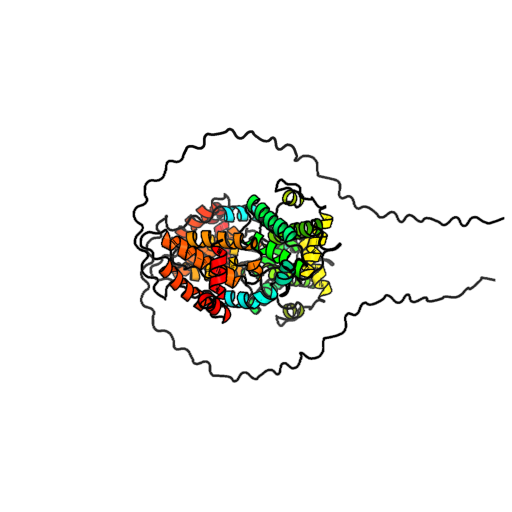 -29.625 1 26.42 35 ASP B O 1
ATOM 2646 N N . PRO B 1 36 ? -13.398 21.969 -30.078 1 26.05 36 PRO B N 1
ATOM 2647 C CA . PRO B 1 36 ? -14.258 22.422 -28.969 1 26.05 36 PRO B CA 1
ATOM 2648 C C . PRO B 1 36 ? -15.633 21.75 -29 1 26.05 36 PRO B C 1
ATOM 2650 O O . PRO B 1 36 ? -16.453 22.031 -29.875 1 26.05 36 PRO B O 1
ATOM 2653 N N . HIS B 1 37 ? -15.734 20.469 -29.297 1 25.69 37 HIS B N 1
ATOM 2654 C CA . HIS B 1 37 ? -17.141 20.141 -29.438 1 25.69 37 HIS B CA 1
ATOM 2655 C C . HIS B 1 37 ? -17.953 20.609 -28.234 1 25.69 37 HIS B C 1
ATOM 2657 O O . HIS B 1 37 ? -17.484 20.531 -27.094 1 25.69 37 HIS B O 1
ATOM 2663 N N . PRO B 1 38 ? -18.906 21.438 -28.406 1 24.22 38 PRO B N 1
ATOM 2664 C CA . PRO B 1 38 ? -19.781 22.047 -27.406 1 24.22 38 PRO B CA 1
ATOM 2665 C C . PRO B 1 38 ? -20.422 21 -26.484 1 24.22 38 PRO B C 1
ATOM 2667 O O . PRO B 1 38 ? -20.906 19.969 -26.953 1 24.22 38 PRO B O 1
ATOM 2670 N N . HIS B 1 39 ? -19.844 20.781 -25.438 1 24.73 39 HIS B N 1
ATOM 2671 C CA . HIS B 1 39 ? -20.391 19.797 -24.516 1 24.73 39 HIS B CA 1
ATOM 2672 C C . HIS B 1 39 ? -21.859 20.047 -24.234 1 24.73 39 HIS B C 1
ATOM 2674 O O . HIS B 1 39 ? -22.266 21.188 -23.938 1 24.73 39 HIS B O 1
ATOM 2680 N N . PRO B 1 40 ? -22.703 19.375 -24.891 1 24.75 40 PRO B N 1
ATOM 2681 C CA . PRO B 1 40 ? -24.125 19.656 -24.641 1 24.75 40 PRO B CA 1
ATOM 2682 C C . PRO B 1 40 ? -24.453 19.781 -23.156 1 24.75 40 PRO B C 1
ATOM 2684 O O . PRO B 1 40 ? -23.797 19.141 -22.328 1 24.75 40 PRO B O 1
ATOM 2687 N N . ILE B 1 41 ? -25 20.844 -22.797 1 23.31 41 ILE B N 1
ATOM 2688 C CA . ILE B 1 41 ? -25.531 21.188 -21.484 1 23.31 41 ILE B CA 1
ATOM 2689 C C . ILE B 1 41 ? -26.453 20.078 -21 1 23.31 41 ILE B C 1
ATOM 2691 O O . ILE B 1 41 ? -27.5 19.812 -21.609 1 23.31 41 ILE B O 1
ATOM 2695 N N . VAL B 1 42 ? -25.953 19.016 -20.578 1 24.02 42 VAL B N 1
ATOM 2696 C CA . VAL B 1 42 ? -26.812 17.969 -20.031 1 24.02 42 VAL B CA 1
ATOM 2697 C C . VAL B 1 42 ? -27.859 18.578 -19.109 1 24.02 42 VAL B C 1
ATOM 2699 O O . VAL B 1 42 ? -27.531 19.391 -18.234 1 24.02 42 VAL B O 1
ATOM 2702 N N . SER B 1 43 ? -28.969 18.609 -19.484 1 24.02 43 SER B N 1
ATOM 2703 C CA . SER B 1 43 ? -30.172 19.062 -18.812 1 24.02 43 SER B CA 1
ATOM 2704 C C . SER B 1 43 ? -30.25 18.562 -17.375 1 24.02 43 SER B C 1
ATOM 2706 O O . SER B 1 43 ? -29.656 17.531 -17.047 1 24.02 43 SER B O 1
ATOM 2708 N N . THR B 1 44 ? -30.656 19.406 -16.453 1 23.17 44 THR B N 1
ATOM 2709 C CA . THR B 1 44 ? -30.859 19.375 -15.008 1 23.17 44 THR B CA 1
ATOM 2710 C C . THR B 1 44 ? -31.766 18.203 -14.609 1 23.17 44 THR B C 1
ATOM 2712 O O . THR B 1 44 ? -32.906 18.094 -15.078 1 23.17 44 THR B O 1
ATOM 2715 N N . PRO B 1 45 ? -31.203 17.016 -14.406 1 27.5 45 PRO B N 1
ATOM 2716 C CA . PRO B 1 45 ? -32.156 15.938 -14.102 1 27.5 45 PRO B CA 1
ATOM 2717 C C . PRO B 1 45 ? -33.25 16.375 -13.117 1 27.5 45 PRO B C 1
ATOM 2719 O O . PRO B 1 45 ? -33.031 17.297 -12.32 1 27.5 45 PRO B O 1
ATOM 2722 N N . THR B 1 46 ? -34.406 16.156 -13.391 1 28.05 46 THR B N 1
ATOM 2723 C CA . THR B 1 46 ? -35.656 16.375 -12.664 1 28.05 46 THR B CA 1
ATOM 2724 C C . THR B 1 46 ? -35.531 15.859 -11.227 1 28.05 46 THR B C 1
ATOM 2726 O O . THR B 1 46 ? -34.75 14.961 -10.953 1 28.05 46 THR B O 1
ATOM 2729 N N . SER B 1 47 ? -36.312 16.391 -10.234 1 27.48 47 SER B N 1
ATOM 2730 C CA . SER B 1 47 ? -36.406 16.375 -8.781 1 27.48 47 SER B CA 1
ATOM 2731 C C . SER B 1 47 ? -36.531 14.945 -8.258 1 27.48 47 SER B C 1
ATOM 2733 O O . SER B 1 47 ? -37.469 14.219 -8.617 1 27.48 47 SER B O 1
ATOM 2735 N N . PRO B 1 48 ? -35.469 14.227 -8.047 1 30 48 PRO B N 1
ATOM 2736 C CA . PRO B 1 48 ? -35.688 12.836 -7.648 1 30 48 PRO B CA 1
ATOM 2737 C C . PRO B 1 48 ? -36.688 12.688 -6.516 1 30 48 PRO B C 1
ATOM 2739 O O . PRO B 1 48 ? -36.875 13.617 -5.73 1 30 48 PRO B O 1
ATOM 2742 N N . SER B 1 49 ? -37.656 11.867 -6.648 1 32.53 49 SER B N 1
ATOM 2743 C CA . SER B 1 49 ? -38.719 11.531 -5.699 1 32.53 49 SER B CA 1
ATOM 2744 C C . SER B 1 49 ? -38.156 11.297 -4.301 1 32.53 49 SER B C 1
ATOM 2746 O O . SER B 1 49 ? -36.969 10.93 -4.156 1 32.53 49 SER B O 1
ATOM 2748 N N . PRO B 1 50 ? -38.875 11.727 -3.223 1 30.39 50 PRO B N 1
ATOM 2749 C CA . PRO B 1 50 ? -38.469 11.719 -1.815 1 30.39 50 PRO B CA 1
ATOM 2750 C C . PRO B 1 50 ? -37.938 10.367 -1.368 1 30.39 50 PRO B C 1
ATOM 2752 O O . PRO B 1 50 ? -38.562 9.336 -1.579 1 30.39 50 PRO B O 1
ATOM 2755 N N . SER B 1 51 ? -36.719 10.148 -1.405 1 33.09 51 SER B N 1
ATOM 2756 C CA . SER B 1 51 ? -36.094 8.914 -0.968 1 33.09 51 SER B CA 1
ATOM 2757 C C . SER B 1 51 ? -36.594 8.477 0.397 1 33.09 51 SER B C 1
ATOM 2759 O O . SER B 1 51 ? -36.812 9.305 1.284 1 33.09 51 SER B O 1
ATOM 2761 N N . PRO B 1 52 ? -37.281 7.32 0.522 1 32.06 52 PRO B N 1
ATOM 2762 C CA . PRO B 1 52 ? -37.906 6.91 1.79 1 32.06 52 PRO B CA 1
ATOM 2763 C C . PRO B 1 52 ? -36.969 7.09 2.98 1 32.06 52 PRO B C 1
ATOM 2765 O O . PRO B 1 52 ? -35.75 7.137 2.807 1 32.06 52 PRO B O 1
ATOM 2768 N N . SER B 1 53 ? -37.531 7.453 4.168 1 31.67 53 SER B N 1
ATOM 2769 C CA . SER B 1 53 ? -36.938 7.703 5.473 1 31.67 53 SER B CA 1
ATOM 2770 C C . SER B 1 53 ? -35.938 6.605 5.844 1 31.67 53 SER B C 1
ATOM 2772 O O . SER B 1 53 ? -36.219 5.418 5.664 1 31.67 53 SER B O 1
ATOM 2774 N N . PRO B 1 54 ? -34.75 6.898 5.953 1 33.59 54 PRO B N 1
ATOM 2775 C CA . PRO B 1 54 ? -33.812 5.84 6.324 1 33.59 54 PRO B CA 1
ATOM 2776 C C . PRO B 1 54 ? -34.281 5.047 7.547 1 33.59 54 PRO B C 1
ATOM 2778 O O . PRO B 1 54 ? -34.719 5.637 8.539 1 33.59 54 PRO B O 1
ATOM 2781 N N . ALA B 1 55 ? -34.812 3.793 7.473 1 36.06 55 ALA B N 1
ATOM 2782 C CA . ALA B 1 55 ? -35.219 2.934 8.586 1 36.06 55 ALA B CA 1
ATOM 2783 C C . ALA B 1 55 ? -34.188 2.99 9.711 1 36.06 55 ALA B C 1
ATOM 2785 O O . ALA B 1 55 ? -33.031 3.287 9.484 1 36.06 55 ALA B O 1
ATOM 2786 N N . PRO B 1 56 ? -34.688 3.004 10.992 1 33.16 56 PRO B N 1
ATOM 2787 C CA . PRO B 1 56 ? -33.844 3.016 12.188 1 33.16 56 PRO B CA 1
ATOM 2788 C C . PRO B 1 56 ? -32.688 2.012 12.109 1 33.16 56 PRO B C 1
ATOM 2790 O O . PRO B 1 56 ? -32.812 0.978 11.445 1 33.16 56 PRO B O 1
ATOM 2793 N N . PHE B 1 57 ? -31.453 2.424 12.289 1 35.78 57 PHE B N 1
ATOM 2794 C CA . PHE B 1 57 ? -30.203 1.668 12.312 1 35.78 57 PHE B CA 1
ATOM 2795 C C . PHE B 1 57 ? -30.328 0.446 13.219 1 35.78 57 PHE B C 1
ATOM 2797 O O . PHE B 1 57 ? -30.406 0.576 14.438 1 35.78 57 PHE B O 1
ATOM 2804 N N . ASP B 1 58 ? -31.031 -0.575 12.961 1 35.66 58 ASP B N 1
ATOM 2805 C CA . ASP B 1 58 ? -31.016 -1.753 13.828 1 35.66 58 ASP B CA 1
ATOM 2806 C C . ASP B 1 58 ? -29.609 -2.305 13.977 1 35.66 58 ASP B C 1
ATOM 2808 O O . ASP B 1 58 ? -28.766 -2.152 13.078 1 35.66 58 ASP B O 1
ATOM 2812 N N . GLY B 1 59 ? -29.078 -2.555 15.219 1 36.88 59 GLY B N 1
ATOM 2813 C CA . GLY B 1 59 ? -27.828 -3.043 15.797 1 36.88 59 GLY B CA 1
ATOM 2814 C C . GLY B 1 59 ? -27.141 -4.062 14.914 1 36.88 59 GLY B C 1
ATOM 2815 O O . GLY B 1 59 ? -25.953 -4.344 15.109 1 36.88 59 GLY B O 1
ATOM 2816 N N . ASP B 1 60 ? -27.812 -4.992 14.32 1 38.12 60 ASP B N 1
ATOM 2817 C CA . ASP B 1 60 ? -27.266 -6.184 13.672 1 38.12 60 ASP B CA 1
ATOM 2818 C C . ASP B 1 60 ? -26.594 -5.828 12.352 1 38.12 60 ASP B C 1
ATOM 2820 O O . ASP B 1 60 ? -26.047 -6.699 11.672 1 38.12 60 ASP B O 1
ATOM 2824 N N . GLU B 1 61 ? -26.922 -4.793 11.906 1 41.16 61 GLU B N 1
ATOM 2825 C CA . GLU B 1 61 ? -26.625 -4.473 10.516 1 41.16 61 GLU B CA 1
ATOM 2826 C C . GLU B 1 61 ? -25.125 -4.195 10.328 1 41.16 61 GLU B C 1
ATOM 2828 O O . GLU B 1 61 ? -24.688 -3.891 9.227 1 41.16 61 GLU B O 1
ATOM 2833 N N . TRP B 1 62 ? -24.484 -3.771 11.359 1 40.25 62 TRP B N 1
ATOM 2834 C CA . TRP B 1 62 ? -23.094 -3.336 11.281 1 40.25 62 TRP B CA 1
ATOM 2835 C C . TRP B 1 62 ? -22.156 -4.531 11.297 1 40.25 62 TRP B C 1
ATOM 2837 O O . TRP B 1 62 ? -22.219 -5.371 12.195 1 40.25 62 TRP B O 1
ATOM 2847 N N . ARG B 1 63 ? -22.172 -5.273 10.273 1 43.09 63 ARG B N 1
ATOM 2848 C CA . ARG B 1 63 ? -21.156 -6.336 10.305 1 43.09 63 ARG B CA 1
ATOM 2849 C C . ARG B 1 63 ? -19.953 -5.926 11.148 1 43.09 63 ARG B C 1
ATOM 2851 O O . ARG B 1 63 ? -19.469 -4.801 11.031 1 43.09 63 ARG B O 1
ATOM 2858 N N . ALA B 1 64 ? -19.734 -6.617 12.156 1 41.66 64 ALA B N 1
ATOM 2859 C CA . ALA B 1 64 ? -18.562 -6.496 13.031 1 41.66 64 ALA B CA 1
ATOM 2860 C C . ALA B 1 64 ? -17.281 -6.324 12.219 1 41.66 64 ALA B C 1
ATOM 2862 O O . ALA B 1 64 ? -17.031 -7.094 11.289 1 41.66 64 ALA B O 1
ATOM 2863 N N . PRO B 1 65 ? -16.797 -5.117 11.82 1 45.88 65 PRO B N 1
ATOM 2864 C CA . PRO B 1 65 ? -15.469 -4.891 11.234 1 45.88 65 PRO B CA 1
ATOM 2865 C C . PRO B 1 65 ? -14.492 -6.023 11.539 1 45.88 65 PRO B C 1
ATOM 2867 O O . PRO B 1 65 ? -14.602 -6.676 12.578 1 45.88 65 PRO B O 1
ATOM 2870 N N . ASP B 1 66 ? -14.055 -6.742 10.562 1 52.94 66 ASP B N 1
ATOM 2871 C CA . ASP B 1 66 ? -12.922 -7.594 10.922 1 52.94 66 ASP B CA 1
ATOM 2872 C C . ASP B 1 66 ? -12.031 -6.902 11.953 1 52.94 66 ASP B C 1
ATOM 2874 O O . ASP B 1 66 ? -11.219 -6.047 11.594 1 52.94 66 ASP B O 1
ATOM 2878 N N . ASP B 1 67 ? -12.414 -6.844 13.18 1 60.47 67 ASP B N 1
ATOM 2879 C CA . ASP B 1 67 ? -11.914 -6.309 14.438 1 60.47 67 ASP B CA 1
ATOM 2880 C C . ASP B 1 67 ? -10.398 -6.469 14.547 1 60.47 67 ASP B C 1
ATOM 2882 O O . ASP B 1 67 ? -9.711 -5.59 15.078 1 60.47 67 ASP B O 1
ATOM 2886 N N . ARG B 1 68 ? -9.953 -7.359 13.734 1 69.69 68 ARG B N 1
ATOM 2887 C CA . ARG B 1 68 ? -8.539 -7.613 13.961 1 69.69 68 ARG B CA 1
ATOM 2888 C C . ARG B 1 68 ? -7.672 -6.594 13.227 1 69.69 68 ARG B C 1
ATOM 2890 O O . ARG B 1 68 ? -6.68 -6.105 13.766 1 69.69 68 ARG B O 1
ATOM 2897 N N . HIS B 1 69 ? -8.203 -6.156 12.102 1 75.94 69 HIS B N 1
ATOM 2898 C CA . HIS B 1 69 ? -7.41 -5.234 11.297 1 75.94 69 HIS B CA 1
ATOM 2899 C C . HIS B 1 69 ? -7.367 -3.85 11.938 1 75.94 69 HIS B C 1
ATOM 2901 O O . HIS B 1 69 ? -6.305 -3.225 12 1 75.94 69 HIS B O 1
ATOM 2907 N N . VAL B 1 70 ? -8.492 -3.449 12.477 1 81.31 70 VAL B N 1
ATOM 2908 C CA . VAL B 1 70 ? -8.547 -2.133 13.102 1 81.31 70 VAL B CA 1
ATOM 2909 C C . VAL B 1 70 ? -7.703 -2.125 14.375 1 81.31 70 VAL B C 1
ATOM 2911 O O . VAL B 1 70 ? -6.992 -1.156 14.648 1 81.31 70 VAL B O 1
ATOM 2914 N N . SER B 1 71 ? -7.758 -3.238 15.016 1 81.62 71 SER B N 1
ATOM 2915 C CA . SER B 1 71 ? -6.98 -3.344 16.25 1 81.62 71 SER B CA 1
ATOM 2916 C C . SER B 1 71 ? -5.484 -3.293 15.961 1 81.62 71 SER B C 1
ATOM 2918 O O . SER B 1 71 ? -4.727 -2.67 16.703 1 81.62 71 SER B O 1
ATOM 2920 N N . VAL B 1 72 ? -5.078 -3.881 14.953 1 83.44 72 VAL B N 1
ATOM 2921 C CA . VAL B 1 72 ? -3.67 -3.904 14.57 1 83.44 72 VAL B CA 1
ATOM 2922 C C . VAL B 1 72 ? -3.221 -2.502 14.164 1 83.44 72 VAL B C 1
ATOM 2924 O O . VAL B 1 72 ? -2.127 -2.064 14.531 1 83.44 72 VAL B O 1
ATOM 2927 N N . MET B 1 73 ? -4.105 -1.859 13.516 1 87.88 73 MET B N 1
ATOM 2928 C CA . MET B 1 73 ? -3.787 -0.501 13.086 1 87.88 73 MET B CA 1
ATOM 2929 C C . MET B 1 73 ? -3.674 0.438 14.281 1 87.88 73 MET B C 1
ATOM 2931 O O . MET B 1 73 ? -2.758 1.261 14.344 1 87.88 73 MET B O 1
ATOM 2935 N N . LEU B 1 74 ? -4.609 0.222 15.188 1 86.69 74 LEU B N 1
ATOM 2936 C CA . LEU B 1 74 ? -4.598 1.06 16.391 1 86.69 74 LEU B CA 1
ATOM 2937 C C . LEU B 1 74 ? -3.318 0.847 17.188 1 86.69 74 LEU B C 1
ATOM 2939 O O . LEU B 1 74 ? -2.719 1.809 17.672 1 86.69 74 LEU B O 1
ATOM 2943 N N . ALA B 1 75 ? -2.908 -0.327 17.219 1 85.75 75 ALA B N 1
ATOM 2944 C CA . ALA B 1 75 ? -1.701 -0.669 17.969 1 85.75 75 ALA B CA 1
ATOM 2945 C C . ALA B 1 75 ? -0.455 -0.125 17.281 1 85.75 75 ALA B C 1
ATOM 2947 O O . ALA B 1 75 ? 0.565 0.121 17.922 1 85.75 75 ALA B O 1
ATOM 2948 N N . ALA B 1 76 ? -0.583 0.133 16.031 1 89.81 76 ALA B N 1
ATOM 2949 C CA . ALA B 1 76 ? 0.565 0.565 15.242 1 89.81 76 ALA B CA 1
ATOM 2950 C C . ALA B 1 76 ? 0.712 2.084 15.273 1 89.81 76 ALA B C 1
ATOM 2952 O O . ALA B 1 76 ? 1.792 2.615 15 1 89.81 76 ALA B O 1
ATOM 2953 N N . GLU B 1 77 ? -0.302 2.844 15.594 1 89.62 77 GLU B N 1
ATOM 2954 C CA . GLU B 1 77 ? -0.355 4.293 15.438 1 89.62 77 GLU B CA 1
ATOM 2955 C C . GLU B 1 77 ? 0.789 4.973 16.188 1 89.62 77 GLU B C 1
ATOM 2957 O O . GLU B 1 77 ? 1.462 5.848 15.641 1 89.62 77 GLU B O 1
ATOM 2962 N N . PRO B 1 78 ? 1.071 4.488 17.422 1 87.5 78 PRO B N 1
ATOM 2963 C CA . PRO B 1 78 ? 2.129 5.18 18.156 1 87.5 78 PRO B CA 1
ATOM 2964 C C . PRO B 1 78 ? 3.496 5.051 17.5 1 87.5 78 PRO B C 1
ATOM 2966 O O . PRO B 1 78 ? 4.367 5.898 17.703 1 87.5 78 PRO B O 1
ATOM 2969 N N . HIS B 1 79 ? 3.65 4.047 16.672 1 90 79 HIS B N 1
ATOM 2970 C CA . HIS B 1 79 ? 4.938 3.801 16.031 1 90 79 HIS B CA 1
ATOM 2971 C C . HIS B 1 79 ? 5.043 4.551 14.711 1 90 79 HIS B C 1
ATOM 2973 O O . HIS B 1 79 ? 6.098 4.551 14.078 1 90 79 HIS B O 1
ATOM 2979 N N . HIS B 1 80 ? 3.998 5.168 14.336 1 92.94 80 HIS B N 1
ATOM 2980 C CA . HIS B 1 80 ? 3.967 5.91 13.086 1 92.94 80 HIS B CA 1
ATOM 2981 C C . HIS B 1 80 ? 3.594 7.371 13.32 1 92.94 80 HIS B C 1
ATOM 2983 O O . HIS B 1 80 ? 2.992 8.008 12.453 1 92.94 80 HIS B O 1
ATOM 2989 N N . SER B 1 81 ? 3.9 7.82 14.5 1 91.75 81 SER B N 1
ATOM 2990 C CA . SER B 1 81 ? 3.625 9.211 14.859 1 91.75 81 SER B CA 1
ATOM 2991 C C . SER B 1 81 ? 4.914 10.023 14.945 1 91.75 81 SER B C 1
ATOM 2993 O O . SER B 1 81 ? 5.988 9.469 15.188 1 91.75 81 SER B O 1
ATOM 2995 N N . PRO B 1 82 ? 4.766 11.383 14.633 1 94.06 82 PRO B N 1
ATOM 2996 C CA . PRO B 1 82 ? 5.93 12.234 14.898 1 94.06 82 PRO B CA 1
ATOM 2997 C C . PRO B 1 82 ? 6.316 12.25 16.375 1 94.06 82 PRO B C 1
ATOM 2999 O O . PRO B 1 82 ? 5.547 11.805 17.234 1 94.06 82 PRO B O 1
ATOM 3002 N N . ARG B 1 83 ? 7.508 12.75 16.578 1 93.19 83 ARG B N 1
ATOM 3003 C CA . ARG B 1 83 ? 7.953 12.875 17.969 1 93.19 83 ARG B CA 1
ATOM 3004 C C . ARG B 1 83 ? 6.988 13.734 18.766 1 93.19 83 ARG B C 1
ATOM 3006 O O . ARG B 1 83 ? 6.426 14.703 18.25 1 93.19 83 ARG B O 1
ATOM 3013 N N . PRO B 1 84 ? 6.84 13.422 20.047 1 90.75 84 PRO B N 1
ATOM 3014 C CA . PRO B 1 84 ? 5.863 14.125 20.875 1 90.75 84 PRO B CA 1
ATOM 3015 C C . PRO B 1 84 ? 6.16 15.617 21 1 90.75 84 PRO B C 1
ATOM 3017 O O . PRO B 1 84 ? 5.258 16.406 21.281 1 90.75 84 PRO B O 1
ATOM 3020 N N . ASP B 1 85 ? 7.367 16.016 20.859 1 92.19 85 ASP B N 1
ATOM 3021 C CA . ASP B 1 85 ? 7.738 17.422 21.031 1 92.19 85 ASP B CA 1
ATOM 3022 C C . ASP B 1 85 ? 7.637 18.172 19.719 1 92.19 85 ASP B C 1
ATOM 3024 O O . ASP B 1 85 ? 7.914 19.375 19.672 1 92.19 85 ASP B O 1
ATOM 3028 N N . TYR B 1 86 ? 7.238 17.5 18.734 1 94 86 TYR B N 1
ATOM 3029 C CA . TYR B 1 86 ? 7.188 18.094 17.406 1 94 86 TYR B CA 1
ATOM 3030 C C . TYR B 1 86 ? 6.23 19.281 17.375 1 94 86 TYR B C 1
ATOM 3032 O O . TYR B 1 86 ? 6.602 20.375 16.938 1 94 86 TYR B O 1
ATOM 3040 N N . LEU B 1 87 ? 5.035 19.078 17.891 1 91.94 87 LEU B N 1
ATOM 3041 C CA . LEU B 1 87 ? 4.027 20.125 17.906 1 91.94 87 LEU B CA 1
ATOM 3042 C C . LEU B 1 87 ? 4.496 21.328 18.734 1 91.94 87 LEU B C 1
ATOM 3044 O O . LEU B 1 87 ? 4.367 22.469 18.297 1 91.94 87 LEU B O 1
ATOM 3048 N N . SER B 1 88 ? 5.023 21.016 19.875 1 92.56 88 SER B N 1
ATOM 3049 C CA . SER B 1 88 ? 5.52 22.078 20.734 1 92.56 88 SER B CA 1
ATOM 3050 C C . SER B 1 88 ? 6.664 22.844 20.078 1 92.56 88 SER B C 1
ATOM 3052 O O . SER B 1 88 ? 6.746 24.078 20.188 1 92.56 88 SER B O 1
ATOM 3054 N N . ARG B 1 89 ? 7.477 22.203 19.359 1 91.88 89 ARG B N 1
ATOM 3055 C CA . ARG B 1 89 ? 8.594 22.828 18.672 1 91.88 89 ARG B CA 1
ATOM 3056 C C . ARG B 1 89 ? 8.109 23.688 17.5 1 91.88 89 ARG B C 1
ATOM 3058 O O . ARG B 1 89 ? 8.719 24.719 17.203 1 91.88 89 ARG B O 1
ATOM 3065 N N . LEU B 1 90 ? 7.094 23.281 16.906 1 90.62 90 LEU B N 1
ATOM 3066 C CA . LEU B 1 90 ? 6.504 24.094 15.852 1 90.62 90 LEU B CA 1
ATOM 3067 C C . LEU B 1 90 ? 5.844 25.344 16.422 1 90.62 90 LEU B C 1
ATOM 3069 O O . LEU B 1 90 ? 5.957 26.422 15.859 1 90.62 90 LEU B O 1
ATOM 3073 N N . ARG B 1 91 ? 5.293 25.156 17.547 1 89.12 91 ARG B N 1
ATOM 3074 C CA . ARG B 1 91 ? 4.594 26.266 18.203 1 89.12 91 ARG B CA 1
ATOM 3075 C C . ARG B 1 91 ? 5.582 27.281 18.766 1 89.12 91 ARG B C 1
ATOM 3077 O O . ARG B 1 91 ? 5.324 28.484 18.734 1 89.12 91 ARG B O 1
ATOM 3084 N N . ASP B 1 92 ? 6.633 26.797 19.266 1 90.38 92 ASP B N 1
ATOM 3085 C CA . ASP B 1 92 ? 7.613 27.703 19.875 1 90.38 92 ASP B CA 1
ATOM 3086 C C . ASP B 1 92 ? 8.57 28.25 18.828 1 90.38 92 ASP B C 1
ATOM 3088 O O . ASP B 1 92 ? 9.547 28.938 19.156 1 90.38 92 ASP B O 1
ATOM 3092 N N . ARG B 1 93 ? 8.422 27.922 17.578 1 86 93 ARG B N 1
ATOM 3093 C CA . ARG B 1 93 ? 9.156 28.453 16.438 1 86 93 ARG B CA 1
ATOM 3094 C C . ARG B 1 93 ? 10.594 27.922 16.422 1 86 93 ARG B C 1
ATOM 3096 O O . ARG B 1 93 ? 11.477 28.547 15.812 1 86 93 ARG B O 1
ATOM 3103 N N . SER B 1 94 ? 10.773 26.875 17.188 1 86 94 SER B N 1
ATOM 3104 C CA . SER B 1 94 ? 12.047 26.172 17.078 1 86 94 SER B CA 1
ATOM 3105 C C . SER B 1 94 ? 12.172 25.484 15.719 1 86 94 SER B C 1
ATOM 3107 O O . SER B 1 94 ? 13.281 25.266 15.227 1 86 94 SER B O 1
ATOM 3109 N N . LEU B 1 95 ? 11.062 25.109 15.195 1 87.38 95 LEU B N 1
ATOM 3110 C CA . LEU B 1 95 ? 10.945 24.594 13.836 1 87.38 95 LEU B CA 1
ATOM 3111 C C . LEU B 1 95 ? 10.125 25.547 12.969 1 87.38 95 LEU B C 1
ATOM 3113 O O . LEU B 1 95 ? 9.281 26.281 13.477 1 87.38 95 LEU B O 1
ATOM 3117 N N . ASP B 1 96 ? 10.414 25.594 11.789 1 87.88 96 ASP B N 1
ATOM 3118 C CA . ASP B 1 96 ? 9.758 26.516 10.867 1 87.88 96 ASP B CA 1
ATOM 3119 C C . ASP B 1 96 ? 8.367 26.016 10.484 1 87.88 96 ASP B C 1
ATOM 3121 O O . ASP B 1 96 ? 8.234 25.188 9.578 1 87.88 96 ASP B O 1
ATOM 3125 N N . ALA B 1 97 ? 7.383 26.594 11.047 1 89 97 ALA B N 1
ATOM 3126 C CA . ALA B 1 97 ? 6 26.203 10.789 1 89 97 ALA B CA 1
ATOM 3127 C C . ALA B 1 97 ? 5.555 26.641 9.398 1 89 97 ALA B C 1
ATOM 3129 O O . ALA B 1 97 ? 4.711 26 8.773 1 89 97 ALA B O 1
ATOM 3130 N N . THR B 1 98 ? 6.137 27.719 8.922 1 90.69 98 THR B N 1
ATOM 3131 C CA . THR B 1 98 ? 5.777 28.25 7.609 1 90.69 98 THR B CA 1
ATOM 3132 C C . THR B 1 98 ? 6.246 27.312 6.504 1 90.69 98 THR B C 1
ATOM 3134 O O . THR B 1 98 ? 5.496 27.016 5.566 1 90.69 98 THR B O 1
ATOM 3137 N N . SER B 1 99 ? 7.465 26.875 6.684 1 90.69 99 SER B N 1
ATOM 3138 C CA . SER B 1 99 ? 7.996 25.938 5.695 1 90.69 99 SER B CA 1
ATOM 3139 C C . SER B 1 99 ? 7.164 24.656 5.641 1 90.69 99 SER B C 1
ATOM 3141 O O . SER B 1 99 ? 6.926 24.109 4.559 1 90.69 99 SER B O 1
ATOM 3143 N N . ARG B 1 100 ? 6.738 24.156 6.777 1 92.75 100 ARG B N 1
ATOM 3144 C CA . ARG B 1 100 ? 5.863 22.984 6.793 1 92.75 100 ARG B CA 1
ATOM 3145 C C . ARG B 1 100 ? 4.551 23.266 6.074 1 92.75 100 ARG B C 1
ATOM 3147 O O . ARG B 1 100 ? 4.066 22.438 5.297 1 92.75 100 ARG B O 1
ATOM 3154 N N . HIS B 1 101 ? 4.012 24.391 6.445 1 92.94 101 HIS B N 1
ATOM 3155 C CA . HIS B 1 101 ? 2.736 24.766 5.848 1 92.94 101 HIS B CA 1
ATOM 3156 C C . HIS B 1 101 ? 2.83 24.797 4.324 1 92.94 101 HIS B C 1
ATOM 3158 O O . HIS B 1 101 ? 1.969 24.25 3.637 1 92.94 101 HIS B O 1
ATOM 3164 N N . ASP B 1 102 ? 3.867 25.391 3.881 1 93.06 102 ASP B N 1
ATOM 3165 C CA . ASP B 1 102 ? 4.074 25.469 2.438 1 93.06 102 ASP B CA 1
ATOM 3166 C C . ASP B 1 102 ? 4.262 24.078 1.836 1 93.06 102 ASP B C 1
ATOM 3168 O O . ASP B 1 102 ? 3.736 23.781 0.759 1 93.06 102 ASP B O 1
ATOM 3172 N N . ALA B 1 103 ? 5.004 23.297 2.525 1 94.62 103 ALA B N 1
ATOM 3173 C CA . ALA B 1 103 ? 5.258 21.938 2.064 1 94.62 103 ALA B CA 1
ATOM 3174 C C . ALA B 1 103 ? 3.961 21.141 1.991 1 94.62 103 ALA B C 1
ATOM 3176 O O . ALA B 1 103 ? 3.691 20.469 0.988 1 94.62 103 ALA B O 1
ATOM 3177 N N . VAL B 1 104 ? 3.17 21.219 3.025 1 96.12 104 VAL B N 1
ATOM 3178 C CA . VAL B 1 104 ? 1.914 20.469 3.09 1 96.12 104 VAL B CA 1
ATOM 3179 C C . VAL B 1 104 ? 0.978 20.953 1.981 1 96.12 104 VAL B C 1
ATOM 3181 O O . VAL B 1 104 ? 0.351 20.141 1.299 1 96.12 104 VAL B O 1
ATOM 3184 N N . ASN B 1 105 ? 0.859 22.219 1.783 1 94.44 105 ASN B N 1
ATOM 3185 C CA . ASN B 1 105 ? 0.022 22.75 0.715 1 94.44 105 ASN B CA 1
ATOM 3186 C C . ASN B 1 105 ? 0.466 22.234 -0.653 1 94.44 105 ASN B C 1
ATOM 3188 O O . ASN B 1 105 ? -0.367 21.891 -1.487 1 94.44 105 ASN B O 1
ATOM 3192 N N . TRP B 1 106 ? 1.729 22.25 -0.803 1 96.12 106 TRP B N 1
ATOM 3193 C CA . TRP B 1 106 ? 2.262 21.75 -2.064 1 96.12 106 TRP B CA 1
ATOM 3194 C C . TRP B 1 106 ? 1.906 20.281 -2.26 1 96.12 106 TRP B C 1
ATOM 3196 O O . TRP B 1 106 ? 1.483 19.875 -3.344 1 96.12 106 TRP B O 1
ATOM 3206 N N . ILE B 1 107 ? 2.107 19.469 -1.25 1 97.25 107 ILE B N 1
ATOM 3207 C CA . ILE B 1 107 ? 1.812 18.047 -1.302 1 97.25 107 ILE B CA 1
ATOM 3208 C C . ILE B 1 107 ? 0.353 17.828 -1.698 1 97.25 107 ILE B C 1
ATOM 3210 O O . ILE B 1 107 ? 0.056 17.047 -2.6 1 97.25 107 ILE B O 1
ATOM 3214 N N . LEU B 1 108 ? -0.508 18.547 -1.022 1 95.88 108 LEU B N 1
ATOM 3215 C CA . LEU B 1 108 ? -1.936 18.391 -1.28 1 95.88 108 LEU B CA 1
ATOM 3216 C C . LEU B 1 108 ? -2.277 18.812 -2.707 1 95.88 108 LEU B C 1
ATOM 3218 O O . LEU B 1 108 ? -3.049 18.125 -3.389 1 95.88 108 LEU B O 1
ATOM 3222 N N . LYS B 1 109 ? -1.686 19.828 -3.168 1 94.88 109 LYS B N 1
ATOM 3223 C CA . LYS B 1 109 ? -1.966 20.344 -4.504 1 94.88 109 LYS B CA 1
ATOM 3224 C C . LYS B 1 109 ? -1.473 19.375 -5.578 1 94.88 109 LYS B C 1
ATOM 3226 O O . LYS B 1 109 ? -2.205 19.062 -6.52 1 94.88 109 LYS B O 1
ATOM 3231 N N . VAL B 1 110 ? -0.266 18.938 -5.488 1 96.06 110 VAL B N 1
ATOM 3232 C CA . VAL B 1 110 ? 0.326 18.031 -6.477 1 96.06 110 VAL B CA 1
ATOM 3233 C C . VAL B 1 110 ? -0.468 16.734 -6.531 1 96.06 110 VAL B C 1
ATOM 3235 O O . VAL B 1 110 ? -0.744 16.219 -7.617 1 96.06 110 VAL B O 1
ATOM 3238 N N . CYS B 1 111 ? -0.814 16.188 -5.359 1 95.62 111 CYS B N 1
ATOM 3239 C CA . CYS B 1 111 ? -1.571 14.945 -5.32 1 95.62 111 CYS B CA 1
ATOM 3240 C C . CYS B 1 111 ? -2.945 15.125 -5.953 1 95.62 111 CYS B C 1
ATOM 3242 O O . CYS B 1 111 ? -3.469 14.203 -6.582 1 95.62 111 CYS B O 1
ATOM 3244 N N . GLU B 1 112 ? -3.494 16.266 -5.77 1 93.44 112 GLU B N 1
ATOM 3245 C CA . GLU B 1 112 ? -4.773 16.562 -6.402 1 93.44 112 GLU B CA 1
ATOM 3246 C C . GLU B 1 112 ? -4.633 16.656 -7.918 1 93.44 112 GLU B C 1
ATOM 3248 O O . GLU B 1 112 ? -5.469 16.125 -8.656 1 93.44 112 GLU B O 1
ATOM 3253 N N . LEU B 1 113 ? -3.627 17.281 -8.398 1 93.62 113 LEU B N 1
ATOM 3254 C CA . LEU B 1 113 ? -3.393 17.453 -9.828 1 93.62 113 LEU B CA 1
ATOM 3255 C C . LEU B 1 113 ? -3.246 16.109 -10.531 1 93.62 113 LEU B C 1
ATOM 3257 O O . LEU B 1 113 ? -3.75 15.922 -11.641 1 93.62 113 LEU B O 1
ATOM 3261 N N . TYR B 1 114 ? -2.619 15.195 -9.891 1 93.38 114 TYR B N 1
ATOM 3262 C CA . TYR B 1 114 ? -2.404 13.875 -10.477 1 93.38 114 TYR B CA 1
ATOM 3263 C C . TYR B 1 114 ? -3.555 12.938 -10.141 1 93.38 114 TYR B C 1
ATOM 3265 O O . TYR B 1 114 ? -3.529 11.758 -10.508 1 93.38 114 TYR B O 1
ATOM 3273 N N . ARG B 1 115 ? -4.512 13.453 -9.375 1 90.56 115 ARG B N 1
ATOM 3274 C CA . ARG B 1 115 ? -5.68 12.672 -8.977 1 90.56 115 ARG B CA 1
ATOM 3275 C C . ARG B 1 115 ? -5.262 11.391 -8.25 1 90.56 115 ARG B C 1
ATOM 3277 O O . ARG B 1 115 ? -5.793 10.312 -8.523 1 90.56 115 ARG B O 1
ATOM 3284 N N . PHE B 1 116 ? -4.223 11.57 -7.414 1 92.88 116 PHE B N 1
ATOM 3285 C CA . PHE B 1 116 ? -3.84 10.445 -6.562 1 92.88 116 PHE B CA 1
ATOM 3286 C C . PHE B 1 116 ? -4.961 10.094 -5.594 1 92.88 116 PHE B C 1
ATOM 3288 O O . PHE B 1 116 ? -5.824 10.93 -5.305 1 92.88 116 PHE B O 1
ATOM 3295 N N . ARG B 1 117 ? -4.922 8.859 -5.137 1 90.12 117 ARG B N 1
ATOM 3296 C CA . ARG B 1 117 ? -5.84 8.484 -4.066 1 90.12 117 ARG B CA 1
ATOM 3297 C C . ARG B 1 117 ? -5.629 9.352 -2.83 1 90.12 117 ARG B C 1
ATOM 3299 O O . ARG B 1 117 ? -4.504 9.758 -2.537 1 90.12 117 ARG B O 1
ATOM 3306 N N . PRO B 1 118 ? -6.715 9.586 -2.109 1 91.19 118 PRO B N 1
ATOM 3307 C CA . PRO B 1 118 ? -6.621 10.477 -0.952 1 91.19 118 PRO B CA 1
ATOM 3308 C C . PRO B 1 118 ? -5.648 9.969 0.108 1 91.19 118 PRO B C 1
ATOM 3310 O O . PRO B 1 118 ? -5.105 10.766 0.882 1 91.19 118 PRO B O 1
ATOM 3313 N N . VAL B 1 119 ? -5.418 8.727 0.117 1 93.12 119 VAL B N 1
ATOM 3314 C CA . VAL B 1 119 ? -4.504 8.156 1.098 1 93.12 119 VAL B CA 1
ATOM 3315 C C . VAL B 1 119 ? -3.076 8.609 0.801 1 93.12 119 VAL B C 1
ATOM 3317 O O . VAL B 1 119 ? -2.266 8.766 1.716 1 93.12 119 VAL B O 1
ATOM 3320 N N . THR B 1 120 ? -2.762 8.906 -0.429 1 95.81 120 THR B N 1
ATOM 3321 C CA . THR B 1 120 ? -1.401 9.219 -0.855 1 95.81 120 THR B CA 1
ATOM 3322 C C . THR B 1 120 ? -0.917 10.516 -0.21 1 95.81 120 THR B C 1
ATOM 3324 O O . THR B 1 120 ? 0.129 10.539 0.441 1 95.81 120 THR B O 1
ATOM 3327 N N . PRO B 1 121 ? -1.681 11.617 -0.33 1 97.31 121 PRO B N 1
ATOM 3328 C CA . PRO B 1 121 ? -1.212 12.828 0.345 1 97.31 121 PRO B CA 1
ATOM 3329 C C . PRO B 1 121 ? -1.136 12.672 1.861 1 97.31 121 PRO B C 1
ATOM 3331 O O . PRO B 1 121 ? -0.261 13.25 2.504 1 97.31 121 PRO B O 1
ATOM 3334 N N . CYS B 1 122 ? -1.996 11.883 2.412 1 96.44 122 CYS B N 1
ATOM 3335 C CA . CYS B 1 122 ? -1.955 11.656 3.852 1 96.44 122 CYS B CA 1
ATOM 3336 C C . CYS B 1 122 ? -0.673 10.938 4.254 1 96.44 122 CYS B C 1
ATOM 3338 O O . CYS B 1 122 ? -0.043 11.297 5.254 1 96.44 122 CYS B O 1
ATOM 3340 N N . LEU B 1 123 ? -0.383 9.992 3.473 1 96.75 123 LEU B N 1
ATOM 3341 C CA . LEU B 1 123 ? 0.851 9.25 3.717 1 96.75 123 LEU B CA 1
ATOM 3342 C C . LEU B 1 123 ? 2.068 10.148 3.549 1 96.75 123 LEU B C 1
ATOM 3344 O O . LEU B 1 123 ? 2.992 10.109 4.363 1 96.75 123 LEU B O 1
ATOM 3348 N N . ALA B 1 124 ? 2.096 10.938 2.535 1 98.12 124 ALA B N 1
ATOM 3349 C CA . ALA B 1 124 ? 3.207 11.844 2.262 1 98.12 124 ALA B CA 1
ATOM 3350 C C . ALA B 1 124 ? 3.404 12.828 3.41 1 98.12 124 ALA B C 1
ATOM 3352 O O . ALA B 1 124 ? 4.535 13.078 3.834 1 98.12 124 ALA B O 1
ATOM 3353 N N . VAL B 1 125 ? 2.34 13.367 3.891 1 97.38 125 VAL B N 1
ATOM 3354 C CA . VAL B 1 125 ? 2.418 14.32 4.996 1 97.38 125 VAL B CA 1
ATOM 3355 C C . VAL B 1 125 ? 2.932 13.609 6.25 1 97.38 125 VAL B C 1
ATOM 3357 O O . VAL B 1 125 ? 3.721 14.18 7.008 1 97.38 125 VAL B O 1
ATOM 3360 N N . SER B 1 126 ? 2.438 12.422 6.43 1 96.38 126 SER B N 1
ATOM 3361 C CA . SER B 1 126 ? 2.934 11.641 7.559 1 96.38 126 SER B CA 1
ATOM 3362 C C . SER B 1 126 ? 4.445 11.453 7.484 1 96.38 126 SER B C 1
ATOM 3364 O O . SER B 1 126 ? 5.145 11.602 8.484 1 96.38 126 SER B O 1
ATOM 3366 N N . TYR B 1 127 ? 4.945 11.125 6.309 1 97.38 127 TYR B N 1
ATOM 3367 C CA . TYR B 1 127 ? 6.383 10.977 6.109 1 97.38 127 TYR B CA 1
ATOM 3368 C C . TYR B 1 127 ? 7.113 12.281 6.418 1 97.38 127 TYR B C 1
ATOM 3370 O O . TYR B 1 127 ? 8.125 12.281 7.125 1 97.38 127 TYR B O 1
ATOM 3378 N N . LEU B 1 128 ? 6.621 13.359 5.945 1 96.94 128 LEU B N 1
ATOM 3379 C CA . LEU B 1 128 ? 7.215 14.68 6.133 1 96.94 128 LEU B CA 1
ATOM 3380 C C . LEU B 1 128 ? 7.328 15.023 7.617 1 96.94 128 LEU B C 1
ATOM 3382 O O . LEU B 1 128 ? 8.414 15.352 8.102 1 96.94 128 LEU B O 1
ATOM 3386 N N . ASP B 1 129 ? 6.211 14.859 8.328 1 95.75 129 ASP B N 1
ATOM 3387 C CA . ASP B 1 129 ? 6.16 15.25 9.734 1 95.75 129 ASP B CA 1
ATOM 3388 C C . ASP B 1 129 ? 7.059 14.352 10.578 1 95.75 129 ASP B C 1
ATOM 3390 O O . ASP B 1 129 ? 7.742 14.836 11.484 1 95.75 129 ASP B O 1
ATOM 3394 N N . ARG B 1 130 ? 7.031 13.117 10.328 1 95.94 130 ARG B N 1
ATOM 3395 C CA . ARG B 1 130 ? 7.879 12.203 11.086 1 95.94 130 ARG B CA 1
ATOM 3396 C C . ARG B 1 130 ? 9.359 12.492 10.836 1 95.94 130 ARG B C 1
ATOM 3398 O O . ARG B 1 130 ? 10.172 12.43 11.75 1 95.94 130 ARG B O 1
ATOM 3405 N N . PHE B 1 131 ? 9.68 12.773 9.562 1 96.38 131 PHE B N 1
ATOM 3406 C CA . PHE B 1 131 ? 11.062 13.102 9.227 1 96.38 131 PHE B CA 1
ATOM 3407 C C . PHE B 1 131 ? 11.492 14.391 9.914 1 96.38 131 PHE B C 1
ATOM 3409 O O . PHE B 1 131 ? 12.539 14.422 10.578 1 96.38 131 PHE B O 1
ATOM 3416 N N . LEU B 1 132 ? 10.703 15.461 9.82 1 93.5 132 LEU B N 1
ATOM 3417 C CA . LEU B 1 132 ? 11.039 16.75 10.398 1 93.5 132 LEU B CA 1
ATOM 3418 C C . LEU B 1 132 ? 11.117 16.672 11.922 1 93.5 132 LEU B C 1
ATOM 3420 O O . LEU B 1 132 ? 11.875 17.406 12.547 1 93.5 132 LEU B O 1
ATOM 3424 N N . SER B 1 133 ? 10.367 15.773 12.422 1 93.69 133 SER B N 1
ATOM 3425 C CA . SER B 1 133 ? 10.352 15.641 13.875 1 93.69 133 SER B CA 1
ATOM 3426 C C . SER B 1 133 ? 11.617 14.953 14.375 1 93.69 133 SER B C 1
ATOM 3428 O O . SER B 1 133 ? 12.031 15.172 15.516 1 93.69 133 SER B O 1
ATOM 3430 N N . SER B 1 134 ? 12.203 14.094 13.609 1 91.44 134 SER B N 1
ATOM 3431 C CA . SER B 1 134 ? 13.297 13.25 14.07 1 91.44 134 SER B CA 1
ATOM 3432 C C . SER B 1 134 ? 14.641 13.781 13.602 1 91.44 134 SER B C 1
ATOM 3434 O O . SER B 1 134 ? 15.68 13.477 14.188 1 91.44 134 SER B O 1
ATOM 3436 N N . ARG B 1 135 ? 14.625 14.414 12.492 1 85.69 135 ARG B N 1
ATOM 3437 C CA . ARG B 1 135 ? 15.906 14.836 11.922 1 85.69 135 ARG B CA 1
ATOM 3438 C C . ARG B 1 135 ? 15.969 16.359 11.789 1 85.69 135 ARG B C 1
ATOM 3440 O O . ARG B 1 135 ? 14.969 17 11.461 1 85.69 135 ARG B O 1
ATOM 3447 N N . ALA B 1 136 ? 17.156 16.797 12.203 1 77.31 136 ALA B N 1
ATOM 3448 C CA . ALA B 1 136 ? 17.422 18.219 11.992 1 77.31 136 ALA B CA 1
ATOM 3449 C C . ALA B 1 136 ? 17.891 18.484 10.57 1 77.31 136 ALA B C 1
ATOM 3451 O O . ALA B 1 136 ? 18.703 17.75 10.031 1 77.31 136 ALA B O 1
ATOM 3452 N N . LEU B 1 137 ? 17.188 19.25 9.852 1 75.69 137 LEU B N 1
ATOM 3453 C CA . LEU B 1 137 ? 17.578 19.594 8.484 1 75.69 137 LEU B CA 1
ATOM 3454 C C . LEU B 1 137 ? 18.797 20.516 8.477 1 75.69 137 LEU B C 1
ATOM 3456 O O . LEU B 1 137 ? 19.016 21.266 9.422 1 75.69 137 LEU B O 1
ATOM 3460 N N . PRO B 1 138 ? 19.719 20.141 7.504 1 61.66 138 PRO B N 1
ATOM 3461 C CA . PRO B 1 138 ? 20.906 21 7.418 1 61.66 138 PRO B CA 1
ATOM 3462 C C . PRO B 1 138 ? 20.562 22.484 7.312 1 61.66 138 PRO B C 1
ATOM 3464 O O . PRO B 1 138 ? 19.578 22.844 6.672 1 61.66 138 PRO B O 1
ATOM 3467 N N . GLY B 1 139 ? 21.578 23.391 7.883 1 56.59 139 GLY B N 1
ATOM 3468 C CA . GLY B 1 139 ? 21.578 24.844 7.816 1 56.59 139 GLY B CA 1
ATOM 3469 C C . GLY B 1 139 ? 20.406 25.469 8.539 1 56.59 139 GLY B C 1
ATOM 3470 O O . GLY B 1 139 ? 20.109 26.656 8.344 1 56.59 139 GLY B O 1
ATOM 3471 N N . GLY B 1 140 ? 19.797 24.812 9.477 1 53.25 140 GLY B N 1
ATOM 3472 C CA . GLY B 1 140 ? 18.812 25.406 10.383 1 53.25 140 GLY B CA 1
ATOM 3473 C C . GLY B 1 140 ? 17.422 25.422 9.805 1 53.25 140 GLY B C 1
ATOM 3474 O O . GLY B 1 140 ? 16.625 26.312 10.125 1 53.25 140 GLY B O 1
ATOM 3475 N N . GLY B 1 141 ? 17.141 24.438 8.844 1 57.34 141 GLY B N 1
ATOM 3476 C CA . GLY B 1 141 ? 15.742 24.312 8.43 1 57.34 141 GLY B CA 1
ATOM 3477 C C . GLY B 1 141 ? 15.367 25.25 7.309 1 57.34 141 GLY B C 1
ATOM 3478 O O . GLY B 1 141 ? 14.297 25.859 7.336 1 57.34 141 GLY B O 1
ATOM 3479 N N . GLU B 1 142 ? 16.422 25.547 6.441 1 64.38 142 GLU B N 1
ATOM 3480 C CA . GLU B 1 142 ? 16.141 26.438 5.32 1 64.38 142 GLU B CA 1
ATOM 3481 C C . GLU B 1 142 ? 15.039 25.859 4.43 1 64.38 142 GLU B C 1
ATOM 3483 O O . GLU B 1 142 ? 14.844 24.641 4.375 1 64.38 142 GLU B O 1
ATOM 3488 N N . GLY B 1 143 ? 14.125 26.672 3.924 1 83.12 143 GLY B N 1
ATOM 3489 C CA . GLY B 1 143 ? 12.961 26.422 3.096 1 83.12 143 GLY B CA 1
ATOM 3490 C C . GLY B 1 143 ? 13.211 25.406 2.002 1 83.12 143 GLY B C 1
ATOM 3491 O O . GLY B 1 143 ? 12.367 24.547 1.743 1 83.12 143 GLY B O 1
ATOM 3492 N N . TRP B 1 144 ? 14.508 25.281 1.594 1 86.88 144 TRP B N 1
ATOM 3493 C CA . TRP B 1 144 ? 14.766 24.391 0.467 1 86.88 144 TRP B CA 1
ATOM 3494 C C . TRP B 1 144 ? 14.828 22.938 0.922 1 86.88 144 TRP B C 1
ATOM 3496 O O . TRP B 1 144 ? 14.414 22.031 0.192 1 86.88 144 TRP B O 1
ATOM 3506 N N . ALA B 1 145 ? 15.398 22.734 2.105 1 90.12 145 ALA B N 1
ATOM 3507 C CA . ALA B 1 145 ? 15.5 21.375 2.613 1 90.12 145 ALA B CA 1
ATOM 3508 C C . ALA B 1 145 ? 14.117 20.766 2.854 1 90.12 145 ALA B C 1
ATOM 3510 O O . ALA B 1 145 ? 13.875 19.609 2.529 1 90.12 145 ALA B O 1
ATOM 3511 N N . THR B 1 146 ? 13.242 21.578 3.398 1 92.94 146 THR B N 1
ATOM 3512 C CA . THR B 1 146 ? 11.875 21.125 3.607 1 92.94 146 THR B CA 1
ATOM 3513 C C . THR B 1 146 ? 11.195 20.828 2.275 1 92.94 146 THR B C 1
ATOM 3515 O O . THR B 1 146 ? 10.43 19.875 2.162 1 92.94 146 THR B O 1
ATOM 3518 N N . GLU B 1 147 ? 11.516 21.594 1.307 1 93.88 147 GLU B N 1
ATOM 3519 C CA . GLU B 1 147 ? 10.977 21.375 -0.029 1 93.88 147 GLU B CA 1
ATOM 3520 C C . GLU B 1 147 ? 11.461 20.047 -0.605 1 93.88 147 GLU B C 1
ATOM 3522 O O . GLU B 1 147 ? 10.688 19.281 -1.19 1 93.88 147 GLU B O 1
ATOM 3527 N N . LEU B 1 148 ? 12.734 19.781 -0.413 1 94.88 148 LEU B N 1
ATOM 3528 C CA . LEU B 1 148 ? 13.312 18.531 -0.894 1 94.88 148 LEU B CA 1
ATOM 3529 C C . LEU B 1 148 ? 12.672 17.344 -0.2 1 94.88 148 LEU B C 1
ATOM 3531 O O . LEU B 1 148 ? 12.32 16.359 -0.851 1 94.88 148 LEU B O 1
ATOM 3535 N N . VAL B 1 149 ? 12.492 17.453 1.088 1 96.06 149 VAL B N 1
ATOM 3536 C CA . VAL B 1 149 ? 11.859 16.391 1.847 1 96.06 149 VAL B CA 1
ATOM 3537 C C . VAL B 1 149 ? 10.422 16.188 1.375 1 96.06 149 VAL B C 1
ATOM 3539 O O . VAL B 1 149 ? 9.938 15.062 1.294 1 96.06 149 VAL B O 1
ATOM 3542 N N . SER B 1 150 ? 9.734 17.281 1.09 1 96.88 150 SER B N 1
ATOM 3543 C CA . SER B 1 150 ? 8.359 17.188 0.624 1 96.88 150 SER B CA 1
ATOM 3544 C C . SER B 1 150 ? 8.273 16.453 -0.71 1 96.88 150 SER B C 1
ATOM 3546 O O . SER B 1 150 ? 7.383 15.625 -0.917 1 96.88 150 SER B O 1
ATOM 3548 N N . VAL B 1 151 ? 9.203 16.672 -1.613 1 97 151 VAL B N 1
ATOM 3549 C CA . VAL B 1 151 ? 9.25 15.992 -2.902 1 97 151 VAL B CA 1
ATOM 3550 C C . VAL B 1 151 ? 9.484 14.5 -2.689 1 97 151 VAL B C 1
ATOM 3552 O O . VAL B 1 151 ? 8.773 13.664 -3.25 1 97 151 VAL B O 1
ATOM 3555 N N . ALA B 1 152 ? 10.445 14.203 -1.867 1 97.12 152 ALA B N 1
ATOM 3556 C CA . ALA B 1 152 ? 10.75 12.805 -1.574 1 97.12 152 ALA B CA 1
ATOM 3557 C C . ALA B 1 152 ? 9.562 12.102 -0.922 1 97.12 152 ALA B C 1
ATOM 3559 O O . ALA B 1 152 ? 9.289 10.938 -1.209 1 97.12 152 ALA B O 1
ATOM 3560 N N . SER B 1 153 ? 8.875 12.828 -0.087 1 98 153 SER B N 1
ATOM 3561 C CA . SER B 1 153 ? 7.73 12.258 0.617 1 98 153 SER B CA 1
ATOM 3562 C C . SER B 1 153 ? 6.617 11.883 -0.354 1 98 153 SER B C 1
ATOM 3564 O O . SER B 1 153 ? 6.043 10.797 -0.26 1 98 153 SER B O 1
ATOM 3566 N N . VAL B 1 154 ? 6.328 12.797 -1.275 1 97.88 154 VAL B N 1
ATOM 3567 C CA . VAL B 1 154 ? 5.289 12.508 -2.26 1 97.88 154 VAL B CA 1
ATOM 3568 C C . VAL B 1 154 ? 5.742 11.367 -3.168 1 97.88 154 VAL B C 1
ATOM 3570 O O . VAL B 1 154 ? 4.953 10.469 -3.486 1 97.88 154 VAL B O 1
ATOM 3573 N N . TRP B 1 155 ? 6.934 11.43 -3.49 1 96.25 155 TRP B N 1
ATOM 3574 C CA . TRP B 1 155 ? 7.477 10.422 -4.395 1 96.25 155 TRP B CA 1
ATOM 3575 C C . TRP B 1 155 ? 7.395 9.031 -3.771 1 96.25 155 TRP B C 1
ATOM 3577 O O . TRP B 1 155 ? 6.91 8.086 -4.402 1 96.25 155 TRP B O 1
ATOM 3587 N N . VAL B 1 156 ? 7.801 8.883 -2.574 1 95.75 156 VAL B N 1
ATOM 3588 C CA . VAL B 1 156 ? 7.77 7.605 -1.874 1 95.75 156 VAL B CA 1
ATOM 3589 C C . VAL B 1 156 ? 6.32 7.184 -1.631 1 95.75 156 VAL B C 1
ATOM 3591 O O . VAL B 1 156 ? 5.961 6.023 -1.846 1 95.75 156 VAL B O 1
ATOM 3594 N N . ALA B 1 157 ? 5.52 8.109 -1.236 1 97.31 157 ALA B N 1
ATOM 3595 C CA . ALA B 1 157 ? 4.113 7.801 -0.988 1 97.31 157 ALA B CA 1
ATOM 3596 C C . ALA B 1 157 ? 3.424 7.316 -2.26 1 97.31 157 ALA B C 1
ATOM 3598 O O . ALA B 1 157 ? 2.613 6.387 -2.219 1 97.31 157 ALA B O 1
ATOM 3599 N N . ALA B 1 158 ? 3.709 7.953 -3.328 1 95.62 158 ALA B N 1
ATOM 3600 C CA . ALA B 1 158 ? 3.137 7.543 -4.605 1 95.62 158 ALA B CA 1
ATOM 3601 C C . ALA B 1 158 ? 3.58 6.133 -4.98 1 95.62 158 ALA B C 1
ATOM 3603 O O . ALA B 1 158 ? 2.775 5.324 -5.453 1 95.62 158 ALA B O 1
ATOM 3604 N N . LYS B 1 159 ? 4.82 5.824 -4.77 1 91.81 159 LYS B N 1
ATOM 3605 C CA . LYS B 1 159 ? 5.332 4.488 -5.059 1 91.81 159 LYS B CA 1
ATOM 3606 C C . LYS B 1 159 ? 4.66 3.438 -4.18 1 91.81 159 LYS B C 1
ATOM 3608 O O . LYS B 1 159 ? 4.457 2.299 -4.605 1 91.81 159 LYS B O 1
ATOM 3613 N N . MET B 1 160 ? 4.293 3.877 -3.012 1 92.62 160 MET B N 1
ATOM 3614 C CA . MET B 1 160 ? 3.656 2.979 -2.051 1 92.62 160 MET B CA 1
ATOM 3615 C C . MET B 1 160 ? 2.199 2.727 -2.424 1 92.62 160 MET B C 1
ATOM 3617 O O . MET B 1 160 ? 1.674 1.637 -2.186 1 92.62 160 MET B O 1
ATOM 3621 N N . GLU B 1 161 ? 1.542 3.715 -3.039 1 92.25 161 GLU B N 1
ATOM 3622 C CA . GLU B 1 161 ? 0.083 3.662 -3.07 1 92.25 161 GLU B CA 1
ATOM 3623 C C . GLU B 1 161 ? -0.436 3.615 -4.504 1 92.25 161 GLU B C 1
ATOM 3625 O O . GLU B 1 161 ? -1.517 3.08 -4.762 1 92.25 161 GLU B O 1
ATOM 3630 N N . GLU B 1 162 ? 0.328 4.207 -5.371 1 90.19 162 GLU B N 1
ATOM 3631 C CA . GLU B 1 162 ? -0.206 4.398 -6.715 1 90.19 162 GLU B CA 1
ATOM 3632 C C . GLU B 1 162 ? 0.369 3.377 -7.691 1 90.19 162 GLU B C 1
ATOM 3634 O O . GLU B 1 162 ? 1.553 3.041 -7.621 1 90.19 162 GLU B O 1
ATOM 3639 N N . THR B 1 163 ? -0.454 2.904 -8.609 1 87.06 163 THR B N 1
ATOM 3640 C CA . THR B 1 163 ? -0.007 1.948 -9.617 1 87.06 163 THR B CA 1
ATOM 3641 C C . THR B 1 163 ? 0.8 2.648 -10.703 1 87.06 163 THR B C 1
ATOM 3643 O O . THR B 1 163 ? 1.634 2.025 -11.367 1 87.06 163 THR B O 1
ATOM 3646 N N . GLN B 1 164 ? 0.46 3.893 -10.859 1 87.12 164 GLN B N 1
ATOM 3647 C CA . GLN B 1 164 ? 1.176 4.711 -11.828 1 87.12 164 GLN B CA 1
ATOM 3648 C C . GLN B 1 164 ? 1.77 5.953 -11.172 1 87.12 164 GLN B C 1
ATOM 3650 O O . GLN B 1 164 ? 1.036 6.793 -10.641 1 87.12 164 GLN B O 1
ATOM 3655 N N . VAL B 1 165 ? 3.012 6.008 -11.211 1 90.5 165 VAL B N 1
ATOM 3656 C CA . VAL B 1 165 ? 3.734 7.133 -10.625 1 90.5 165 VAL B CA 1
ATOM 3657 C C . VAL B 1 165 ? 4.383 7.961 -11.734 1 90.5 165 VAL B C 1
ATOM 3659 O O . VAL B 1 165 ? 5.098 7.43 -12.578 1 90.5 165 VAL B O 1
ATOM 3662 N N . PRO B 1 166 ? 4.086 9.203 -11.734 1 90.94 166 PRO B N 1
ATOM 3663 C CA . PRO B 1 166 ? 4.695 10.055 -12.75 1 90.94 166 PRO B CA 1
ATOM 3664 C C . PRO B 1 166 ? 6.211 10.164 -12.602 1 90.94 166 PRO B C 1
ATOM 3666 O O . PRO B 1 166 ? 6.758 9.812 -11.555 1 90.94 166 PRO B O 1
ATOM 3669 N N . GLY B 1 167 ? 6.805 10.594 -13.758 1 92.44 167 GLY B N 1
ATOM 3670 C CA . GLY B 1 167 ? 8.227 10.867 -13.664 1 92.44 167 GLY B CA 1
ATOM 3671 C C . GLY B 1 167 ? 8.562 11.945 -12.641 1 92.44 167 GLY B C 1
ATOM 3672 O O . GLY B 1 167 ? 7.754 12.836 -12.383 1 92.44 167 GLY B O 1
ATOM 3673 N N . LEU B 1 168 ? 9.719 11.805 -12.117 1 93.5 168 LEU B N 1
ATOM 3674 C CA . LEU B 1 168 ? 10.133 12.688 -11.039 1 93.5 168 LEU B CA 1
ATOM 3675 C C . LEU B 1 168 ? 10.109 14.148 -11.484 1 93.5 168 LEU B C 1
ATOM 3677 O O . LEU B 1 168 ? 9.648 15.023 -10.75 1 93.5 168 LEU B O 1
ATOM 3681 N N . LEU B 1 169 ? 10.664 14.422 -12.648 1 92.56 169 LEU B N 1
ATOM 3682 C CA . LEU B 1 169 ? 10.68 15.789 -13.156 1 92.56 169 LEU B CA 1
ATOM 3683 C C . LEU B 1 169 ? 9.258 16.328 -13.328 1 92.56 169 LEU B C 1
ATOM 3685 O O . LEU B 1 169 ? 8.961 17.453 -12.938 1 92.56 169 LEU B O 1
ATOM 3689 N N . GLU B 1 170 ? 8.406 15.484 -13.867 1 93.56 170 GLU B N 1
ATOM 3690 C CA . GLU B 1 170 ? 7.012 15.867 -14.055 1 93.56 170 GLU B CA 1
ATOM 3691 C C . GLU B 1 170 ? 6.332 16.141 -12.711 1 93.56 170 GLU B C 1
ATOM 3693 O O . GLU B 1 170 ? 5.559 17.094 -12.586 1 93.56 170 GLU B O 1
ATOM 3698 N N . LEU B 1 171 ? 6.656 15.375 -11.766 1 94.5 171 LEU B N 1
ATOM 3699 C CA . LEU B 1 171 ? 6.066 15.523 -10.438 1 94.5 171 LEU B CA 1
ATOM 3700 C C . LEU B 1 171 ? 6.477 16.844 -9.805 1 94.5 171 LEU B C 1
ATOM 3702 O O . LEU B 1 171 ? 5.641 17.562 -9.242 1 94.5 171 LEU B O 1
ATOM 3706 N N . GLN B 1 172 ? 7.703 17.219 -9.922 1 94.38 172 GLN B N 1
ATOM 3707 C CA . GLN B 1 172 ? 8.227 18.438 -9.305 1 94.38 172 GLN B CA 1
ATOM 3708 C C . GLN B 1 172 ? 7.691 19.688 -10 1 94.38 172 GLN B C 1
ATOM 3710 O O . GLN B 1 172 ? 7.547 20.734 -9.375 1 94.38 172 GLN B O 1
ATOM 3715 N N . THR B 1 173 ? 7.395 19.562 -11.273 1 92.38 173 THR B N 1
ATOM 3716 C CA . THR B 1 173 ? 7.004 20.734 -12.047 1 92.38 173 THR B CA 1
ATOM 3717 C C . THR B 1 173 ? 5.492 20.766 -12.258 1 92.38 173 THR B C 1
ATOM 3719 O O . THR B 1 173 ? 4.996 21.516 -13.102 1 92.38 173 THR B O 1
ATOM 3722 N N . ALA B 1 174 ? 4.82 19.906 -11.602 1 89.69 174 ALA B N 1
ATOM 3723 C CA . ALA B 1 174 ? 3.375 19.797 -11.773 1 89.69 174 ALA B CA 1
ATOM 3724 C C . ALA B 1 174 ? 2.674 21.094 -11.375 1 89.69 174 ALA B C 1
ATOM 3726 O O . ALA B 1 174 ? 1.724 21.516 -12.039 1 89.69 174 ALA B O 1
ATOM 3727 N N . GLU B 1 175 ? 3.014 21.578 -10.297 1 86.12 175 GLU B N 1
ATOM 3728 C CA . GLU B 1 175 ? 2.445 22.828 -9.836 1 86.12 175 GLU B CA 1
ATOM 3729 C C . GLU B 1 175 ? 3.27 24.016 -10.328 1 86.12 175 GLU B C 1
ATOM 3731 O O . GLU B 1 175 ? 4.5 24.016 -10.234 1 86.12 175 GLU B O 1
ATOM 3736 N N . GLU B 1 176 ? 2.471 24.922 -10.844 1 78.06 176 GLU B N 1
ATOM 3737 C CA . GLU B 1 176 ? 3.129 26.141 -11.312 1 78.06 176 GLU B CA 1
ATOM 3738 C C . GLU B 1 176 ? 3.525 27.031 -10.141 1 78.06 176 GLU B C 1
ATOM 3740 O O . GLU B 1 176 ? 2.746 27.219 -9.203 1 78.06 176 GLU B O 1
ATOM 3745 N N . GLY B 1 177 ? 4.746 27.234 -9.906 1 73.5 177 GLY B N 1
ATOM 3746 C CA . GLY B 1 177 ? 5.18 28.125 -8.844 1 73.5 177 GLY B CA 1
ATOM 3747 C C . GLY B 1 177 ? 6.688 28.234 -8.734 1 73.5 177 GLY B C 1
ATOM 3748 O O . GLY B 1 177 ? 7.418 27.609 -9.508 1 73.5 177 GLY B O 1
ATOM 3749 N N . PRO B 1 178 ? 6.996 29.141 -7.832 1 70.75 178 PRO B N 1
ATOM 3750 C CA . PRO B 1 178 ? 8.422 29.422 -7.637 1 70.75 178 PRO B CA 1
ATOM 3751 C C . PRO B 1 178 ? 9.141 28.312 -6.879 1 70.75 178 PRO B C 1
ATOM 3753 O O . PRO B 1 178 ? 10.195 28.547 -6.285 1 70.75 178 PRO B O 1
ATOM 3756 N N . ARG B 1 179 ? 8.883 27.188 -7.047 1 81.44 179 ARG B N 1
ATOM 3757 C CA . ARG B 1 179 ? 9.516 26.125 -6.266 1 81.44 179 ARG B CA 1
ATOM 3758 C C . ARG B 1 179 ? 10.758 25.594 -6.977 1 81.44 179 ARG B C 1
ATOM 3760 O O . ARG B 1 179 ? 10.844 25.625 -8.203 1 81.44 179 ARG B O 1
ATOM 3767 N N . ARG B 1 180 ? 11.617 25.188 -6.141 1 87 180 ARG B N 1
ATOM 3768 C CA . ARG B 1 180 ? 12.867 24.609 -6.633 1 87 180 ARG B CA 1
ATOM 3769 C C . ARG B 1 180 ? 12.633 23.25 -7.262 1 87 180 ARG B C 1
ATOM 3771 O O . ARG B 1 180 ? 11.727 22.516 -6.852 1 87 180 ARG B O 1
ATOM 3778 N N . VAL B 1 181 ? 13.391 23.031 -8.32 1 92.94 181 VAL B N 1
ATOM 3779 C CA . VAL B 1 181 ? 13.422 21.703 -8.93 1 92.94 181 VAL B CA 1
ATOM 3780 C C . VAL B 1 181 ? 14.75 21.016 -8.617 1 92.94 181 VAL B C 1
ATOM 3782 O O . VAL B 1 181 ? 15.812 21.578 -8.875 1 92.94 181 VAL B O 1
ATOM 3785 N N . PHE B 1 182 ? 14.648 19.906 -8.062 1 94.94 182 PHE B N 1
ATOM 3786 C CA . PHE B 1 182 ? 15.844 19.203 -7.613 1 94.94 182 PHE B CA 1
ATOM 3787 C C . PHE B 1 182 ? 16.25 18.141 -8.625 1 94.94 182 PHE B C 1
ATOM 3789 O O . PHE B 1 182 ? 15.406 17.562 -9.312 1 94.94 182 PHE B O 1
ATOM 3796 N N . ASP B 1 183 ? 17.531 17.844 -8.664 1 94.88 183 ASP B N 1
ATOM 3797 C CA . ASP B 1 183 ? 18.078 16.766 -9.484 1 94.88 183 ASP B CA 1
ATOM 3798 C C . ASP B 1 183 ? 17.578 15.406 -9.008 1 94.88 183 ASP B C 1
ATOM 3800 O O . ASP B 1 183 ? 17.469 15.164 -7.805 1 94.88 183 ASP B O 1
ATOM 3804 N N . PRO B 1 184 ? 17.328 14.57 -9.969 1 93.56 184 PRO B N 1
ATOM 3805 C CA . PRO B 1 184 ? 16.797 13.25 -9.617 1 93.56 184 PRO B CA 1
ATOM 3806 C C . PRO B 1 184 ? 17.703 12.5 -8.641 1 93.56 184 PRO B C 1
ATOM 3808 O O . PRO B 1 184 ? 17.219 11.789 -7.758 1 93.56 184 PRO B O 1
ATOM 3811 N N . ARG B 1 185 ? 19 12.68 -8.828 1 93.19 185 ARG B N 1
ATOM 3812 C CA . ARG B 1 185 ? 19.922 11.992 -7.934 1 93.19 185 ARG B CA 1
ATOM 3813 C C . ARG B 1 185 ? 19.781 12.492 -6.5 1 93.19 185 ARG B C 1
ATOM 3815 O O . ARG B 1 185 ? 19.844 11.711 -5.555 1 93.19 185 ARG B O 1
ATOM 3822 N N . THR B 1 186 ? 19.609 13.734 -6.391 1 93.94 186 THR B N 1
ATOM 3823 C CA . THR B 1 186 ? 19.438 14.344 -5.074 1 93.94 186 THR B CA 1
ATOM 3824 C C . THR B 1 186 ? 18.141 13.844 -4.418 1 93.94 186 THR B C 1
ATOM 3826 O O . THR B 1 186 ? 18.141 13.516 -3.232 1 93.94 186 THR B O 1
ATOM 3829 N N . VAL B 1 187 ? 17.094 13.719 -5.176 1 94.94 187 VAL B N 1
ATOM 3830 C CA . VAL B 1 187 ? 15.82 13.258 -4.656 1 94.94 187 VAL B CA 1
ATOM 3831 C C . VAL B 1 187 ? 15.922 11.797 -4.25 1 94.94 187 VAL B C 1
ATOM 3833 O O . VAL B 1 187 ? 15.375 11.391 -3.221 1 94.94 187 VAL B O 1
ATOM 3836 N N . ARG B 1 188 ? 16.578 11.031 -5.031 1 91.19 188 ARG B N 1
ATOM 3837 C CA . ARG B 1 188 ? 16.734 9.609 -4.73 1 91.19 188 ARG B CA 1
ATOM 3838 C C . ARG B 1 188 ? 17.516 9.406 -3.434 1 91.19 188 ARG B C 1
ATOM 3840 O O . ARG B 1 188 ? 17.188 8.508 -2.65 1 91.19 188 ARG B O 1
ATOM 3847 N N . ARG B 1 189 ? 18.484 10.227 -3.262 1 91.44 189 ARG B N 1
ATOM 3848 C CA . ARG B 1 189 ? 19.219 10.172 -2.004 1 91.44 189 ARG B CA 1
ATOM 3849 C C . ARG B 1 189 ? 18.312 10.531 -0.826 1 91.44 189 ARG B C 1
ATOM 3851 O O . ARG B 1 189 ? 18.375 9.891 0.225 1 91.44 189 ARG B O 1
ATOM 3858 N N . MET B 1 190 ? 17.562 11.516 -1.064 1 94.06 190 MET B N 1
ATOM 3859 C CA . MET B 1 190 ? 16.641 11.938 -0.004 1 94.06 190 MET B CA 1
ATOM 3860 C C . MET B 1 190 ? 15.617 10.852 0.297 1 94.06 190 MET B C 1
ATOM 3862 O O . MET B 1 190 ? 15.203 10.688 1.444 1 94.06 190 MET B O 1
ATOM 3866 N N . GLU B 1 191 ? 15.156 10.078 -0.739 1 92.69 191 GLU B N 1
ATOM 3867 C CA . GLU B 1 191 ? 14.242 8.953 -0.542 1 92.69 191 GLU B CA 1
ATOM 3868 C C . GLU B 1 191 ? 14.82 7.938 0.434 1 92.69 191 GLU B C 1
ATOM 3870 O O . GLU B 1 191 ? 14.133 7.484 1.351 1 92.69 191 GLU B O 1
ATOM 3875 N N . LEU B 1 192 ? 16.062 7.656 0.195 1 88.31 192 LEU B N 1
ATOM 3876 C CA . LEU B 1 192 ? 16.734 6.668 1.033 1 88.31 192 LEU B CA 1
ATOM 3877 C C . LEU B 1 192 ? 16.891 7.184 2.459 1 88.31 192 LEU B C 1
ATOM 3879 O O . LEU B 1 192 ? 16.688 6.441 3.42 1 88.31 192 LEU B O 1
ATOM 3883 N N . LEU B 1 193 ? 17.25 8.438 2.549 1 91.56 193 LEU B N 1
ATOM 3884 C CA . LEU B 1 193 ? 17.391 9.047 3.865 1 91.56 193 LEU B CA 1
ATOM 3885 C C . LEU B 1 193 ? 16.047 9.078 4.602 1 91.56 193 LEU B C 1
ATOM 3887 O O . LEU B 1 193 ? 15.992 8.797 5.801 1 91.56 193 LEU B O 1
ATOM 3891 N N . LEU B 1 194 ? 15.055 9.406 3.855 1 94.88 194 LEU B N 1
ATOM 3892 C CA . LEU B 1 194 ? 13.703 9.453 4.41 1 94.88 194 LEU B CA 1
ATOM 3893 C C . LEU B 1 194 ? 13.289 8.094 4.945 1 94.88 194 LEU B C 1
ATOM 3895 O O . LEU B 1 194 ? 12.859 7.977 6.098 1 94.88 194 LEU B O 1
ATOM 3899 N N . MET B 1 195 ? 13.422 7.051 4.117 1 91.94 195 MET B N 1
ATOM 3900 C CA . MET B 1 195 ? 13.023 5.699 4.504 1 91.94 195 MET B CA 1
ATOM 3901 C C . MET B 1 195 ? 13.836 5.211 5.699 1 91.94 195 MET B C 1
ATOM 3903 O O . MET B 1 195 ? 13.289 4.59 6.613 1 91.94 195 MET B O 1
ATOM 3907 N N . SER B 1 196 ? 15.055 5.582 5.715 1 87.38 196 SER B N 1
ATOM 3908 C CA . SER B 1 196 ? 15.922 5.195 6.824 1 87.38 196 SER B CA 1
ATOM 3909 C C . SER B 1 196 ? 15.516 5.906 8.109 1 87.38 196 SER B C 1
ATOM 3911 O O . SER B 1 196 ? 15.469 5.293 9.18 1 87.38 196 SER B O 1
ATOM 3913 N N . ALA B 1 197 ? 15.297 7.195 7.953 1 92 197 ALA B N 1
ATOM 3914 C CA . ALA B 1 197 ? 14.898 7.988 9.109 1 92 197 ALA B CA 1
ATOM 3915 C C . ALA B 1 197 ? 13.594 7.461 9.711 1 92 197 ALA B C 1
ATOM 3917 O O . ALA B 1 197 ? 13.375 7.566 10.922 1 92 197 ALA B O 1
ATOM 3918 N N . LEU B 1 198 ? 12.742 6.898 8.891 1 93.75 198 LEU B N 1
ATOM 3919 C CA . LEU B 1 198 ? 11.453 6.367 9.336 1 93.75 198 LEU B CA 1
ATOM 3920 C C . LEU B 1 198 ? 11.586 4.902 9.734 1 93.75 198 LEU B C 1
ATOM 3922 O O . LEU B 1 198 ? 10.578 4.238 10.008 1 93.75 198 LEU B O 1
ATOM 3926 N N . ALA B 1 199 ? 12.758 4.367 9.75 1 88.81 199 ALA B N 1
ATOM 3927 C CA . ALA B 1 199 ? 13.039 2.979 10.102 1 88.81 199 ALA B CA 1
ATOM 3928 C C . ALA B 1 199 ? 12.258 2.018 9.211 1 88.81 199 ALA B C 1
ATOM 3930 O O . ALA B 1 199 ? 11.781 0.981 9.672 1 88.81 199 ALA B O 1
ATOM 3931 N N . TRP B 1 200 ? 11.891 2.482 7.984 1 87.19 200 TRP B N 1
ATOM 3932 C CA . TRP B 1 200 ? 11.25 1.694 6.938 1 87.19 200 TRP B CA 1
ATOM 3933 C C . TRP B 1 200 ? 9.82 1.327 7.328 1 87.19 200 TRP B C 1
ATOM 3935 O O . TRP B 1 200 ? 9.281 0.322 6.863 1 87.19 200 TRP B O 1
ATOM 3945 N N . ARG B 1 201 ? 9.336 2.084 8.25 1 90.19 201 ARG B N 1
ATOM 3946 C CA . ARG B 1 201 ? 7.914 1.989 8.547 1 90.19 201 ARG B CA 1
ATOM 3947 C C . ARG B 1 201 ? 7.098 2.863 7.602 1 90.19 201 ARG B C 1
ATOM 3949 O O . ARG B 1 201 ? 6.695 3.971 7.961 1 90.19 201 ARG B O 1
ATOM 3956 N N . MET B 1 202 ? 6.816 2.283 6.488 1 91.75 202 MET B N 1
ATOM 3957 C CA . MET B 1 202 ? 6.266 3.104 5.41 1 91.75 202 MET B CA 1
ATOM 3958 C C . MET B 1 202 ? 4.742 3.021 5.391 1 91.75 202 MET B C 1
ATOM 3960 O O . MET B 1 202 ? 4.074 3.928 4.891 1 91.75 202 MET B O 1
ATOM 3964 N N . ARG B 1 203 ? 4.215 1.958 5.883 1 92.88 203 ARG B N 1
ATOM 3965 C CA . ARG B 1 203 ? 2.768 1.795 5.855 1 92.88 203 ARG B CA 1
ATOM 3966 C C . ARG B 1 203 ? 2.125 2.381 7.109 1 92.88 203 ARG B C 1
ATOM 3968 O O . ARG B 1 203 ? 1.646 1.642 7.969 1 92.88 203 ARG B O 1
ATOM 3975 N N . SER B 1 204 ? 2.115 3.68 7.117 1 93.62 204 SER B N 1
ATOM 3976 C CA . SER B 1 204 ? 1.54 4.387 8.258 1 93.62 204 SER B CA 1
ATOM 3977 C C . SER B 1 204 ? 0.016 4.359 8.211 1 93.62 204 SER B C 1
ATOM 3979 O O . SER B 1 204 ? -0.583 4.609 7.164 1 93.62 204 SER B O 1
ATOM 3981 N N . PRO B 1 205 ? -0.535 4.02 9.367 1 92.94 205 PRO B N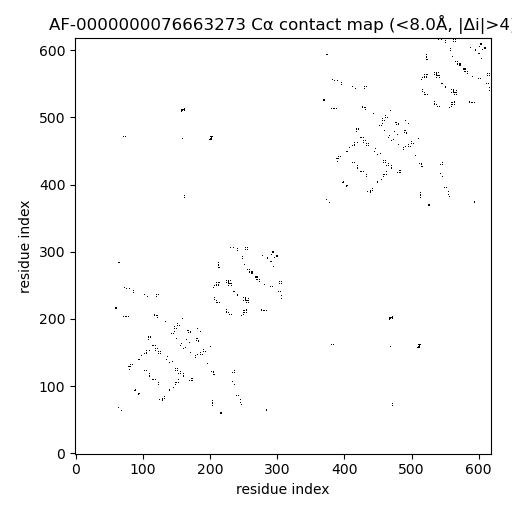 1
ATOM 3982 C CA . PRO B 1 205 ? -1.991 4.18 9.391 1 92.94 205 PRO B CA 1
ATOM 3983 C C . PRO B 1 205 ? -2.432 5.621 9.141 1 92.94 205 PRO B C 1
ATOM 3985 O O . PRO B 1 205 ? -1.839 6.555 9.68 1 92.94 205 PRO B O 1
ATOM 3988 N N . THR B 1 206 ? -3.309 5.762 8.258 1 93.62 206 THR B N 1
ATOM 3989 C CA . THR B 1 206 ? -3.871 7.07 7.941 1 93.62 206 THR B CA 1
ATOM 3990 C C . THR B 1 206 ? -5.352 7.125 8.312 1 93.62 206 THR B C 1
ATOM 3992 O O . THR B 1 206 ? -5.992 6.086 8.484 1 93.62 206 THR B O 1
ATOM 3995 N N . PRO B 1 207 ? -5.855 8.312 8.492 1 92.06 207 PRO B N 1
ATOM 3996 C CA . PRO B 1 207 ? -7.289 8.422 8.781 1 92.06 207 PRO B CA 1
ATOM 3997 C C . PRO B 1 207 ? -8.148 7.703 7.746 1 92.06 207 PRO B C 1
ATOM 3999 O O . PRO B 1 207 ? -9.219 7.18 8.078 1 92.06 207 PRO B O 1
ATOM 4002 N N . PHE B 1 208 ? -7.648 7.594 6.59 1 91.94 208 PHE B N 1
ATOM 4003 C CA . PHE B 1 208 ? -8.414 6.977 5.512 1 91.94 208 PHE B CA 1
ATOM 4004 C C . PHE B 1 208 ? -8.547 5.477 5.734 1 91.94 208 PHE B C 1
ATOM 4006 O O . PHE B 1 208 ? -9.461 4.844 5.207 1 91.94 208 PHE B O 1
ATOM 4013 N N . ASP B 1 209 ? -7.703 4.945 6.457 1 89.19 209 ASP B N 1
ATOM 4014 C CA . ASP B 1 209 ? -7.789 3.521 6.77 1 89.19 209 ASP B CA 1
ATOM 4015 C C . ASP B 1 209 ? -8.922 3.242 7.75 1 89.19 209 ASP B C 1
ATOM 4017 O O . ASP B 1 209 ? -9.469 2.137 7.777 1 89.19 209 ASP B O 1
ATOM 4021 N N . TYR B 1 210 ? -9.312 4.227 8.484 1 88.56 210 TYR B N 1
ATOM 4022 C CA . TYR B 1 210 ? -10.305 4.047 9.539 1 88.56 210 TYR B CA 1
ATOM 4023 C C . TYR B 1 210 ? -11.695 4.426 9.055 1 88.56 210 TYR B C 1
ATOM 4025 O O . TYR B 1 210 ? -12.695 3.928 9.578 1 88.56 210 TYR B O 1
ATOM 4033 N N . LEU B 1 211 ? -11.812 5.262 8.109 1 88.06 211 LEU B N 1
ATOM 4034 C CA . LEU B 1 211 ? -13.07 5.867 7.691 1 88.06 211 LEU B CA 1
ATOM 4035 C C . LEU B 1 211 ? -14.094 4.793 7.336 1 88.06 211 LEU B C 1
ATOM 4037 O O . LEU B 1 211 ? -15.234 4.836 7.809 1 88.06 211 LEU B O 1
ATOM 4041 N N . PRO B 1 212 ? -13.703 3.756 6.566 1 80.81 212 PRO B N 1
ATOM 4042 C CA . PRO B 1 212 ? -14.703 2.752 6.199 1 80.81 212 PRO B CA 1
ATOM 4043 C C . PRO B 1 212 ? -15.227 1.972 7.402 1 80.81 212 PRO B C 1
ATOM 4045 O O . PRO B 1 212 ? -16.328 1.414 7.348 1 80.81 212 PRO B O 1
ATOM 4048 N N . HIS B 1 213 ? -14.438 1.958 8.406 1 81 213 HIS B N 1
ATOM 4049 C CA . HIS B 1 213 ? -14.828 1.205 9.594 1 81 213 HIS B CA 1
ATOM 4050 C C . HIS B 1 213 ? -15.742 2.035 10.492 1 81 213 HIS B C 1
ATOM 4052 O O . HIS B 1 213 ? -16.469 1.485 11.328 1 81 213 HIS B O 1
ATOM 4058 N N . PHE B 1 214 ? -15.633 3.307 10.328 1 80.19 214 PHE B N 1
ATOM 4059 C CA . PHE B 1 214 ? -16.406 4.195 11.195 1 80.19 214 PHE B CA 1
ATOM 4060 C C . PHE B 1 214 ? -17.719 4.598 10.531 1 80.19 214 PHE B C 1
ATOM 4062 O O . PHE B 1 214 ? -18.594 5.156 11.188 1 80.19 214 PHE B O 1
ATOM 4069 N N . ALA B 1 215 ? -17.844 4.297 9.234 1 75.88 215 ALA B N 1
ATOM 4070 C CA . ALA B 1 215 ? -19.078 4.625 8.516 1 75.88 215 ALA B CA 1
ATOM 4071 C C . ALA B 1 215 ? -20.031 3.438 8.492 1 75.88 215 ALA B C 1
ATOM 4073 O O . ALA B 1 215 ? -19.594 2.285 8.422 1 75.88 215 ALA B O 1
ATOM 4074 N N . PRO B 1 216 ? -21.25 3.781 8.648 1 64.62 216 PRO B N 1
ATOM 4075 C CA . PRO B 1 216 ? -22.219 2.684 8.602 1 64.62 216 PRO B CA 1
ATOM 4076 C C . PRO B 1 216 ? -22.234 1.982 7.242 1 64.62 216 PRO B C 1
ATOM 4078 O O . PRO B 1 216 ? -21.984 2.609 6.215 1 64.62 216 PRO B O 1
ATOM 4081 N N . ARG B 1 217 ? -22.312 0.721 7.145 1 59.53 217 ARG B N 1
ATOM 4082 C CA . ARG B 1 217 ? -22.344 -0.077 5.926 1 59.53 217 ARG B CA 1
ATOM 4083 C C . ARG B 1 217 ? -23.703 0.018 5.23 1 59.53 217 ARG B C 1
ATOM 4085 O O . ARG B 1 217 ? -23.812 -0.29 4.043 1 59.53 217 ARG B O 1
ATOM 4092 N N . ARG B 1 218 ? -24.656 0.405 5.793 1 55.81 218 ARG B N 1
ATOM 4093 C CA . ARG B 1 218 ? -25.984 0.362 5.188 1 55.81 218 ARG B CA 1
ATOM 4094 C C . ARG B 1 218 ? -26.234 1.614 4.359 1 55.81 218 ARG B C 1
ATOM 4096 O O . ARG B 1 218 ? -25.969 2.73 4.805 1 55.81 218 ARG B O 1
ATOM 4103 N N . PRO B 1 219 ? -26.609 1.405 3.047 1 55.5 219 PRO B N 1
ATOM 4104 C CA . PRO B 1 219 ? -27.109 2.561 2.301 1 55.5 219 PRO B CA 1
ATOM 4105 C C . PRO B 1 219 ? -28.219 3.299 3.041 1 55.5 219 PRO B C 1
ATOM 4107 O O . PRO B 1 219 ? -28.812 2.754 3.973 1 55.5 219 PRO B O 1
ATOM 4110 N N . PRO B 1 220 ? -28.406 4.805 2.639 1 51.72 220 PRO B N 1
ATOM 4111 C CA . PRO B 1 220 ? -27.922 5.621 1.523 1 51.72 220 PRO B CA 1
ATOM 4112 C C . PRO B 1 220 ? -26.703 6.461 1.892 1 51.72 220 PRO B C 1
ATOM 4114 O O . PRO B 1 220 ? -26.125 7.125 1.028 1 51.72 220 PRO B O 1
ATOM 4117 N N . LEU B 1 221 ? -26.312 6.496 3.104 1 55.25 221 LEU B N 1
ATOM 4118 C CA . LEU B 1 221 ? -25.469 7.535 3.697 1 55.25 221 LEU B CA 1
ATOM 4119 C C . LEU B 1 221 ? -24 7.246 3.453 1 55.25 221 LEU B C 1
ATOM 4121 O O . LEU B 1 221 ? -23.188 8.172 3.344 1 55.25 221 LEU B O 1
ATOM 4125 N N . PRO B 1 222 ? -23.562 6.152 2.961 1 64.25 222 PRO B N 1
ATOM 4126 C CA . PRO B 1 222 ? -22.141 5.84 3.143 1 64.25 222 PRO B CA 1
ATOM 4127 C C . PRO B 1 222 ? -21.25 6.559 2.135 1 64.25 222 PRO B C 1
ATOM 4129 O O . PRO B 1 222 ? -20.234 7.145 2.516 1 64.25 222 PRO B O 1
ATOM 4132 N N . PRO B 1 223 ? -21.828 6.91 0.89 1 72.94 223 PRO B N 1
ATOM 4133 C CA . PRO B 1 223 ? -20.859 7.504 -0.021 1 72.94 223 PRO B CA 1
ATOM 4134 C C . PRO B 1 223 ? -20.656 9 0.21 1 72.94 223 PRO B C 1
ATOM 4136 O O . PRO B 1 223 ? -19.531 9.5 0.156 1 72.94 223 PRO B O 1
ATOM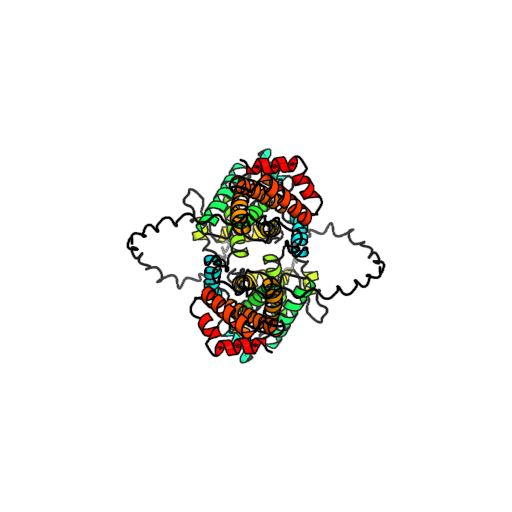 4139 N N . LEU B 1 224 ? -21.844 9.742 0.566 1 78.5 224 LEU B N 1
ATOM 4140 C CA . LEU B 1 224 ? -21.75 11.18 0.792 1 78.5 224 LEU B CA 1
ATOM 4141 C C . LEU B 1 224 ? -21.016 11.477 2.096 1 78.5 224 LEU B C 1
ATOM 4143 O O . LEU B 1 224 ? -20.219 12.414 2.166 1 78.5 224 LEU B O 1
ATOM 4147 N N . LEU B 1 225 ? -21.328 10.695 3.078 1 83.69 225 LEU B N 1
ATOM 4148 C CA . LEU B 1 225 ? -20.672 10.844 4.375 1 83.69 225 LEU B CA 1
ATOM 4149 C C . LEU B 1 225 ? -19.172 10.648 4.25 1 83.69 225 LEU B C 1
ATOM 4151 O O . LEU B 1 225 ? -18.391 11.445 4.762 1 83.69 225 LEU B O 1
ATOM 4155 N N . LEU B 1 226 ? -18.797 9.641 3.488 1 86.56 226 LEU B N 1
ATOM 4156 C CA . LEU B 1 226 ? -17.391 9.328 3.33 1 86.56 226 LEU B CA 1
ATOM 4157 C C . LEU B 1 226 ? -16.688 10.391 2.498 1 86.56 226 LEU B C 1
ATOM 4159 O O . LEU B 1 226 ? -15.531 10.742 2.773 1 86.56 226 LEU B O 1
ATOM 4163 N N . ALA B 1 227 ? -17.328 10.914 1.547 1 85.88 227 ALA B N 1
ATOM 4164 C CA . ALA B 1 227 ? -16.75 11.969 0.72 1 85.88 227 ALA B CA 1
ATOM 4165 C C . ALA B 1 227 ? -16.484 13.227 1.542 1 85.88 227 ALA B C 1
ATOM 4167 O O . ALA B 1 227 ? -15.391 13.805 1.463 1 85.88 227 ALA B O 1
ATOM 4168 N N . ARG B 1 228 ? -17.5 13.562 2.297 1 87.69 228 ARG B N 1
ATOM 4169 C CA . ARG B 1 228 ? -17.328 14.758 3.127 1 87.69 228 ARG B CA 1
ATOM 4170 C C . ARG B 1 228 ? -16.266 14.539 4.191 1 87.69 228 ARG B C 1
ATOM 4172 O O . ARG B 1 228 ? -15.438 15.422 4.43 1 87.69 228 ARG B O 1
ATOM 4179 N N . ALA B 1 229 ? -16.328 13.414 4.836 1 89.88 229 ALA B N 1
ATOM 4180 C CA . ALA B 1 229 ? -15.312 13.094 5.84 1 89.88 229 ALA B CA 1
ATOM 4181 C C . ALA B 1 229 ? -13.906 13.117 5.238 1 89.88 229 ALA B C 1
ATOM 4183 O O . ALA B 1 229 ? -12.961 13.602 5.867 1 89.88 229 ALA B O 1
ATOM 4184 N N . SER B 1 230 ? -13.789 12.609 4.07 1 91.56 230 SER B N 1
ATOM 4185 C CA . SER B 1 230 ? -12.5 12.602 3.373 1 91.56 230 SER B CA 1
ATOM 4186 C C . SER B 1 230 ? -11.984 14.016 3.15 1 91.56 230 SER B C 1
ATOM 4188 O O . SER B 1 230 ? -10.797 14.281 3.355 1 91.56 230 SER B O 1
ATOM 4190 N N . SER B 1 231 ? -12.859 14.891 2.742 1 90.94 231 SER B N 1
ATOM 4191 C CA . SER B 1 231 ? -12.477 16.281 2.539 1 90.94 231 SER B CA 1
ATOM 4192 C C . SER B 1 231 ? -12.008 16.922 3.842 1 90.94 231 SER B C 1
ATOM 4194 O O . SER B 1 231 ? -11.039 17.688 3.854 1 90.94 231 SER B O 1
ATOM 4196 N N . LEU B 1 232 ? -12.648 16.594 4.852 1 90 232 LEU B N 1
ATOM 4197 C CA . LEU B 1 232 ? -12.289 17.125 6.16 1 90 232 LEU B CA 1
ATOM 4198 C C . LEU B 1 232 ? -10.914 16.641 6.594 1 90 232 LEU B C 1
ATOM 4200 O O . LEU B 1 232 ? -10.117 17.406 7.137 1 90 232 LEU B O 1
ATOM 4204 N N . VAL B 1 233 ? -10.672 15.391 6.363 1 92.81 233 VAL B N 1
ATOM 4205 C CA . VAL B 1 233 ? -9.391 14.805 6.727 1 92.81 233 VAL B CA 1
ATOM 4206 C C . VAL B 1 233 ? -8.266 15.5 5.969 1 92.81 233 VAL B C 1
ATOM 4208 O O . VAL B 1 233 ? -7.246 15.867 6.559 1 92.81 233 VAL B O 1
ATOM 4211 N N . LEU B 1 234 ? -8.391 15.703 4.707 1 92 234 LEU B N 1
ATOM 4212 C CA . LEU B 1 234 ? -7.359 16.344 3.889 1 92 234 LEU B CA 1
ATOM 4213 C C . LEU B 1 234 ? -7.109 17.766 4.348 1 92 234 LEU B C 1
ATOM 4215 O O . LEU B 1 234 ? -5.957 18.203 4.43 1 92 234 LEU B O 1
ATOM 4219 N N . ASN B 1 235 ? -8.141 18.391 4.723 1 88.69 235 ASN B N 1
ATOM 4220 C CA . ASN B 1 235 ? -8 19.766 5.195 1 88.69 235 ASN B CA 1
ATOM 4221 C C . ASN B 1 235 ? -7.336 19.812 6.57 1 88.69 235 ASN B C 1
ATOM 4223 O O . ASN B 1 235 ? -6.648 20.797 6.895 1 88.69 235 ASN B O 1
ATOM 4227 N N . ALA B 1 236 ? -7.566 18.797 7.328 1 89.19 236 ALA B N 1
ATOM 4228 C CA . ALA B 1 236 ? -6.988 18.734 8.664 1 89.19 236 ALA B CA 1
ATOM 4229 C C . ALA B 1 236 ? -5.465 18.766 8.609 1 89.19 236 ALA B C 1
ATOM 4231 O O . ALA B 1 236 ? -4.816 19.266 9.539 1 89.19 236 ALA B O 1
ATOM 4232 N N . HIS B 1 237 ? -4.883 18.344 7.535 1 90.81 237 HIS B N 1
ATOM 4233 C CA . HIS B 1 237 ? -3.43 18.281 7.414 1 90.81 237 HIS B CA 1
ATOM 4234 C C . HIS B 1 237 ? -2.83 19.688 7.348 1 90.81 237 HIS B C 1
ATOM 4236 O O . HIS B 1 237 ? -1.646 19.875 7.633 1 90.81 237 HIS B O 1
ATOM 4242 N N . ARG B 1 238 ? -3.596 20.641 7 1 88.94 238 ARG B N 1
ATOM 4243 C CA . ARG B 1 238 ? -3.119 22.016 6.863 1 88.94 238 ARG B CA 1
ATOM 4244 C C . ARG B 1 238 ? -2.996 22.688 8.227 1 88.94 238 ARG B C 1
ATOM 4246 O O . ARG B 1 238 ? -2.299 23.688 8.367 1 88.94 238 ARG B O 1
ATOM 4253 N N . VAL B 1 239 ? -3.723 22.156 9.172 1 86.31 239 VAL B N 1
ATOM 4254 C CA . VAL B 1 239 ? -3.781 22.75 10.5 1 86.31 239 VAL B CA 1
ATOM 4255 C C . VAL B 1 239 ? -2.84 22.016 11.445 1 86.31 239 VAL B C 1
ATOM 4257 O O . VAL B 1 239 ? -2.992 20.812 11.672 1 86.31 239 VAL B O 1
ATOM 4260 N N . VAL B 1 240 ? -1.887 22.719 12.016 1 86.06 240 VAL B N 1
ATOM 4261 C CA . VAL B 1 240 ? -0.816 22.156 12.836 1 86.06 240 VAL B CA 1
ATOM 4262 C C . VAL B 1 240 ? -1.401 21.547 14.102 1 86.06 240 VAL B C 1
ATOM 4264 O O . VAL B 1 240 ? -0.879 20.547 14.609 1 86.06 240 VAL B O 1
ATOM 4267 N N . ASP B 1 241 ? -2.51 22 14.555 1 83.38 241 ASP B N 1
ATOM 4268 C CA . ASP B 1 241 ? -3.088 21.547 15.82 1 83.38 241 ASP B CA 1
ATOM 4269 C C . ASP B 1 241 ? -3.502 20.078 15.734 1 83.38 241 ASP B C 1
ATOM 4271 O O . ASP B 1 241 ? -3.557 19.391 16.75 1 83.38 241 ASP B O 1
ATOM 4275 N N . PHE B 1 242 ? -3.723 19.641 14.594 1 87.38 242 PHE B N 1
ATOM 4276 C CA . PHE B 1 242 ? -4.164 18.266 14.422 1 87.38 242 PHE B CA 1
ATOM 4277 C C . PHE B 1 242 ? -3.01 17.297 14.648 1 87.38 242 PHE B C 1
ATOM 4279 O O . PHE B 1 242 ? -3.227 16.094 14.828 1 87.38 242 PHE B O 1
ATOM 4286 N N . LEU B 1 243 ? -1.793 17.766 14.609 1 87.62 243 LEU B N 1
ATOM 4287 C CA . LEU B 1 243 ? -0.618 16.938 14.836 1 87.62 243 LEU B CA 1
ATOM 4288 C C . LEU B 1 243 ? -0.637 16.344 16.234 1 87.62 243 LEU B C 1
ATOM 4290 O O . LEU B 1 243 ? 0.068 15.367 16.516 1 87.62 243 LEU B O 1
ATOM 4294 N N . GLY B 1 244 ? -1.422 16.891 17.094 1 84.31 244 GLY B N 1
ATOM 4295 C CA . GLY B 1 244 ? -1.531 16.391 18.469 1 84.31 244 GLY B CA 1
ATOM 4296 C C . GLY B 1 244 ? -2.488 15.227 18.594 1 84.31 244 GLY B C 1
ATOM 4297 O O . GLY B 1 244 ? -2.602 14.625 19.672 1 84.31 244 GLY B O 1
ATOM 4298 N N . TYR B 1 245 ? -3.096 14.844 17.5 1 85.25 245 TYR B N 1
ATOM 4299 C CA . TYR B 1 245 ? -4.09 13.773 17.531 1 85.25 245 TYR B CA 1
ATOM 4300 C C . TYR B 1 245 ? -3.66 12.602 16.656 1 85.25 245 TYR B C 1
ATOM 4302 O O . TYR B 1 245 ? -2.877 12.773 15.727 1 85.25 245 TYR B O 1
ATOM 4310 N N . ARG B 1 246 ? -4.219 11.484 17.016 1 88.06 246 ARG B N 1
ATOM 4311 C CA . ARG B 1 246 ? -3.926 10.273 16.25 1 88.06 246 ARG B CA 1
ATOM 4312 C C . ARG B 1 246 ? -4.797 10.195 14.992 1 88.06 246 ARG B C 1
ATOM 4314 O O . ARG B 1 246 ? -5.84 10.852 14.914 1 88.06 246 ARG B O 1
ATOM 4321 N N . ALA B 1 247 ? -4.336 9.383 14.07 1 91.25 247 ALA B N 1
ATOM 4322 C CA . ALA B 1 247 ? -5.062 9.211 12.82 1 91.25 247 ALA B CA 1
ATOM 4323 C C . ALA B 1 247 ? -6.477 8.695 13.07 1 91.25 247 ALA B C 1
ATOM 4325 O O . ALA B 1 247 ? -7.43 9.141 12.422 1 91.25 247 ALA B O 1
ATOM 4326 N N . SER B 1 248 ? -6.621 7.75 13.992 1 87 248 SER B N 1
ATOM 4327 C CA . SER B 1 248 ? -7.93 7.188 14.312 1 87 248 SER B CA 1
ATOM 4328 C C . SER B 1 248 ? -8.859 8.25 14.883 1 87 248 SER B C 1
ATOM 4330 O O . SER B 1 248 ? -10.047 8.297 14.531 1 87 248 SER B O 1
ATOM 4332 N N . GLU B 1 249 ? -8.281 9.125 15.695 1 84.62 249 GLU B N 1
ATOM 4333 C CA . GLU B 1 249 ? -9.062 10.203 16.297 1 84.62 249 GLU B CA 1
ATOM 4334 C C . GLU B 1 249 ? -9.508 11.219 15.242 1 84.62 249 GLU B C 1
ATOM 4336 O O . GLU B 1 249 ? -10.633 11.711 15.281 1 84.62 249 GLU B O 1
ATOM 4341 N N . ILE B 1 250 ? -8.633 11.508 14.406 1 87.94 250 ILE B N 1
ATOM 4342 C CA . ILE B 1 250 ? -8.953 12.438 13.328 1 87.94 250 ILE B CA 1
ATOM 4343 C C . ILE B 1 250 ? -10.062 11.859 12.453 1 87.94 250 ILE B C 1
ATOM 4345 O O . ILE B 1 250 ? -11.016 12.555 12.102 1 87.94 250 ILE B O 1
ATOM 4349 N N . ALA B 1 251 ? -9.945 10.602 12.141 1 89.44 251 ALA B N 1
ATOM 4350 C CA . ALA B 1 251 ? -10.961 9.938 11.32 1 89.44 251 ALA B CA 1
ATOM 4351 C C . ALA B 1 251 ? -12.32 9.945 12.016 1 89.44 251 ALA B C 1
ATOM 4353 O O . ALA B 1 251 ? -13.336 10.266 11.391 1 89.44 251 ALA B O 1
ATOM 4354 N N . ALA B 1 252 ? -12.312 9.578 13.242 1 84.06 252 ALA B N 1
ATOM 4355 C CA . ALA B 1 252 ? -13.547 9.547 14.008 1 84.06 252 ALA B CA 1
ATOM 4356 C C . ALA B 1 252 ? -14.211 10.922 14.047 1 84.06 252 ALA B C 1
ATOM 4358 O O . ALA B 1 252 ? -15.414 11.047 13.828 1 84.06 252 ALA B O 1
ATOM 4359 N N . SER B 1 253 ? -13.383 11.898 14.328 1 84.25 253 SER B N 1
ATOM 4360 C CA . SER B 1 253 ? -13.906 13.258 14.398 1 84.25 253 SER B CA 1
ATOM 4361 C C . SER B 1 253 ? -14.438 13.719 13.047 1 84.25 253 SER B C 1
ATOM 4363 O O . SER B 1 253 ? -15.469 14.398 12.984 1 84.25 253 SER B O 1
ATOM 4365 N N . ALA B 1 254 ? -13.742 13.414 12.031 1 87 254 ALA B N 1
ATOM 4366 C CA . ALA B 1 254 ? -14.156 13.805 10.688 1 87 254 ALA B CA 1
ATOM 4367 C C . ALA B 1 254 ? -15.5 13.18 10.328 1 87 254 ALA B C 1
ATOM 4369 O O . ALA B 1 254 ? -16.375 13.852 9.766 1 87 254 ALA B O 1
ATOM 4370 N N . VAL B 1 255 ? -15.68 11.922 10.641 1 85.06 255 VAL B N 1
ATOM 4371 C CA . VAL B 1 255 ? -16.922 11.219 10.32 1 85.06 255 VAL B CA 1
ATOM 4372 C C . VAL B 1 255 ? -18.062 11.812 11.125 1 85.06 255 VAL B C 1
ATOM 4374 O O . VAL B 1 255 ? -19.172 12.016 10.594 1 85.06 255 VAL B O 1
ATOM 4377 N N . LEU B 1 256 ? -17.828 12.125 12.312 1 80.81 256 LEU B N 1
ATOM 4378 C CA . LEU B 1 256 ? -18.859 12.703 13.164 1 80.81 256 LEU B CA 1
ATOM 4379 C C . LEU B 1 256 ? -19.25 14.094 12.688 1 80.81 256 LEU B C 1
ATOM 4381 O O . LEU B 1 256 ? -20.438 14.43 12.656 1 80.81 256 LEU B O 1
ATOM 4385 N N . CYS B 1 257 ? -18.266 14.836 12.367 1 83.06 257 CYS B N 1
ATOM 4386 C CA . CYS B 1 257 ? -18.531 16.172 11.844 1 83.06 257 CYS B CA 1
ATOM 4387 C C . CYS B 1 257 ? -19.328 16.109 10.539 1 83.06 257 CYS B C 1
ATOM 4389 O O . CYS B 1 257 ? -20.281 16.859 10.336 1 83.06 257 CYS B O 1
ATOM 4391 N N . ALA B 1 258 ? -18.906 15.234 9.695 1 84.62 258 ALA B N 1
ATOM 4392 C CA . ALA B 1 258 ? -19.594 15.07 8.422 1 84.62 258 ALA B CA 1
ATOM 4393 C C . ALA B 1 258 ? -21.031 14.617 8.633 1 84.62 258 ALA B C 1
ATOM 4395 O O . ALA B 1 258 ? -21.938 15.086 7.938 1 84.62 258 ALA B O 1
ATOM 4396 N N . ALA B 1 259 ? -21.234 13.719 9.539 1 79.38 259 ALA B N 1
ATOM 4397 C CA . ALA B 1 259 ? -22.562 13.219 9.836 1 79.38 259 ALA B CA 1
ATOM 4398 C C . ALA B 1 259 ? -23.469 14.344 10.328 1 79.38 259 ALA B C 1
ATOM 4400 O O . ALA B 1 259 ? -24.641 14.414 9.945 1 79.38 259 ALA B O 1
ATOM 4401 N N . ARG B 1 260 ? -22.969 15.133 11.148 1 78.94 260 ARG B N 1
ATOM 4402 C CA . ARG B 1 260 ? -23.734 16.266 11.664 1 78.94 260 ARG B CA 1
ATOM 4403 C C . ARG B 1 260 ? -24.125 17.219 10.539 1 78.94 260 ARG B C 1
ATOM 4405 O O . ARG B 1 260 ? -25.266 17.688 10.477 1 78.94 260 ARG B O 1
ATOM 4412 N N . GLU B 1 261 ? -23.203 17.453 9.664 1 81.44 261 GLU B N 1
ATOM 4413 C CA . GLU B 1 261 ? -23.453 18.375 8.562 1 81.44 261 GLU B CA 1
ATOM 4414 C C . GLU B 1 261 ? -24.516 17.812 7.605 1 81.44 261 GLU B C 1
ATOM 4416 O O . GLU B 1 261 ? -25.391 18.547 7.137 1 81.44 261 GLU B O 1
ATOM 4421 N N . ILE B 1 262 ? -24.375 16.578 7.324 1 79.19 262 ILE B N 1
ATOM 4422 C CA . ILE B 1 262 ? -25.297 15.945 6.387 1 79.19 262 ILE B CA 1
ATOM 4423 C C . ILE B 1 262 ? -26.672 15.797 7.031 1 79.19 262 ILE B C 1
ATOM 4425 O O . ILE B 1 262 ? -27.703 15.992 6.371 1 79.19 262 ILE B O 1
ATOM 4429 N N . GLY B 1 263 ? -26.656 15.383 8.219 1 75.75 263 GLY B N 1
ATOM 4430 C CA . GLY B 1 263 ? -27.922 15.281 8.93 1 75.75 263 GLY B CA 1
ATOM 4431 C C . GLY B 1 263 ? -28.688 16.594 8.984 1 75.75 263 GLY B C 1
ATOM 4432 O O . GLY B 1 263 ? -29.906 16.609 8.805 1 75.75 263 GLY B O 1
ATOM 4433 N N . ASP B 1 264 ? -28.016 17.562 9.18 1 75.69 264 ASP B N 1
ATOM 4434 C CA . ASP B 1 264 ? -28.625 18.891 9.273 1 75.69 264 ASP B CA 1
ATOM 4435 C C . ASP B 1 264 ? -29.141 19.344 7.914 1 75.69 264 ASP B C 1
ATOM 4437 O O . ASP B 1 264 ? -30.094 20.141 7.836 1 75.69 264 ASP B O 1
ATOM 4441 N N . SER B 1 265 ? -28.484 18.797 6.887 1 75.19 265 SER B N 1
ATOM 4442 C CA . SER B 1 265 ? -28.859 19.219 5.547 1 75.19 265 SER B CA 1
ATOM 4443 C C . SER B 1 265 ? -29.984 18.359 4.992 1 75.19 265 SER B C 1
ATOM 4445 O O . SER B 1 265 ? -30.609 18.719 3.992 1 75.19 265 SER B O 1
ATOM 4447 N N . SER B 1 266 ? -30.047 17.172 5.516 1 67.81 266 SER B N 1
ATOM 4448 C CA . SER B 1 266 ? -31.109 16.297 5.031 1 67.81 266 SER B CA 1
ATOM 4449 C C . SER B 1 266 ? -32.406 16.5 5.805 1 67.81 266 SER B C 1
ATOM 4451 O O . SER B 1 266 ? -32.406 16.516 7.039 1 67.81 266 SER B O 1
ATOM 4453 N N . PRO B 1 267 ? -33.469 16.812 5.043 1 67 267 PRO B N 1
ATOM 4454 C CA . PRO B 1 267 ? -34.75 16.984 5.723 1 67 267 PRO B CA 1
ATOM 4455 C C . PRO B 1 267 ? -35.188 15.758 6.504 1 67 267 PRO B C 1
ATOM 4457 O O . PRO B 1 267 ? -35.094 14.633 5.996 1 67 267 PRO B O 1
ATOM 4460 N N . GLY B 1 268 ? -35.5 15.836 7.754 1 62.22 268 GLY B N 1
ATOM 4461 C CA . GLY B 1 268 ? -36 14.758 8.578 1 62.22 268 GLY B CA 1
ATOM 4462 C C . GLY B 1 268 ? -34.938 14.008 9.336 1 62.22 268 GLY B C 1
ATOM 4463 O O . GLY B 1 268 ? -35.219 13.148 10.164 1 62.22 268 GLY B O 1
ATOM 4464 N N . CYS B 1 269 ? -33.75 14.258 8.875 1 62.19 269 CYS B N 1
ATOM 4465 C CA . CYS B 1 269 ? -32.656 13.578 9.594 1 62.19 269 CYS B CA 1
ATOM 4466 C C . CYS B 1 269 ? -32.031 14.508 10.625 1 62.19 269 CYS B C 1
ATOM 4468 O O . CYS B 1 269 ? -31.781 15.68 10.336 1 62.19 269 CYS B O 1
ATOM 4470 N N . ASP B 1 270 ? -32.156 14.148 11.859 1 67.44 270 ASP B N 1
ATOM 4471 C CA . ASP B 1 270 ? -31.484 14.891 12.914 1 67.44 270 ASP B CA 1
ATOM 4472 C C . ASP B 1 270 ? -30 14.57 12.93 1 67.44 270 ASP B C 1
ATOM 4474 O O . ASP B 1 270 ? -29.594 13.453 13.281 1 67.44 270 ASP B O 1
ATOM 4478 N N . GLY B 1 271 ? -29.281 15.508 12.461 1 67.25 271 GLY B N 1
ATOM 4479 C CA . GLY B 1 271 ? -27.828 15.367 12.43 1 67.25 271 GLY B CA 1
ATOM 4480 C C . GLY B 1 271 ? -27.25 14.938 13.758 1 67.25 271 GLY B C 1
ATOM 4481 O O . GLY B 1 271 ? -26.328 14.125 13.805 1 67.25 271 GLY B O 1
ATOM 4482 N N . ASP B 1 272 ? -27.891 15.422 14.789 1 71.38 272 ASP B N 1
ATOM 4483 C CA . ASP B 1 272 ? -27.406 15.078 16.125 1 71.38 272 ASP B CA 1
ATOM 4484 C C . ASP B 1 272 ? -27.672 13.609 16.438 1 71.38 272 ASP B C 1
ATOM 4486 O O . ASP B 1 272 ? -26.844 12.945 17.062 1 71.38 272 ASP B O 1
ATOM 4490 N N . GLU B 1 273 ? -28.688 13.172 15.992 1 71.62 273 GLU B N 1
ATOM 4491 C CA . GLU B 1 273 ? -29.016 11.773 16.234 1 71.62 273 GLU B CA 1
ATOM 4492 C C . GLU B 1 273 ? -28.094 10.844 15.445 1 71.62 273 GLU B C 1
ATOM 4494 O O . GLU B 1 273 ? -27.641 9.82 15.961 1 71.62 273 GLU B O 1
ATOM 4499 N N . LEU B 1 274 ? -27.938 11.32 14.297 1 71.12 274 LEU B N 1
ATOM 4500 C CA . LEU B 1 274 ? -27.047 10.531 13.469 1 71.12 274 LEU B CA 1
ATOM 4501 C C . LEU B 1 274 ? -25.625 10.508 14.047 1 71.12 274 LEU B C 1
ATOM 4503 O O . LEU B 1 274 ? -25 9.453 14.125 1 71.12 274 LEU B O 1
ATOM 4507 N N . ALA B 1 275 ? -25.25 11.656 14.477 1 72.56 275 ALA B N 1
ATOM 4508 C CA . ALA B 1 275 ? -23.922 11.781 15.039 1 72.56 275 ALA B CA 1
ATOM 4509 C C . ALA B 1 275 ? -23.797 10.984 16.328 1 72.56 275 ALA B C 1
ATOM 4511 O O . ALA B 1 275 ? -22.766 10.352 16.578 1 72.56 275 ALA B O 1
ATOM 4512 N N . THR B 1 276 ? -24.781 10.969 17.062 1 72.5 276 THR B N 1
ATOM 4513 C CA . THR B 1 276 ? -24.766 10.234 18.312 1 72.5 276 THR B CA 1
ATOM 4514 C C . THR B 1 276 ? -24.719 8.727 18.062 1 72.5 276 THR B C 1
ATOM 4516 O O . THR B 1 276 ? -23.984 8 18.734 1 72.5 276 THR B O 1
ATOM 4519 N N . SER B 1 277 ? -25.453 8.344 17.172 1 70.62 277 SER B N 1
ATOM 4520 C CA . SER B 1 277 ? -25.453 6.926 16.828 1 70.62 277 SER B CA 1
ATOM 4521 C C . SER B 1 277 ? -24.109 6.484 16.281 1 70.62 277 SER B C 1
ATOM 4523 O O . SER B 1 277 ? -23.625 5.402 16.594 1 70.62 277 SER B O 1
ATOM 4525 N N . LEU B 1 278 ? -23.656 7.352 15.516 1 73.38 278 LEU B N 1
ATOM 4526 C CA . LEU B 1 278 ? -22.359 7.047 14.938 1 73.38 278 LEU B CA 1
ATOM 4527 C C . LEU B 1 278 ? -21.266 7.059 16.016 1 73.38 278 LEU B C 1
ATOM 4529 O O . LEU B 1 278 ? -20.344 6.238 15.977 1 73.38 278 LEU B O 1
ATOM 4533 N N . ALA B 1 279 ? -21.406 7.992 16.844 1 72.75 279 ALA B N 1
ATOM 4534 C CA . ALA B 1 279 ? -20.438 8.07 17.953 1 72.75 279 ALA B CA 1
ATOM 4535 C C . ALA B 1 279 ? -20.438 6.785 18.766 1 72.75 279 ALA B C 1
ATOM 4537 O O . ALA B 1 279 ? -19.375 6.309 19.172 1 72.75 279 ALA B O 1
ATOM 4538 N N . LYS B 1 280 ? -21.531 6.25 19 1 70.56 280 LYS B N 1
ATOM 4539 C CA . LYS B 1 280 ? -21.625 4.98 19.719 1 70.56 280 LYS B CA 1
ATOM 4540 C C . LYS B 1 280 ? -20.938 3.861 18.938 1 70.56 280 LYS B C 1
ATOM 4542 O O . LYS B 1 280 ? -20.234 3.039 19.516 1 70.56 280 LYS B O 1
ATOM 4547 N N . TRP B 1 281 ? -21.141 3.932 17.719 1 69.94 281 TRP B N 1
ATOM 4548 C CA . TRP B 1 281 ? -20.516 2.941 16.844 1 69.94 281 TRP B CA 1
ATOM 4549 C C . TRP B 1 281 ? -19 3.072 16.859 1 69.94 281 TRP B C 1
ATOM 4551 O O . TRP B 1 281 ? -18.297 2.082 17.016 1 69.94 281 TRP B O 1
ATOM 4561 N N . VAL B 1 282 ? -18.562 4.199 16.672 1 72.44 282 VAL B N 1
ATOM 4562 C CA . VAL B 1 282 ? -17.125 4.457 16.625 1 72.44 282 VAL B CA 1
ATOM 4563 C C . VAL B 1 282 ? -16.5 4.062 17.953 1 72.44 282 VAL B C 1
ATOM 4565 O O . VAL B 1 282 ? -15.414 3.479 17.984 1 72.44 282 VAL B O 1
ATOM 4568 N N . SER B 1 283 ? -17.172 4.359 18.984 1 70.94 283 SER B N 1
ATOM 4569 C CA . SER B 1 283 ? -16.672 4.008 20.312 1 70.94 283 SER B CA 1
ATOM 4570 C C . SER B 1 283 ? -16.578 2.498 20.469 1 70.94 283 SER B C 1
ATOM 4572 O O . SER B 1 283 ? -15.617 1.999 21.078 1 70.94 283 SER B O 1
ATOM 4574 N N . LYS B 1 284 ? -17.531 1.839 19.969 1 68.19 284 LYS B N 1
ATOM 4575 C CA . LYS B 1 284 ? -17.5 0.381 20.031 1 68.19 284 LYS B CA 1
ATOM 4576 C C . LYS B 1 284 ? -16.344 -0.19 19.219 1 68.19 284 LYS B C 1
ATOM 4578 O O . LYS B 1 284 ? -15.727 -1.177 19.641 1 68.19 284 LYS B O 1
ATOM 4583 N N . THR B 1 285 ? -16.219 0.487 18.172 1 68.19 285 THR B N 1
ATOM 4584 C CA . THR B 1 285 ? -15.141 0.015 17.297 1 68.19 285 THR B CA 1
ATOM 4585 C C . THR B 1 285 ? -13.773 0.369 17.875 1 68.19 285 THR B C 1
ATOM 4587 O O . THR B 1 285 ? -12.82 -0.399 17.734 1 68.19 285 THR B O 1
ATOM 4590 N N . LEU B 1 286 ? -13.781 1.573 18.281 1 63.16 286 LEU B N 1
ATOM 4591 C CA . LEU B 1 286 ? -12.523 2.047 18.844 1 63.16 286 LEU B CA 1
ATOM 4592 C C . LEU B 1 286 ? -12.336 1.53 20.266 1 63.16 286 LEU B C 1
ATOM 4594 O O . LEU B 1 286 ? -11.289 1.766 20.891 1 63.16 286 LEU B O 1
ATOM 4598 N N . ILE B 1 287 ? -13.32 0.835 20.922 1 51.72 287 ILE B N 1
ATOM 4599 C CA . ILE B 1 287 ? -13.242 0.484 22.344 1 51.72 287 ILE B CA 1
ATOM 4600 C C . ILE B 1 287 ? -11.789 0.566 22.812 1 51.72 287 ILE B C 1
ATOM 4602 O O . ILE B 1 287 ? -11.484 0.193 23.938 1 51.72 287 ILE B O 1
ATOM 4606 N N . CYS B 1 288 ? -10.883 0.813 21.953 1 40.5 288 CYS B N 1
ATOM 4607 C CA . CYS B 1 288 ? -9.766 1.212 22.797 1 40.5 288 CYS B CA 1
ATOM 4608 C C . CYS B 1 288 ? -10.07 2.508 23.531 1 40.5 288 CYS B C 1
ATOM 4610 O O . CYS B 1 288 ? -10.828 3.346 23.047 1 40.5 288 CYS B O 1
ATOM 4612 N N . SER B 1 289 ? -9.656 2.666 24.812 1 40.47 289 SER B N 1
ATOM 4613 C CA . SER B 1 289 ? -9.812 3.604 25.922 1 40.47 289 SER B CA 1
ATOM 4614 C C . SER B 1 289 ? -9.875 5.043 25.422 1 40.47 289 SER B C 1
ATOM 4616 O O . SER B 1 289 ? -10.648 5.855 25.938 1 40.47 289 SER B O 1
ATOM 4618 N N . THR B 1 290 ? -9.047 5.453 24.531 1 40.94 290 THR B N 1
ATOM 4619 C CA . THR B 1 290 ? -8.758 6.875 24.375 1 40.94 290 THR B CA 1
ATOM 4620 C C . THR B 1 290 ? -9.828 7.551 23.516 1 40.94 290 THR B C 1
ATOM 4622 O O . THR B 1 290 ? -10.008 8.766 23.594 1 40.94 290 THR B O 1
ATOM 4625 N N . VAL B 1 291 ? -10.492 6.867 22.578 1 43.09 291 VAL B N 1
ATOM 4626 C CA . VAL B 1 291 ? -11.422 7.57 21.703 1 43.09 291 VAL B CA 1
ATOM 4627 C C . VAL B 1 291 ? -12.711 7.887 22.469 1 43.09 291 VAL B C 1
ATOM 4629 O O . VAL B 1 291 ? -13.422 8.844 22.125 1 43.09 291 VAL B O 1
ATOM 4632 N N . HIS B 1 292 ? -13.117 6.957 23.234 1 42.12 292 HIS B N 1
ATOM 4633 C CA . HIS B 1 292 ? -14.234 7.312 24.109 1 42.12 292 HIS B CA 1
ATOM 4634 C C . HIS B 1 292 ? -14.039 8.695 24.719 1 42.12 292 HIS B C 1
ATOM 4636 O O . HIS B 1 292 ? -14.992 9.461 24.859 1 42.12 292 HIS B O 1
ATOM 4642 N N . LYS B 1 293 ? -12.812 8.891 25.172 1 43.56 293 LYS B N 1
ATOM 4643 C CA . LYS B 1 293 ? -12.531 10.203 25.75 1 43.56 293 LYS B CA 1
ATOM 4644 C C . LYS B 1 293 ? -12.703 11.305 24.703 1 43.56 293 LYS B C 1
ATOM 4646 O O . LYS B 1 293 ? -12.883 12.469 25.062 1 43.56 293 LYS B O 1
ATOM 4651 N N . LEU B 1 294 ? -12.469 10.969 23.531 1 42.88 294 LEU B N 1
ATOM 4652 C CA . LEU B 1 294 ? -12.594 11.984 22.5 1 42.88 294 LEU B CA 1
ATOM 4653 C C . LEU B 1 294 ? -14.023 12.5 22.406 1 42.88 294 LEU B C 1
ATOM 4655 O O . LEU B 1 294 ? -14.25 13.672 22.094 1 42.88 294 LEU B O 1
ATOM 4659 N N . PHE B 1 295 ? -14.93 11.594 22.594 1 41.09 295 PHE B N 1
ATOM 4660 C CA . PHE B 1 295 ? -16.312 12.023 22.422 1 41.09 295 PHE B CA 1
ATOM 4661 C C . PHE B 1 295 ? -16.844 12.672 23.703 1 41.09 295 PHE B C 1
ATOM 4663 O O . PHE B 1 295 ? -17.766 13.492 23.656 1 41.09 295 PHE B O 1
ATOM 4670 N N . HIS B 1 296 ? -16.328 12.188 24.766 1 41.72 296 HIS B N 1
ATOM 4671 C CA . HIS B 1 296 ? -16.906 12.742 25.984 1 41.72 296 HIS B CA 1
ATOM 4672 C C . HIS B 1 296 ? -15.977 13.797 26.594 1 41.72 296 HIS B C 1
ATOM 4674 O O . HIS B 1 296 ? -16.391 14.531 27.5 1 41.72 296 HIS B O 1
ATOM 4680 N N . GLU B 1 297 ? -14.695 13.719 26.234 1 40.25 297 GLU B N 1
ATOM 4681 C CA . GLU B 1 297 ? -13.852 14.703 26.906 1 40.25 297 GLU B CA 1
ATOM 4682 C C . GLU B 1 297 ? -13.719 15.977 26.078 1 40.25 297 GLU B C 1
ATOM 4684 O O . GLU B 1 297 ? -13.859 15.945 24.844 1 40.25 297 GLU B O 1
ATOM 4689 N N . PRO B 1 298 ? -13.586 17.031 26.719 1 40.69 298 PRO B N 1
ATOM 4690 C CA . PRO B 1 298 ? -13.344 18.359 26.141 1 40.69 298 PRO B CA 1
ATOM 4691 C C . PRO B 1 298 ? -12.344 18.344 24.984 1 40.69 298 PRO B C 1
ATOM 4693 O O . PRO B 1 298 ? -12.367 19.219 24.125 1 40.69 298 PRO B O 1
ATOM 4696 N N . SER B 1 299 ? -11.617 17.453 25 1 42.84 299 SER B N 1
ATOM 4697 C CA . SER B 1 299 ? -10.617 17.375 23.938 1 42.84 299 SER B CA 1
ATOM 4698 C C . SER B 1 299 ? -11.273 17.078 22.594 1 42.84 299 SER B C 1
ATOM 4700 O O . SER B 1 299 ? -10.875 17.625 21.562 1 42.84 299 SER B O 1
ATOM 4702 N N . ALA B 1 300 ? -12.258 16.297 22.562 1 48.75 300 ALA B N 1
ATOM 4703 C CA . ALA B 1 300 ? -13.07 16.062 21.359 1 48.75 300 ALA B CA 1
ATOM 4704 C C . ALA B 1 300 ? -13.75 17.344 20.906 1 48.75 300 ALA B C 1
ATOM 4706 O O . ALA B 1 300 ? -13.883 17.594 19.703 1 48.75 300 ALA B O 1
ATOM 4707 N N . ALA B 1 301 ? -14.281 17.969 21.875 1 47.72 301 ALA B N 1
ATOM 4708 C CA . ALA B 1 301 ? -14.82 19.297 21.547 1 47.72 301 ALA B CA 1
ATOM 4709 C C . ALA B 1 301 ? -13.781 20.141 20.812 1 47.72 301 ALA B C 1
ATOM 4711 O O . ALA B 1 301 ? -14.109 20.875 19.875 1 47.72 301 ALA B O 1
ATOM 4712 N N . SER B 1 302 ? -12.633 19.844 21.281 1 52.06 302 SER B N 1
ATOM 4713 C CA . SER B 1 302 ? -11.562 20.625 20.656 1 52.06 302 SER B CA 1
ATOM 4714 C C . SER B 1 302 ? -11.32 20.172 19.219 1 52.06 302 SER B C 1
ATOM 4716 O O . SER B 1 302 ? -11.148 21 18.328 1 52.06 302 SER B O 1
ATOM 4718 N N . LEU B 1 303 ? -11.43 18.922 19.062 1 51.62 303 LEU B N 1
ATOM 4719 C CA . LEU B 1 303 ? -11.18 18.453 17.719 1 51.62 303 LEU B CA 1
ATOM 4720 C C . LEU B 1 303 ? -12.32 18.844 16.781 1 51.62 303 LEU B C 1
ATOM 4722 O O . LEU B 1 303 ? -12.086 19.234 15.633 1 51.62 303 LEU B O 1
ATOM 4726 N N . ARG B 1 304 ? -13.531 18.734 17.281 1 52.38 304 ARG B N 1
ATOM 4727 C CA . ARG B 1 304 ? -14.688 19.141 16.484 1 52.38 304 ARG B CA 1
ATOM 4728 C C . ARG B 1 304 ? -14.617 20.625 16.141 1 52.38 304 ARG B C 1
ATOM 4730 O O . ARG B 1 304 ? -15.008 21.031 15.039 1 52.38 304 ARG B O 1
ATOM 4737 N N . ASP B 1 305 ? -14.156 21.25 17.203 1 53.09 305 ASP B N 1
ATOM 4738 C CA . ASP B 1 305 ? -14.023 22.672 16.969 1 53.09 305 ASP B CA 1
ATOM 4739 C C . ASP B 1 305 ? -12.969 22.969 15.898 1 53.09 305 ASP B C 1
ATOM 4741 O O . ASP B 1 305 ? -13.078 23.953 15.164 1 53.09 305 ASP B O 1
ATOM 4745 N N . LEU B 1 306 ? -12.102 22.047 15.82 1 49.03 306 LEU B N 1
ATOM 4746 C CA . LEU B 1 306 ? -11.039 22.25 14.836 1 49.03 306 LEU B CA 1
ATOM 4747 C C . LEU B 1 306 ? -11.57 22.031 13.422 1 49.03 306 LEU B C 1
ATOM 4749 O O . LEU B 1 306 ? -11.109 22.672 12.477 1 49.03 306 LEU B O 1
ATOM 4753 N N . PHE B 1 307 ? -12.5 21.094 13.234 1 51.66 307 PHE B N 1
ATOM 4754 C CA . PHE B 1 307 ? -13.031 20.875 11.898 1 51.66 307 PHE B CA 1
ATOM 4755 C C . PHE B 1 307 ? -13.984 22 11.5 1 51.66 307 PHE B C 1
ATOM 4757 O O . PHE B 1 307 ? -14.297 22.172 10.32 1 51.66 307 PHE B O 1
ATOM 4764 N N . ARG B 1 308 ? -14.539 22.734 12.375 1 46.72 308 ARG B N 1
ATOM 4765 C CA . ARG B 1 308 ? -15.438 23.844 12.062 1 46.72 308 ARG B CA 1
ATOM 4766 C C . ARG B 1 308 ? -14.656 25.047 11.531 1 46.72 308 ARG B C 1
ATOM 4768 O O . ARG B 1 308 ? -15.242 25.969 10.977 1 46.72 308 ARG B O 1
ATOM 4775 N N . ILE B 1 309 ? -13.312 24.953 11.578 1 39.38 309 ILE B N 1
ATOM 4776 C CA . ILE B 1 309 ? -12.617 26.125 11.055 1 39.38 309 ILE B CA 1
ATOM 4777 C C . ILE B 1 309 ? -12.383 25.953 9.555 1 39.38 309 ILE B C 1
ATOM 4779 O O . ILE B 1 309 ? -11.953 24.891 9.102 1 39.38 309 ILE B O 1
#

Solvent-accessible surface area (backbone atoms only — not comparable to full-atom values): 36495 Å² total; per-residue (Å²): 135,78,82,74,81,86,79,85,74,84,74,79,80,75,84,72,85,71,90,73,76,93,73,71,77,80,69,74,70,71,78,73,75,74,72,80,67,77,73,74,77,73,72,77,79,73,83,77,74,83,72,76,76,81,72,79,85,61,82,78,63,55,68,76,61,72,59,62,59,58,50,52,45,61,68,35,41,77,79,62,50,49,47,87,59,37,60,58,32,36,72,69,60,76,36,63,52,65,48,49,47,53,33,47,53,47,45,49,49,46,33,55,74,69,62,51,62,76,58,33,43,52,46,14,48,51,49,39,47,34,44,60,42,74,42,83,52,74,91,79,55,43,61,63,55,51,46,51,46,39,52,25,20,45,51,51,24,29,36,55,68,31,67,74,64,74,54,66,68,58,57,63,60,60,55,88,65,95,66,82,78,76,55,68,68,60,41,52,51,44,37,52,50,50,38,56,72,51,70,55,63,68,32,53,72,42,31,70,72,40,41,72,72,55,42,64,76,56,83,85,53,42,66,62,40,48,52,47,17,50,54,47,49,62,55,42,69,72,42,72,76,50,72,80,52,52,40,62,54,50,25,53,46,24,43,38,52,27,32,31,54,48,18,65,69,36,88,93,41,54,10,66,57,50,24,50,54,39,49,53,48,36,33,62,72,42,60,53,78,68,53,49,42,33,75,72,31,70,63,26,55,48,51,50,53,54,68,73,102,136,84,81,75,80,78,74,81,78,80,76,79,80,78,84,76,86,73,90,76,77,92,75,72,78,80,69,74,71,72,78,74,74,74,73,80,67,78,71,73,78,74,72,78,79,74,82,74,72,85,72,78,76,80,72,80,84,61,82,79,63,56,67,77,60,72,58,62,60,58,50,53,43,61,69,33,41,77,80,60,50,50,46,88,59,37,60,57,30,38,72,70,60,76,34,62,52,64,49,49,48,53,33,47,52,47,45,49,49,47,33,55,75,70,62,50,60,77,59,32,43,50,45,15,48,51,48,38,47,33,44,61,42,73,43,84,52,75,92,80,56,44,63,62,58,50,45,51,46,40,51,25,21,46,52,52,23,31,35,57,66,32,68,74,64,75,54,68,69,57,57,62,59,61,56,89,65,94,65,82,78,75,53,69,68,59,41,54,52,45,38,53,49,50,39,56,72,51,71,57,63,68,32,53,74,42,31,68,73,40,39,73,72,55,42,64,77,56,82,86,54,42,64,63,40,48,50,47,15,48,54,46,51,61,54,42,69,72,41,71,76,52,70,81,51,52,40,64,54,50,24,52,46,25,42,39,52,27,32,32,55,50,18,65,67,36,89,93,42,54,9,64,57,50,24,50,53,39,48,54,48,37,33,63,73,41,59,53,75,67,53,50,43,33,76,71,31,70,61,23,55,47,51,50,52,54,68,74,101

Foldseek 3Di:
DDCPDDDDPPPPPPPPVCPPDDPPDPPPPPPPPPDPPPPPPPDDPPDPDDDPDDPDPPPVQFPPPVLVVVVVQVVCQVLLAADLCLLVCCVVCLAPVVLLLVLLVLLLVLCVLVVPDLVLSQLLNSLLRNLVRQDQFPPRHPSQSSNLSSLLSSQLSCVVGPPDDDDSQCSQPVDDDDHDDDDPVSSVVSNVVSCVSSVNPRPHDALLVCQVQLAGPDDDPNPQLSVQLSVLRSVVSSPSVCSNDTRLLSNLLSSLLSLLVVQVVDPPRHSVVSSVVSLVSSCVSCVPDCNVCLVVPVVVVVSNVVSVD/DDPDPPPPPPPPPPPPPCPPDDPPDPPPPPPPPPDPPPPPPPDDPDDPDDDPDDPPPPPVQFPPPVLVVVVVQVVCQVLLAADLCLLVCCVVCLAPVVLLLVLLVLLLVLCVLVVHDLVLSQLLNSLLSNLVRQDQFPPRHPSQSSNLSSLLSSQLSCVVGPPDDDDSQCSSPVDDDDHDDDDPVSSVVSNVVSCVSSVNPRPHDALLVCQVSLAGPDDDPNPQLSVQLSVLRSVVSSPSVCSNDTRLLSNLLSSLLSLLVVQVVDPPRHSVVSSVVSLVSSCVSCVPPVNVCLVVPCVVVVSNVVSVD

Secondary structure (DSSP, 8-state):
-----------------------SGGG-------------------------------GGGS----HHHHHHHHHHGGGGS--TTHHHHHHTTSS-HHHHHHHHHHHHHHHHHTT--THHHHHHHHHHHHHHHHSPPGGGT-HHHHHHHHHHHHHHHHHHH-SS---HHHHHTSS-SS-----HHHHHHHHHHHHHHTTT------HHHHHHHHS-SSSSSHHHHHHHHHHHHHHHTT-GGGGGS-HHHHHHHHHHHHHHHHHHHSTT--HHHHHHHHHHHHHHHH-SHHHHHHHHSHHHHHHHHHHT-/---------------------S-SGGG-------------------------------GGGS----HHHHHHHHHHGGGGS--TTHHHHHHTTSS-HHHHHHHHHHHHHHHHHTT--THHHHHHHHHHHHHHHHSPPGGGT-HHHHHHHHHHHHHHHHHHH-SS---HHHHHTSS-SS-----HHHHHHHHHHHHHHTTT------HHHHHHHHS-SSTTSHHHHHHHHHHHHHHHTT-GGGGGS-HHHHHHHHHHHHHHHHHHHSTT--HHHHHHHHHHHHHHHH-SHHHHHHHHSHHHHHHHHHHT-

InterPro domains:
  IPR006671 Cyclin, N-terminal [PF00134] (71-203)
  IPR013763 Cyclin-like domain [SM00385] (105-196)
  IPR036915 Cyclin-like superfamily [SSF47954] (66-202)
  IPR039361 Cyclin [PTHR10177] (70-283)

Sequence (618 aa):
MALSPSDPSSASSNLLLLCAEDADDVASWEPHDPDPHPHPIVSTPTSPSPSPSPAPFDGDEWRAPDDRHVSVMLAAEPHHSPRPDYLSRLRDRSLDATSRHDAVNWILKVCELYRFRPVTPCLAVSYLDRFLSSRALPGGGEGWATELVSVASVWVAAKMEETQVPGLLELQTAEEGPRRVFDPRTVRRMELLLMSALAWRMRSPTPFDYLPHFAPRRPPLPPLLLARASSLVLNAHRVVDFLGYRASEIAASAVLCAAREIGDSSPGCDGDELATSLAKWVSKTLICSTVHKLFHEPSAASLRDLFRIMALSPSDPSSASSNLLLLCAEDADDVASWEPHDPDPHPHPIVSTPTSPSPSPSPAPFDGDEWRAPDDRHVSVMLAAEPHHSPRPDYLSRLRDRSLDATSRHDAVNWILKVCELYRFRPVTPCLAVSYLDRFLSSRALPGGGEGWATELVSVASVWVAAKMEETQVPGLLELQTAEEGPRRVFDPRTVRRMELLLMSALAWRMRSPTPFDYLPHFAPRRPPLPPLLLARASSLVLNAHRVVDFLGYRASEIAASAVLCAAREIGDSSPGCDGDELATSLAKWVSKTLICSTVHKLFHEPSAASLRDLFRI

pLDDT: mean 70.36, std 26.55, range [18.27, 98.12]

Organism: Ananas comosus (NCBI:txid4615)